Protein 5XEM (pdb70)

CATH classification: 3.40.50.1100 (+1 more: 3.40.50.1100)

Sequence (603 aa):
SLANNSVIDLIGNTPLVVKINNIDTFGNEIYVKLEGSNPGRSTKDRIALKMIEEAEKEGLIDKDTVIIEATSGNTGIGLAMICAVKNYKLKIVMMPDTMSIERIQLMRAYGTEVILTDGSLGMKACLEKLEELKKNEKKYFVPNQFTNVNNPKAHYETTAEEILKDLNNKVDVFICGTGTGGSFSGTAKKLKEKLPNIKTFPVEPASSPLLSKGYIGPHKIQGMGMSIGGIPAVYDGSLADDILVCEDDDAFEMMREELSFKEGILGGISTGATFKAALDYSKENADKGLKIVVLSTDSGEKYLSNLANSVIDLIGNTPLVKINNIDTFGNEIYVKLEGSNPGRSTKKDRIALKMIEEAEKEGLIDKDTVIIEATSGNTGIGLAMICAVKNYKLKIVMPDTMSIERIQQLMRAYGTEVILTDGSLGMKACLEKLEEELKKNEKKYFVPNQFTNVNNPKAHYETTAEEILKDLNNKVDVFICGTGTGGSFSGTAKKLKEEKLPNIKTFPVEPASSPLLSKGYIGPHKIQGMGMSIGGIPAVYDGSLADDILVCEDDDAFEMMRELSFKEGILGGISTGATFKAALDYSKENADKGLKIVVLSTDSGEKYLSN

Solvent-accessible surface area: 22177 Å² total

Secondary structure (DSSP, 8-state):
-EESSGGGGSS---EEE--SS--TTSEEEEEEGGGSTTSBTHHHHHHHHHHHHHHHT---TTPEEEEE-SSHHHHHHHHHHHHHT--EEEEEETTS-THHHHHHHHTT-EEEEE-GGGHHHHHHHHHHHHHHT-SSEE---TTT-THHHHHIIIIIHHHHHHHTTT---EEEEE-SSSHHHHHHHHHHHHH-TT-EEEEEEETTS-HHHHS-------TT-S--SSS--TT--GGG-SS-EEE-HHHHHHHHHHHHHHH---B-HHHHHHHHHHHHHHHHT-SS--EEEEEE-BBSGGGTT-/-BSSGGGGSS---EEE--SS--TTSEEEEEEGGGSTTSBTHHHHHHHHHHHHHHTT---TTPEEEEE-SSHHHHHHHHHHHHHT-EEEEEEETTS-HHHHHHHHHTT-EEEEE-GGGHHHHHHHHHHHHHTT-SSEE---TTT-THHHHHIIIIIHHHHHHHTTT---EEEEE-SSSHHHHHHHHHHHHH-TT-EEEEEEETTS-HHHHS-------TT-S--SSS--TT--GGG-SS-EEE-HHHHHHHHHHHHHHH---B-HHHHHHHHHHHHHHHHTTTS--EEEEEE-BBGGGGS--

InterPro domains:
  IPR001926 Tryptophan synthase beta chain-like, PALP domain [PF00291] (18-304)
  IPR005856 Cysteine synthase [TIGR01136] (18-312)
  IPR005859 Cysteine synthase CysK [TIGR01139] (18-311)
  IPR036052 Tryptophan synthase beta chain-like, PALP domain superfamily [G3DSA:3.40.50.1100] (18-311)
  IPR036052 Tryptophan synthase beta chain-like, PALP domain superfamily [G3DSA:3.40.50.1100] (53-154)
  IPR036052 Tryptophan synthase beta chain-like, PALP domain superfamily [SSF53686] (11-313)
  IPR050214 Cysteine synthase/Cystathionine beta-synthase [PTHR10314] (14-312)

Organism: Fusobacterium nucleatum subsp. nucleatum (strain ATCC 25586 / DSM 15643 / BCRC 10681 / CIP 101130 / JCM 8532 / KCTC 2640 / LMG 13131 / VPI 4355) (NCBI:txid190304)

Radius of gyration: 23.86 Å; Cα contacts (8 Å, |Δi|>4): 1466; chains: 2; bounding box: 63×67×66 Å

Nearest PDB structures (foldseek):
  5xeo-assembly1_B  TM=1.003E+00  e=2.202E-62  Fusobacterium nucleatum subsp. nucleatum ATCC 25586
  5xeo-assembly1_A  TM=9.791E-01  e=4.475E-60  Fusobacterium nucleatum subsp. nucleatum ATCC 25586
  6ahi-assembly1_B  TM=9.499E-01  e=1.843E-32  Helicobacter pylori 26695
  5b1i-assembly4_H  TM=9.500E-01  e=2.972E-31  Lactiplantibacillus plantarum WCFS1
  5b1h-assembly2_B  TM=9.487E-01  e=5.099E-30  Lactiplantibacillus plantarum WCFS1

Structure (mmCIF, N/CA/C/O backbone):
data_5XEM
#
_entry.id   5XEM
#
_cell.length_a   116.749
_cell.length_b   116.749
_cell.length_c   99.343
_cell.angle_alpha   90.00
_cell.angle_beta   90.00
_cell.angle_gamma   90.00
#
_symmetry.space_group_name_H-M   'P 43 21 2'
#
loop_
_entity.id
_entity.type
_entity.pdbx_description
1 polymer 'Cysteine synthase'
2 non-polymer '(2R)-2-azanyl-3-[(2R)-2-azanyl-3-oxidanyl-3-oxidanylidene-propyl]sulfanyl-propanoic acid'
3 non-polymer "PYRIDOXAL-5'-PHOSPHATE"
4 non-polymer 'ACETATE ION'
5 non-polymer 'CALCIUM ION'
6 non-polymer DI(HYDROXYETHYL)ETHER
7 non-polymer 2-(2-METHOXYETHOXY)ETHANOL
8 non-polymer 1-METHOXY-2-[2-(2-METHOXY-ETHOXY]-ETHANE
9 water water
#
loop_
_atom_site.group_PDB
_atom_site.id
_atom_site.type_symbol
_atom_site.label_atom_id
_atom_site.label_alt_id
_atom_site.label_comp_id
_atom_site.label_asym_id
_atom_site.label_entity_id
_atom_site.label_seq_id
_atom_site.pdbx_PDB_ins_code
_atom_site.Cartn_x
_atom_site.Cartn_y
_atom_site.Cartn_z
_atom_site.occupancy
_atom_site.B_iso_or_equiv
_atom_site.auth_seq_id
_atom_site.auth_comp_id
_atom_site.auth_asym_id
_atom_site.auth_atom_id
_atom_site.pdbx_PDB_model_num
ATOM 1 N N . SER A 1 5 ? 26.801 54.673 17.006 1.00 28.41 1 SER A N 1
ATOM 2 C CA . SER A 1 5 ? 27.362 54.963 18.360 1.00 27.63 1 SER A CA 1
ATOM 3 C C . SER A 1 5 ? 28.620 55.861 18.301 1.00 27.72 1 SER A C 1
ATOM 4 O O . SER A 1 5 ? 29.570 55.637 19.069 1.00 25.00 1 SER A O 1
ATOM 7 N N . LEU A 1 6 ? 28.624 56.877 17.414 1.00 25.67 2 LEU A N 1
ATOM 8 C CA . LEU A 1 6 ? 29.672 57.916 17.466 1.00 24.40 2 LEU A CA 1
ATOM 9 C C . LEU A 1 6 ? 29.432 58.829 18.675 1.00 24.13 2 LEU A C 1
ATOM 10 O O . LEU A 1 6 ? 28.325 59.357 18.830 1.00 24.96 2 LEU A O 1
ATOM 15 N N . ALA A 1 7 ? 30.447 59.011 19.526 1.00 20.98 3 ALA A N 1
ATOM 16 C CA . ALA A 1 7 ? 30.321 59.857 20.725 1.00 20.61 3 ALA A CA 1
ATOM 17 C C . ALA A 1 7 ? 31.356 60.974 20.697 1.00 20.14 3 ALA A C 1
ATOM 18 O O . ALA A 1 7 ? 32.510 60.763 20.294 1.00 20.27 3 ALA A O 1
ATOM 20 N N . ASN A 1 8 ? 30.960 62.146 21.183 1.00 19.52 4 ASN A N 1
ATOM 21 C CA A ASN A 1 8 ? 31.903 63.248 21.293 0.50 18.94 4 ASN A CA 1
ATOM 22 C CA B ASN A 1 8 ? 31.859 63.276 21.314 0.50 18.92 4 ASN A CA 1
ATOM 23 C C . ASN A 1 8 ? 32.854 63.067 22.450 1.00 17.90 4 ASN A C 1
ATOM 24 O O . ASN A 1 8 ? 34.023 63.458 22.355 1.00 19.97 4 ASN A O 1
ATOM 33 N N . SER A 1 9 ? 32.366 62.522 23.547 1.00 14.89 5 SER A N 1
ATOM 34 C CA . SER A 1 9 ? 33.247 62.121 24.637 1.00 13.20 5 SER A CA 1
ATOM 35 C C . SER A 1 9 ? 32.599 60.964 25.368 1.00 12.24 5 SER A C 1
ATOM 36 O O . SER A 1 9 ? 31.448 60.584 25.095 1.00 11.86 5 SER A O 1
ATOM 39 N N . VAL A 1 10 ? 33.337 60.410 26.320 1.00 11.72 6 VAL A N 1
ATOM 40 C CA . VAL A 1 10 ? 32.769 59.319 27.135 1.00 11.43 6 VAL A CA 1
ATOM 41 C C . VAL A 1 10 ? 31.502 59.745 27.894 1.00 12.00 6 VAL A C 1
ATOM 42 O O . VAL A 1 10 ? 30.663 58.918 28.250 1.00 11.06 6 VAL A O 1
ATOM 46 N N . ILE A 1 11 ? 31.352 61.042 28.153 1.00 11.96 7 ILE A N 1
ATOM 47 C CA . ILE A 1 11 ? 30.116 61.524 28.783 1.00 13.32 7 ILE A CA 1
ATOM 48 C C . ILE A 1 11 ? 28.886 61.114 28.002 1.00 13.21 7 ILE A C 1
ATOM 49 O O . ILE A 1 11 ? 27.834 60.833 28.582 1.00 12.25 7 ILE A O 1
ATOM 54 N N . ASP A 1 12 ? 29.002 61.054 26.676 1.00 13.93 8 ASP A N 1
ATOM 55 C CA . ASP A 1 12 ? 27.854 60.683 25.859 1.00 16.40 8 ASP A CA 1
ATOM 56 C C . ASP A 1 12 ? 27.473 59.200 25.957 1.00 15.49 8 ASP A C 1
ATOM 57 O O . ASP A 1 12 ? 26.391 58.800 25.524 1.00 16.17 8 ASP A O 1
ATOM 62 N N . LEU A 1 13 ? 28.339 58.372 26.534 1.00 14.72 9 LEU A N 1
ATOM 63 C CA . LEU A 1 13 ? 28.026 56.959 26.725 1.00 13.98 9 LEU A CA 1
ATOM 64 C C . LEU A 1 13 ? 27.244 56.647 28.015 1.00 13.59 9 LEU A C 1
ATOM 65 O O . LEU A 1 13 ? 26.880 55.499 28.255 1.00 13.27 9 LEU A O 1
ATOM 70 N N . ILE A 1 14 ? 27.027 57.656 28.849 1.00 12.58 10 ILE A N 1
ATOM 71 C CA . ILE A 1 14 ? 26.340 57.502 30.127 1.00 12.47 10 ILE A CA 1
ATOM 72 C C . ILE A 1 14 ? 24.860 57.269 29.830 1.00 13.44 10 ILE A C 1
ATOM 73 O O . ILE A 1 14 ? 24.255 57.973 29.007 1.00 14.97 10 ILE A O 1
ATOM 78 N N . GLY A 1 15 ? 24.292 56.278 30.500 1.00 13.14 11 GLY A N 1
ATOM 79 C CA . GLY A 1 15 ? 22.890 55.953 30.382 1.00 13.78 11 GLY A CA 1
ATOM 80 C C . GLY A 1 15 ? 22.578 55.061 29.207 1.00 13.55 11 GLY A C 1
ATOM 81 O O . GLY A 1 15 ? 23.463 54.516 28.563 1.00 14.36 11 GLY A O 1
ATOM 82 N N . ASN A 1 16 ? 21.294 54.889 28.938 1.00 14.25 12 ASN A N 1
ATOM 83 C CA . ASN A 1 16 ? 20.835 53.957 27.920 1.00 14.97 12 ASN A CA 1
ATOM 84 C C . ASN A 1 16 ? 21.448 52.567 28.054 1.00 13.63 12 ASN A C 1
ATOM 85 O O . ASN A 1 16 ? 21.982 51.976 27.113 1.00 12.76 12 ASN A O 1
ATOM 90 N N . THR A 1 17 ? 21.388 52.066 29.268 1.00 13.27 13 THR A N 1
ATOM 91 C CA . THR A 1 17 ? 21.988 50.787 29.604 1.00 12.90 13 THR A CA 1
ATOM 92 C C . THR A 1 17 ? 21.024 49.662 29.269 1.00 13.18 13 THR A C 1
ATOM 93 O O . THR A 1 17 ? 19.818 49.857 29.282 1.00 14.19 13 THR A O 1
ATOM 97 N N . PRO A 1 18 ? 21.552 48.476 29.027 1.00 14.60 14 PRO A N 1
ATOM 98 C CA . PRO A 1 18 ? 20.659 47.379 28.643 1.00 14.82 14 PRO A CA 1
ATOM 99 C C . PRO A 1 18 ? 19.922 46.704 29.795 1.00 15.16 14 PRO A C 1
ATOM 100 O O . PRO A 1 18 ? 20.403 46.703 30.959 1.00 14.77 14 PRO A O 1
ATOM 104 N N . LEU A 1 19 ? 18.761 46.139 29.461 1.00 16.31 15 LEU A N 1
ATOM 105 C CA . LEU A 1 19 ? 17.956 45.303 30.360 1.00 17.10 15 LEU A CA 1
ATOM 106 C C . LEU A 1 19 ? 18.122 43.883 29.832 1.00 16.46 15 LEU A C 1
ATOM 107 O O . LEU A 1 19 ? 17.854 43.628 28.669 1.00 18.30 15 LEU A O 1
ATOM 112 N N . VAL A 1 20 ? 18.555 42.961 30.658 1.00 15.56 16 VAL A N 1
ATOM 113 C CA A VAL A 1 20 ? 18.800 41.590 30.224 0.50 15.57 16 VAL A CA 1
ATOM 114 C CA B VAL A 1 20 ? 18.760 41.600 30.190 0.50 15.53 16 VAL A CA 1
ATOM 115 C C . VAL A 1 20 ? 17.864 40.638 30.947 1.00 15.90 16 VAL A C 1
ATOM 116 O O . VAL A 1 20 ? 17.700 40.735 32.161 1.00 15.27 16 VAL A O 1
ATOM 123 N N . LYS A 1 21 ? 17.277 39.707 30.211 1.00 17.04 17 LYS A N 1
ATOM 124 C CA . LYS A 1 21 ? 16.406 38.702 30.834 1.00 18.63 17 LYS A CA 1
ATOM 125 C C . LYS A 1 21 ? 17.234 37.598 31.449 1.00 17.27 17 LYS A C 1
ATOM 126 O O . LYS A 1 21 ? 18.246 37.207 30.878 1.00 18.29 17 LYS A O 1
ATOM 132 N N . ILE A 1 22 ? 16.788 37.083 32.589 1.00 16.46 18 ILE A N 1
ATOM 133 C CA . ILE A 1 22 ? 17.450 35.983 33.278 1.00 16.87 18 ILE A CA 1
ATOM 134 C C . ILE A 1 22 ? 16.866 34.673 32.739 1.00 18.52 18 ILE A C 1
ATOM 135 O O . ILE A 1 22 ? 15.652 34.465 32.815 1.00 18.99 18 ILE A O 1
ATOM 140 N N . ASN A 1 23 ? 17.724 33.823 32.190 1.00 20.13 19 ASN A N 1
ATOM 141 C CA . ASN A 1 23 ? 17.282 32.635 31.432 1.00 22.52 19 ASN A CA 1
ATOM 142 C C . ASN A 1 23 ? 17.638 31.305 32.041 1.00 23.84 19 ASN A C 1
ATOM 143 O O . ASN A 1 23 ? 16.960 30.323 31.790 1.00 23.38 19 ASN A O 1
ATOM 148 N N . ASN A 1 24 ? 18.730 31.255 32.788 1.00 24.51 20 ASN A N 1
ATOM 149 C CA . ASN A 1 24 ? 19.265 29.993 33.220 1.00 25.22 20 ASN A CA 1
ATOM 150 C C . ASN A 1 24 ? 18.960 29.743 34.679 1.00 26.23 20 ASN A C 1
ATOM 151 O O . ASN A 1 24 ? 18.607 28.618 35.042 1.00 30.27 20 ASN A O 1
ATOM 156 N N . ILE A 1 25 ? 19.000 30.789 35.503 1.00 24.09 21 ILE A N 1
ATOM 157 C CA . ILE A 1 25 ? 18.711 30.670 36.917 1.00 22.99 21 ILE A CA 1
ATOM 158 C C . ILE A 1 25 ? 17.206 30.567 37.115 1.00 24.45 21 ILE A C 1
ATOM 159 O O . ILE A 1 25 ? 16.449 31.308 36.486 1.00 24.53 21 ILE A O 1
ATOM 164 N N . ASP A 1 26 ? 16.761 29.672 37.998 1.00 25.49 22 ASP A N 1
ATOM 165 C CA . ASP A 1 26 ? 15.317 29.517 38.220 1.00 27.26 22 ASP A CA 1
ATOM 166 C C . ASP A 1 26 ? 14.773 30.785 38.838 1.00 24.66 22 ASP A C 1
ATOM 167 O O . ASP A 1 26 ? 15.267 31.217 39.861 1.00 27.71 22 ASP A O 1
ATOM 172 N N . THR A 1 27 ? 13.750 31.374 38.230 1.00 23.97 23 THR A N 1
ATOM 173 C CA . THR A 1 27 ? 13.148 32.624 38.734 1.00 23.43 23 THR A CA 1
ATOM 174 C C . THR A 1 27 ? 11.671 32.440 39.191 1.00 24.96 23 THR A C 1
ATOM 175 O O . THR A 1 27 ? 10.912 33.419 39.372 1.00 23.64 23 THR A O 1
ATOM 179 N N . PHE A 1 28 ? 11.310 31.168 39.401 1.00 26.53 24 PHE A N 1
ATOM 180 C CA . PHE A 1 28 ? 10.065 30.772 40.073 1.00 26.98 24 PHE A CA 1
ATOM 181 C C . PHE A 1 28 ? 8.815 31.272 39.378 1.00 27.00 24 PHE A C 1
ATOM 182 O O . PHE A 1 28 ? 7.887 31.776 40.027 1.00 26.58 24 PHE A O 1
ATOM 190 N N . GLY A 1 29 ? 8.794 31.126 38.057 1.00 25.99 25 GLY A N 1
ATOM 191 C CA . GLY A 1 29 ? 7.632 31.497 37.258 1.00 27.56 25 GLY A CA 1
ATOM 192 C C . GLY A 1 29 ? 7.307 32.983 37.146 1.00 28.36 25 GLY A C 1
ATOM 193 O O . GLY A 1 29 ? 6.197 33.354 36.766 1.00 29.16 25 GLY A O 1
ATOM 194 N N . ASN A 1 30 ? 8.270 33.844 37.470 1.00 25.94 26 ASN A N 1
ATOM 195 C CA . ASN A 1 30 ? 8.176 35.266 37.134 1.00 25.14 26 ASN A CA 1
ATOM 196 C C . ASN A 1 30 ? 9.358 35.626 36.260 1.00 25.07 26 ASN A C 1
ATOM 197 O O . ASN A 1 30 ? 10.341 34.927 36.280 1.00 25.86 26 ASN A O 1
ATOM 202 N N . GLU A 1 31 ? 9.257 36.711 35.501 1.00 25.55 27 GLU A N 1
ATOM 203 C CA . GLU A 1 31 ? 10.366 37.147 34.646 1.00 25.55 27 GLU A CA 1
ATOM 204 C C . GLU A 1 31 ? 11.199 38.204 35.387 1.00 22.56 27 GLU A C 1
ATOM 205 O O . GLU A 1 31 ? 10.658 39.214 35.862 1.00 20.83 27 GLU A O 1
ATOM 211 N N . ILE A 1 32 ? 12.503 37.955 35.509 1.00 20.71 28 ILE A N 1
ATOM 212 C CA . ILE A 1 32 ? 13.414 38.917 36.123 1.00 19.11 28 ILE A CA 1
ATOM 213 C C . ILE A 1 32 ? 14.345 39.482 35.051 1.00 17.76 28 ILE A C 1
ATOM 214 O O . ILE A 1 32 ? 14.968 38.729 34.309 1.00 18.96 28 ILE A O 1
ATOM 219 N N . TYR A 1 33 ? 14.369 40.805 34.966 1.00 16.87 29 TYR A N 1
ATOM 220 C CA . TYR A 1 33 ? 15.240 41.554 34.046 1.00 16.62 29 TYR A CA 1
ATOM 221 C C . TYR A 1 33 ? 16.243 42.333 34.885 1.00 14.72 29 TYR A C 1
ATOM 222 O O . TYR A 1 33 ? 15.853 42.971 35.865 1.00 15.34 29 TYR A O 1
ATOM 231 N N . VAL A 1 34 ? 17.514 42.302 34.503 1.00 12.70 30 VAL A N 1
ATOM 232 C CA . VAL A 1 34 ? 18.543 43.023 35.239 1.00 11.98 30 VAL A CA 1
ATOM 233 C C . VAL A 1 34 ? 18.958 44.215 34.377 1.00 11.92 30 VAL A C 1
ATOM 234 O O . VAL A 1 34 ? 19.283 44.060 33.203 1.00 12.42 30 VAL A O 1
ATOM 238 N N . LYS A 1 35 ? 18.916 45.401 34.964 1.00 11.54 31 LYS A N 1
ATOM 239 C CA . LYS A 1 35 ? 19.351 46.607 34.269 1.00 11.51 31 LYS A CA 1
ATOM 240 C C . LYS A 1 35 ? 20.830 46.793 34.602 1.00 11.09 31 LYS A C 1
ATOM 241 O O . LYS A 1 35 ? 21.188 46.981 35.772 1.00 10.06 31 LYS A O 1
ATOM 247 N N . LEU A 1 36 ? 21.676 46.660 33.589 1.00 10.63 32 LEU A N 1
ATOM 248 C CA . LEU A 1 36 ? 23.131 46.542 33.793 1.00 10.82 32 LEU A CA 1
ATOM 249 C C . LEU A 1 36 ? 23.805 47.901 33.795 1.00 10.03 32 LEU A C 1
ATOM 250 O O . LEU A 1 36 ? 24.270 48.368 32.768 1.00 9.91 32 LEU A O 1
ATOM 255 N N . GLU A 1 37 ? 23.836 48.552 34.960 1.00 10.85 33 GLU A N 1
ATOM 256 C CA . GLU A 1 37 ? 24.447 49.881 35.051 1.00 10.54 33 GLU A CA 1
ATOM 257 C C . GLU A 1 37 ? 25.979 49.808 34.998 1.00 10.77 33 GLU A C 1
ATOM 258 O O . GLU A 1 37 ? 26.659 50.815 34.854 1.00 9.74 33 GLU A O 1
ATOM 264 N N . GLY A 1 38 ? 26.515 48.600 35.083 1.00 10.89 34 GLY A N 1
ATOM 265 C CA . GLY A 1 38 ? 27.912 48.385 34.790 1.00 11.29 34 GLY A CA 1
ATOM 266 C C . GLY A 1 38 ? 28.303 48.668 33.350 1.00 12.00 34 GLY A C 1
ATOM 267 O O . GLY A 1 38 ? 29.473 48.779 33.063 1.00 13.44 34 GLY A O 1
ATOM 268 N N . SER A 1 39 ? 27.326 48.784 32.452 1.00 12.99 35 SER A N 1
ATOM 269 C CA . SER A 1 39 ? 27.582 49.132 31.062 1.00 13.78 35 SER A CA 1
ATOM 270 C C . SER A 1 39 ? 27.946 50.600 30.898 1.00 12.88 35 SER A C 1
ATOM 271 O O . SER A 1 39 ? 28.472 50.978 29.848 1.00 12.81 35 SER A O 1
ATOM 274 N N . ASN A 1 40 ? 27.637 51.435 31.901 1.00 11.69 36 ASN A N 1
ATOM 275 C CA . ASN A 1 40 ? 28.095 52.825 31.896 1.00 11.76 36 ASN A CA 1
ATOM 276 C C . ASN A 1 40 ? 29.628 52.892 31.735 1.00 11.17 36 ASN A C 1
ATOM 277 O O . ASN A 1 40 ? 30.341 51.967 32.149 1.00 9.95 36 ASN A O 1
ATOM 282 N N . PRO A 1 41 ? 30.153 53.988 31.138 1.00 11.42 37 PRO A N 1
ATOM 283 C CA . PRO A 1 41 ? 31.613 54.046 30.873 1.00 11.56 37 PRO A CA 1
ATOM 284 C C . PRO A 1 41 ? 32.479 54.030 32.148 1.00 11.64 37 PRO A C 1
ATOM 285 O O . PRO A 1 41 ? 33.611 53.484 32.148 1.00 11.32 37 PRO A O 1
ATOM 289 N N . GLY A 1 42 ? 31.956 54.595 33.236 1.00 11.21 38 GLY A N 1
ATOM 290 C CA . GLY A 1 42 ? 32.605 54.481 34.542 1.00 12.08 38 GLY A CA 1
ATOM 291 C C . GLY A 1 42 ? 32.249 53.208 35.328 1.00 12.29 38 GLY A C 1
ATOM 292 O O . GLY A 1 42 ? 32.690 53.048 36.469 1.00 13.22 38 GLY A O 1
ATOM 293 N N . ARG A 1 43 ? 31.434 52.334 34.725 1.00 11.63 39 ARG A N 1
ATOM 294 C CA . ARG A 1 43 ? 31.137 50.981 35.226 1.00 12.25 39 ARG A CA 1
ATOM 295 C C . ARG A 1 43 ? 30.157 50.940 36.402 1.00 11.18 39 ARG A C 1
ATOM 296 O O . ARG A 1 43 ? 30.000 49.904 37.021 1.00 10.62 39 ARG A O 1
ATOM 304 N N . SER A 1 44 ? 29.493 52.057 36.669 1.00 10.46 40 SER A N 1
ATOM 305 C CA . SER A 1 44 ? 28.387 52.065 37.636 1.00 10.29 40 SER A CA 1
ATOM 306 C C . SER A 1 44 ? 27.322 53.084 37.276 1.00 10.17 40 SER A C 1
ATOM 307 O O . SER A 1 44 ? 27.549 54.011 36.451 1.00 9.20 40 SER A O 1
ATOM 310 N N . THR A 1 45 ? 26.175 52.935 37.942 1.00 10.02 41 THR A N 1
ATOM 311 C CA . THR A 1 45 ? 25.065 53.849 37.802 1.00 10.22 41 THR A CA 1
ATOM 312 C C . THR A 1 45 ? 25.435 55.258 38.237 1.00 10.16 41 THR A C 1
ATOM 313 O O . THR A 1 45 ? 24.750 56.218 37.849 1.00 10.97 41 THR A O 1
ATOM 317 N N . LYS A 1 46 ? 26.500 55.396 39.020 1.00 10.11 42 LYS A N 1
ATOM 318 C CA . LYS A 1 46 ? 26.876 56.697 39.597 1.00 10.49 42 LYS A CA 1
ATOM 319 C C . LYS A 1 46 ? 27.368 57.677 38.558 1.00 11.09 42 LYS A C 1
ATOM 320 O O . LYS A 1 46 ? 27.278 58.898 38.772 1.00 10.40 42 LYS A O 1
ATOM 326 N N . ASP A 1 47 ? 27.762 57.172 37.379 1.00 11.39 43 ASP A N 1
ATOM 327 C CA . ASP A 1 47 ? 28.050 58.051 36.262 1.00 11.50 43 ASP A CA 1
ATOM 328 C C . ASP A 1 47 ? 26.843 59.007 36.037 1.00 11.35 43 ASP A C 1
ATOM 329 O O . ASP A 1 47 ? 27.024 60.198 35.696 1.00 10.69 43 ASP A O 1
ATOM 334 N N . ARG A 1 48 ? 25.619 58.481 36.157 1.00 11.31 44 ARG A N 1
ATOM 335 C CA . ARG A 1 48 ? 24.409 59.296 35.916 1.00 10.98 44 ARG A CA 1
ATOM 336 C C . ARG A 1 48 ? 24.304 60.470 36.890 1.00 10.73 44 ARG A C 1
ATOM 337 O O . ARG A 1 48 ? 23.981 61.612 36.479 1.00 10.66 44 ARG A O 1
ATOM 345 N N . ILE A 1 49 ? 24.575 60.205 38.168 1.00 9.95 45 ILE A N 1
ATOM 346 C CA . ILE A 1 49 ? 24.480 61.253 39.200 1.00 10.16 45 ILE A CA 1
ATOM 347 C C . ILE A 1 49 ? 25.675 62.188 39.188 1.00 10.56 45 ILE A C 1
ATOM 348 O O . ILE A 1 49 ? 25.518 63.399 39.426 1.00 10.20 45 ILE A O 1
ATOM 353 N N . ALA A 1 50 ? 26.865 61.650 38.898 1.00 10.36 46 ALA A N 1
ATOM 354 C CA . ALA A 1 50 ? 28.043 62.483 38.716 1.00 10.36 46 ALA A CA 1
ATOM 355 C C . ALA A 1 50 ? 27.792 63.524 37.618 1.00 10.69 46 ALA A C 1
ATOM 356 O O . ALA A 1 50 ? 28.075 64.705 37.795 1.00 10.12 46 ALA A O 1
ATOM 358 N N . LEU A 1 51 ? 27.267 63.058 36.489 1.00 11.22 47 LEU A N 1
ATOM 359 C CA . LEU A 1 51 ? 26.991 63.942 35.371 1.00 11.99 47 LEU A CA 1
ATOM 360 C C . LEU A 1 51 ? 25.955 64.985 35.746 1.00 11.51 47 LEU A C 1
ATOM 361 O O . LEU A 1 51 ? 26.167 66.180 35.529 1.00 11.41 47 LEU A O 1
ATOM 366 N N . LYS A 1 52 ? 24.831 64.5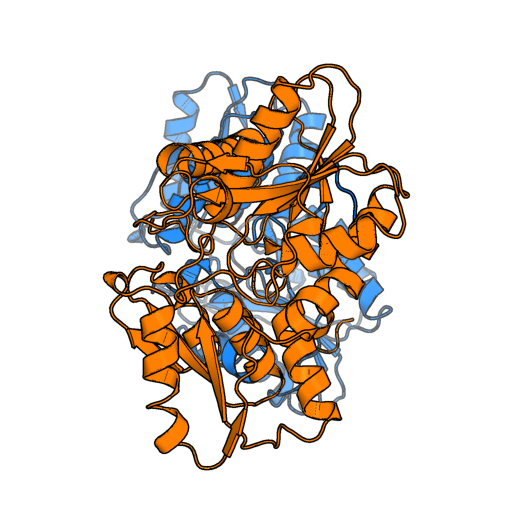53 36.292 1.00 11.76 48 LYS A N 1
ATOM 367 C CA . LYS A 1 52 ? 23.792 65.525 36.579 1.00 12.10 48 LYS A CA 1
ATOM 368 C C . LYS A 1 52 ? 24.186 66.513 37.679 1.00 11.73 48 LYS A C 1
ATOM 369 O O . LYS A 1 52 ? 23.912 67.717 37.550 1.00 11.13 48 LYS A O 1
ATOM 375 N N . MET A 1 53 ? 24.824 66.033 38.751 1.00 10.81 49 MET A N 1
ATOM 376 C CA . MET A 1 53 ? 25.273 66.946 39.809 1.00 10.96 49 MET A CA 1
ATOM 377 C C . MET A 1 53 ? 26.250 67.972 39.264 1.00 12.16 49 MET A C 1
ATOM 378 O O . MET A 1 53 ? 26.156 69.181 39.601 1.00 11.29 49 MET A O 1
ATOM 383 N N . ILE A 1 54 ? 27.169 67.530 38.401 1.00 11.34 50 ILE A N 1
ATOM 384 C CA . ILE A 1 54 ? 28.156 68.464 37.863 1.00 12.61 50 ILE A CA 1
ATOM 385 C C . ILE A 1 54 ? 27.513 69.430 36.877 1.00 12.42 50 ILE A C 1
ATOM 386 O O . ILE A 1 54 ? 27.719 70.642 36.975 1.00 12.11 50 ILE A O 1
ATOM 391 N N . GLU A 1 55 ? 26.732 68.896 35.943 1.00 13.16 51 GLU A N 1
ATOM 392 C CA . GLU A 1 55 ? 26.103 69.737 34.919 1.00 14.77 51 GLU A CA 1
ATOM 393 C C . GLU A 1 55 ? 25.166 70.782 35.532 1.00 14.18 51 GLU A C 1
ATOM 394 O O . GLU A 1 55 ? 25.236 71.959 35.147 1.00 13.37 51 GLU A O 1
ATOM 400 N N . GLU A 1 56 ? 24.360 70.384 36.517 1.00 13.42 52 GLU A N 1
ATOM 401 C CA . GLU A 1 56 ? 23.486 71.364 37.171 1.00 14.45 52 GLU A CA 1
ATOM 402 C C . GLU A 1 56 ? 24.292 72.451 37.909 1.00 13.22 52 GLU A C 1
ATOM 403 O O . GLU A 1 56 ? 23.935 73.630 37.837 1.00 14.24 52 GLU A O 1
ATOM 409 N N . ALA A 1 57 ? 25.378 72.097 38.603 1.00 12.42 53 ALA A N 1
ATOM 410 C CA . ALA A 1 57 ? 26.210 73.074 39.316 1.00 12.11 53 ALA A CA 1
ATOM 411 C C . ALA A 1 57 ? 26.936 73.999 38.328 1.00 12.39 53 ALA A C 1
ATOM 412 O O . ALA A 1 57 ? 27.103 75.204 38.576 1.00 12.60 53 ALA A O 1
ATOM 414 N N . GLU A 1 58 ? 27.324 73.462 37.182 1.00 12.37 54 GLU A N 1
ATOM 415 C CA . GLU A 1 58 ? 27.867 74.307 36.108 1.00 13.70 54 GLU A CA 1
ATOM 416 C C . GLU A 1 58 ? 26.875 75.390 35.712 1.00 14.13 54 GLU A C 1
ATOM 417 O O . GLU A 1 58 ? 27.229 76.591 35.645 1.00 14.24 54 GLU A O 1
ATOM 423 N N . LYS A 1 59 ? 25.645 74.973 35.451 1.00 14.96 55 LYS A N 1
ATOM 424 C CA . LYS A 1 59 ? 24.584 75.895 35.023 1.00 16.75 55 LYS A CA 1
ATOM 425 C C . LYS A 1 59 ? 24.241 76.912 36.100 1.00 17.17 55 LYS A C 1
ATOM 426 O O . LYS A 1 59 ? 23.917 78.079 35.781 1.00 15.78 55 LYS A O 1
ATOM 432 N N . GLU A 1 60 ? 24.363 76.502 37.371 1.00 15.20 56 GLU A N 1
ATOM 433 C CA . GLU A 1 60 ? 24.171 77.408 38.505 1.00 17.15 56 GLU A CA 1
ATOM 434 C C . GLU A 1 60 ? 25.282 78.428 38.680 1.00 16.45 56 GLU A C 1
ATOM 435 O O . GLU A 1 60 ? 25.119 79.403 39.437 1.00 16.92 56 GLU A O 1
ATOM 441 N N . GLY A 1 61 ? 26.431 78.201 38.044 1.00 15.23 57 GLY A N 1
ATOM 442 C CA . GLY A 1 61 ? 27.583 79.043 38.258 1.00 14.77 57 GLY A CA 1
ATOM 443 C C . GLY A 1 61 ? 28.387 78.688 39.486 1.00 15.50 57 GLY A C 1
ATOM 444 O O . GLY A 1 61 ? 29.203 79.476 39.927 1.00 15.94 57 GLY A O 1
ATOM 445 N N . LEU A 1 62 ? 28.203 77.470 39.998 1.00 15.13 58 LEU A N 1
ATOM 446 C CA . LEU A 1 62 ? 28.937 76.972 41.154 1.00 14.92 58 LEU A CA 1
ATOM 447 C C . LEU A 1 62 ? 30.266 76.302 40.831 1.00 15.50 58 LEU A C 1
ATOM 448 O O . LEU A 1 62 ? 31.028 76.003 41.741 1.00 14.86 58 LEU A O 1
ATOM 453 N N . ILE A 1 63 ? 30.548 76.079 39.546 1.00 15.70 59 ILE A N 1
ATOM 454 C CA . ILE A 1 63 ? 31.809 75.491 39.111 1.00 16.19 59 ILE A CA 1
ATOM 455 C C . ILE A 1 63 ? 32.405 76.347 38.004 1.00 17.95 59 ILE A C 1
ATOM 456 O O . ILE A 1 63 ? 31.818 76.466 36.938 1.00 17.40 59 ILE A O 1
ATOM 461 N N . ASP A 1 64 ? 33.538 76.972 38.310 1.00 20.31 60 ASP A N 1
ATOM 462 C CA . ASP A 1 64 ? 34.408 77.676 37.352 1.00 22.64 60 ASP A CA 1
ATOM 463 C C . ASP A 1 64 ? 35.535 76.709 36.998 1.00 22.87 60 ASP A C 1
ATOM 464 O O . ASP A 1 64 ? 35.667 75.639 37.611 1.00 18.27 60 ASP A O 1
ATOM 469 N N . LYS A 1 65 ? 36.391 77.118 36.061 1.00 23.75 61 LYS A N 1
ATOM 470 C CA . LYS A 1 65 ? 37.524 76.310 35.617 1.00 25.09 61 LYS A CA 1
ATOM 471 C C . LYS A 1 65 ? 38.426 75.910 36.768 1.00 22.66 61 LYS A C 1
ATOM 472 O O . LYS A 1 65 ? 38.992 74.813 36.758 1.00 21.00 61 LYS A O 1
ATOM 478 N N . ASP A 1 66 ? 38.573 76.799 37.752 1.00 20.32 62 ASP A N 1
ATOM 479 C CA . ASP A 1 66 ? 39.488 76.575 38.864 1.00 20.16 62 ASP A CA 1
ATOM 480 C C . ASP A 1 66 ? 38.794 76.097 40.161 1.00 17.94 62 ASP A C 1
ATOM 481 O O . ASP A 1 66 ? 39.406 76.087 41.206 1.00 17.51 62 ASP A O 1
ATOM 486 N N . THR A 1 67 ? 37.530 75.693 40.077 1.00 15.84 63 THR A N 1
ATOM 487 C CA . THR A 1 67 ? 36.799 75.175 41.243 1.00 14.57 63 THR A CA 1
ATOM 488 C C . THR A 1 67 ? 37.208 73.725 41.503 1.00 13.61 63 THR A C 1
ATOM 489 O O . THR A 1 67 ? 37.182 72.909 40.575 1.00 14.12 63 THR A O 1
ATOM 493 N N . VAL A 1 68 ? 37.613 73.434 42.738 1.00 12.20 64 VAL A N 1
ATOM 494 C CA . VAL A 1 68 ? 37.959 72.058 43.116 1.00 11.87 64 VAL A CA 1
ATOM 495 C C . VAL A 1 68 ? 36.678 71.312 43.495 1.00 12.08 64 VAL A C 1
ATOM 496 O O . VAL A 1 68 ? 35.907 71.791 44.339 1.00 11.64 64 VAL A O 1
ATOM 500 N N . ILE A 1 69 ? 36.479 70.131 42.914 1.00 11.44 65 ILE A N 1
ATOM 501 C CA . ILE A 1 69 ? 35.335 69.308 43.249 1.00 11.58 65 ILE A CA 1
ATOM 502 C C . ILE A 1 69 ? 35.810 68.394 44.390 1.00 11.33 65 ILE A C 1
ATOM 503 O O . ILE A 1 69 ? 36.890 67.827 44.304 1.00 10.77 65 ILE A O 1
ATOM 508 N N . ILE A 1 70 ? 35.011 68.295 45.443 1.00 11.65 66 ILE A N 1
ATOM 509 C CA . ILE A 1 70 ? 35.353 67.494 46.636 1.00 12.03 66 ILE A CA 1
ATOM 510 C C . ILE A 1 70 ? 34.156 66.625 47.011 1.00 12.18 66 ILE A C 1
ATOM 511 O O . ILE A 1 70 ? 33.045 67.134 47.169 1.00 11.90 66 ILE A O 1
ATOM 516 N N . GLU A 1 71 ? 34.345 65.303 47.130 1.00 11.73 67 GLU A N 1
ATOM 517 C CA . GLU A 1 71 ? 33.239 64.399 47.413 1.00 12.00 67 GLU A CA 1
ATOM 518 C C . GLU A 1 71 ? 33.676 63.255 48.314 1.00 12.43 67 GLU A C 1
ATOM 519 O O . GLU A 1 71 ? 34.800 62.743 48.185 1.00 12.43 67 GLU A O 1
ATOM 525 N N . ALA A 1 72 ? 32.779 62.884 49.227 1.00 12.20 68 ALA A N 1
ATOM 526 C CA . ALA A 1 72 ? 32.890 61.642 50.001 1.00 12.08 68 ALA A CA 1
ATOM 527 C C . ALA A 1 72 ? 32.173 60.493 49.278 1.00 12.44 68 ALA A C 1
ATOM 528 O O . ALA A 1 72 ? 30.989 60.605 48.896 1.00 12.12 68 ALA A O 1
ATOM 530 N N . THR A 1 73 ? 32.869 59.371 49.140 1.00 12.34 69 THR A N 1
ATOM 531 C CA . THR A 1 73 ? 32.320 58.255 48.380 1.00 12.17 69 THR A CA 1
ATOM 532 C C . THR A 1 73 ? 32.851 56.925 48.886 1.00 12.40 69 THR A C 1
ATOM 533 O O . THR A 1 73 ? 33.928 56.870 49.477 1.00 13.13 69 THR A O 1
ATOM 537 N N . SER A 1 74 ? 32.098 55.864 48.650 1.00 13.49 70 SER A N 1
ATOM 538 C CA . SER A 1 74 ? 32.604 54.493 48.871 1.00 13.49 70 SER A CA 1
ATOM 539 C C . SER A 1 74 ? 33.373 53.970 47.669 1.00 14.07 70 SER A C 1
ATOM 540 O O . SER A 1 74 ? 33.984 52.888 47.732 1.00 14.46 70 SER A O 1
ATOM 543 N N . GLY A 1 75 ? 33.308 54.696 46.558 1.00 13.03 71 GLY A N 1
ATOM 544 C CA . GLY A 1 75 ? 34.094 54.383 45.386 1.00 13.01 71 GLY A CA 1
ATOM 545 C C . GLY A 1 75 ? 33.437 54.801 44.082 1.00 12.33 71 GLY A C 1
ATOM 546 O O . GLY A 1 75 ? 34.024 55.554 43.310 1.00 11.98 71 GLY A O 1
ATOM 547 N N . ASN A 1 76 ? 32.240 54.281 43.822 1.00 11.09 72 ASN A N 1
ATOM 548 C CA . ASN A 1 76 ? 31.633 54.455 42.506 1.00 10.77 72 ASN A CA 1
ATOM 549 C C . ASN A 1 76 ? 31.302 55.924 42.180 1.00 10.46 72 ASN A C 1
ATOM 550 O O . ASN A 1 76 ? 31.517 56.370 41.059 1.00 9.94 72 ASN A O 1
ATOM 555 N N . THR A 1 77 ? 30.754 56.667 43.140 1.00 9.94 73 THR A N 1
ATOM 556 C CA . THR A 1 77 ? 30.499 58.098 42.870 1.00 9.93 73 THR A CA 1
ATOM 557 C C . THR A 1 77 ? 31.805 58.842 42.557 1.00 9.78 73 THR A C 1
ATOM 558 O O . THR A 1 77 ? 31.851 59.681 41.651 1.00 10.30 73 THR A O 1
ATOM 562 N N . GLY A 1 78 ? 32.872 58.479 43.266 1.00 9.33 74 GLY A N 1
ATOM 563 C CA . GLY A 1 78 ? 34.196 58.992 42.985 1.00 9.91 74 GLY A CA 1
ATOM 564 C C . GLY A 1 78 ? 34.719 58.656 41.614 1.00 9.96 74 GLY A C 1
ATOM 565 O O . GLY A 1 78 ? 35.252 59.524 40.905 1.00 9.64 74 GLY A O 1
ATOM 566 N N . ILE A 1 79 ? 34.530 57.404 41.199 1.00 9.73 75 ILE A N 1
ATOM 567 C CA . ILE A 1 79 ? 34.943 56.998 39.846 1.00 10.19 75 ILE A CA 1
ATOM 568 C C . ILE A 1 79 ? 34.174 57.749 38.765 1.00 9.90 75 ILE A C 1
ATOM 569 O O . ILE A 1 79 ? 34.761 58.252 37.835 1.00 9.78 75 ILE A O 1
ATOM 574 N N . GLY A 1 80 ? 32.852 57.833 38.890 1.00 9.77 76 GLY A N 1
ATOM 575 C CA . GLY A 1 80 ? 32.049 58.597 37.958 1.00 10.16 76 GLY A CA 1
ATOM 576 C C . GLY A 1 80 ? 32.425 60.078 37.887 1.00 9.73 76 GLY A C 1
ATOM 577 O O . GLY A 1 80 ? 32.542 60.644 36.816 1.00 9.88 76 GLY A O 1
ATOM 578 N N . LEU A 1 81 ? 32.608 60.705 39.032 1.00 9.65 77 LEU A N 1
ATOM 579 C CA . LEU A 1 81 ? 33.124 62.069 39.094 1.00 9.73 77 LEU A CA 1
ATOM 580 C C . LEU A 1 81 ? 34.501 62.193 38.483 1.00 9.75 77 LEU A C 1
ATOM 581 O O . LEU A 1 81 ? 34.756 63.129 37.743 1.00 10.43 77 LEU A O 1
ATOM 586 N N . ALA A 1 82 ? 35.365 61.218 38.733 1.00 9.54 78 ALA A N 1
ATOM 587 C CA . ALA A 1 82 ? 36.740 61.271 38.211 1.00 9.68 78 ALA A CA 1
ATOM 588 C C . ALA A 1 82 ? 36.764 61.260 36.670 1.00 9.92 78 ALA A C 1
ATOM 589 O O . ALA A 1 82 ? 37.464 62.043 36.039 1.00 10.13 78 ALA A O 1
ATOM 591 N N . MET A 1 83 ? 35.944 60.398 36.082 1.00 10.99 79 MET A N 1
ATOM 592 C CA . MET A 1 83 ? 35.886 60.239 34.625 1.00 11.67 79 MET A CA 1
ATOM 593 C C . MET A 1 83 ? 35.358 61.535 34.016 1.00 11.94 79 MET A C 1
ATOM 594 O O . MET A 1 83 ? 35.916 62.066 33.039 1.00 11.48 79 MET A O 1
ATOM 599 N N . ILE A 1 84 ? 34.288 62.075 34.599 1.00 12.02 80 ILE A N 1
ATOM 600 C CA . ILE A 1 84 ? 33.711 63.308 34.076 1.00 12.49 80 ILE A CA 1
ATOM 601 C C . ILE A 1 84 ? 34.659 64.515 34.246 1.00 12.27 80 ILE A C 1
ATOM 602 O O . ILE A 1 84 ? 34.838 65.311 33.315 1.00 11.83 80 ILE A O 1
ATOM 607 N N . CYS A 1 85 ? 35.308 64.598 35.400 1.00 11.88 81 CYS A N 1
ATOM 608 C CA . CYS A 1 85 ? 36.268 65.687 35.666 1.00 11.75 81 CYS A CA 1
ATOM 609 C C . CYS A 1 85 ? 37.504 65.580 34.781 1.00 11.90 81 CYS A C 1
ATOM 610 O O . CYS A 1 85 ? 38.089 66.606 34.397 1.00 11.18 81 CYS A O 1
ATOM 613 N N . ALA A 1 86 ? 37.891 64.346 34.414 1.00 11.19 82 ALA A N 1
ATOM 614 C CA . ALA A 1 86 ? 38.975 64.195 33.470 1.00 11.48 82 ALA A CA 1
ATOM 615 C C . ALA A 1 86 ? 38.628 64.862 32.121 1.00 11.66 82 ALA A C 1
ATOM 616 O O . ALA A 1 86 ? 39.444 65.639 31.609 1.00 11.93 82 ALA A O 1
ATOM 618 N N . VAL A 1 87 ? 37.439 64.573 31.580 1.00 12.36 83 VAL A N 1
ATOM 619 C CA . VAL A 1 87 ? 36.957 65.130 30.297 1.00 12.99 83 VAL A CA 1
ATOM 620 C C . VAL A 1 87 ? 36.854 66.666 30.389 1.00 13.12 83 VAL A C 1
ATOM 621 O O . VAL A 1 87 ? 37.268 67.414 29.479 1.00 12.92 83 VAL A O 1
ATOM 625 N N . LYS A 1 88 ? 36.281 67.131 31.488 1.00 13.11 84 LYS A N 1
ATOM 626 C CA . LYS A 1 88 ? 36.009 68.574 31.698 1.00 13.28 84 LYS A CA 1
ATOM 627 C C . LYS A 1 88 ? 37.183 69.391 32.268 1.00 13.81 84 LYS A C 1
ATOM 628 O O . LYS A 1 88 ? 37.079 70.626 32.423 1.00 14.44 84 LYS A O 1
ATOM 634 N N . ASN A 1 89 ? 38.273 68.725 32.618 1.00 13.76 85 ASN A N 1
ATOM 635 C CA . ASN A 1 89 ? 39.467 69.351 33.207 1.00 15.14 85 ASN A CA 1
ATOM 636 C C . ASN A 1 89 ? 39.229 70.050 34.552 1.00 14.81 85 ASN A C 1
ATOM 637 O O . ASN A 1 89 ? 39.762 71.136 34.789 1.00 13.77 85 ASN A O 1
ATOM 642 N N . TYR A 1 90 ? 38.403 69.463 35.408 1.00 12.64 86 TYR A N 1
ATOM 643 C CA . TYR A 1 90 ? 38.258 69.963 36.768 1.00 12.55 86 TYR A CA 1
ATOM 644 C C . TYR A 1 90 ? 39.138 69.178 37.718 1.00 12.50 86 TYR A C 1
ATOM 645 O O . TYR A 1 90 ? 39.233 67.947 37.608 1.00 12.57 86 TYR A O 1
ATOM 654 N N . LYS A 1 91 ? 39.714 69.865 38.695 1.00 12.33 87 LYS A N 1
ATOM 655 C CA . LYS A 1 91 ? 40.471 69.217 39.772 1.00 12.88 87 LYS A CA 1
ATOM 656 C C . LYS A 1 91 ? 39.498 68.567 40.765 1.00 12.63 87 LYS A C 1
ATOM 657 O O . LYS A 1 91 ? 38.573 69.238 41.236 1.00 12.78 87 LYS A O 1
ATOM 663 N N . LEU A 1 92 ? 39.708 67.278 41.066 1.00 11.34 88 LEU A N 1
ATOM 664 C CA . LEU A 1 92 ? 38.820 66.482 41.919 1.00 11.15 88 LEU A CA 1
ATOM 665 C C . LEU A 1 92 ? 39.640 65.943 43.102 1.00 10.99 88 LEU A C 1
ATOM 666 O O . LEU A 1 92 ? 40.783 65.480 42.908 1.00 10.51 88 LEU A O 1
ATOM 671 N N . LYS A 1 93 ? 39.077 66.048 44.301 1.00 11.09 89 LYS A N 1
ATOM 672 C CA . LYS A 1 93 ? 39.583 65.404 45.506 1.00 12.45 89 LYS A CA 1
ATOM 673 C C . LYS A 1 93 ? 38.468 64.523 46.046 1.00 12.55 89 LYS A C 1
ATOM 674 O O . LYS A 1 93 ? 37.320 64.950 46.121 1.00 12.26 89 LYS A O 1
ATOM 680 N N . ILE A 1 94 ? 38.804 63.276 46.384 1.00 12.60 90 ILE A N 1
ATOM 681 C CA . ILE A 1 94 ? 37.844 62.326 46.874 1.00 13.28 90 ILE A CA 1
ATOM 682 C C . ILE A 1 94 ? 38.287 61.817 48.250 1.00 13.08 90 ILE A C 1
ATOM 683 O O . ILE A 1 94 ? 39.476 61.611 48.489 1.00 12.86 90 ILE A O 1
ATOM 688 N N . VAL A 1 95 ? 37.330 61.667 49.149 1.00 12.99 91 VAL A N 1
ATOM 689 C CA . VAL A 1 95 ? 37.559 61.036 50.460 1.00 14.45 91 VAL A CA 1
ATOM 690 C C . VAL A 1 95 ? 36.800 59.744 50.495 1.00 15.45 91 VAL A C 1
ATOM 691 O O . VAL A 1 95 ? 35.588 59.719 50.214 1.00 14.32 91 VAL A O 1
ATOM 695 N N . MET A 1 96 ? 37.493 58.666 50.866 1.00 17.08 92 MET A N 1
ATOM 696 C CA A MET A 1 96 ? 36.912 57.328 50.860 0.60 18.59 92 MET A CA 1
ATOM 697 C CA B MET A 1 96 ? 36.850 57.364 50.924 0.40 18.55 92 MET A CA 1
ATOM 698 C C . MET A 1 96 ? 37.392 56.521 52.065 1.00 19.70 92 MET A C 1
ATOM 699 O O . MET A 1 96 ? 38.489 56.770 52.556 1.00 19.40 92 MET A O 1
ATOM 708 N N . PRO A 1 97 ? 36.592 55.537 52.507 1.00 21.24 93 PRO A N 1
ATOM 709 C CA . PRO A 1 97 ? 37.101 54.638 53.549 1.00 23.40 93 PRO A CA 1
ATOM 710 C C . PRO A 1 97 ? 38.207 53.720 53.023 1.00 28.01 93 PRO A C 1
ATOM 711 O O . PRO A 1 97 ? 38.101 53.214 51.908 1.00 25.97 93 PRO A O 1
ATOM 715 N N . ASP A 1 98 ? 39.217 53.476 53.857 1.00 30.85 94 ASP A N 1
ATOM 716 C CA . ASP A 1 98 ? 40.293 52.529 53.551 1.00 32.23 94 ASP A CA 1
ATOM 717 C C . ASP A 1 98 ? 39.913 51.032 53.513 1.00 34.06 94 ASP A C 1
ATOM 718 O O . ASP A 1 98 ? 40.774 50.210 53.237 1.00 39.42 94 ASP A O 1
ATOM 723 N N . THR A 1 99 ? 38.649 50.673 53.735 1.00 36.46 95 THR A N 1
ATOM 724 C CA . THR A 1 99 ? 38.245 49.258 53.800 1.00 37.59 95 THR A CA 1
ATOM 725 C C . THR A 1 99 ? 37.580 48.727 52.504 1.00 43.96 95 THR A C 1
ATOM 726 O O . THR A 1 99 ? 37.046 47.615 52.485 1.00 47.35 95 THR A O 1
ATOM 730 N N . MET A 1 100 ? 37.591 49.511 51.427 1.00 45.06 96 MET A N 1
ATOM 731 C CA . MET A 1 100 ? 36.916 49.104 50.189 1.00 47.28 96 MET A CA 1
ATOM 732 C C . MET A 1 100 ? 37.908 48.400 49.251 1.00 46.80 96 MET A C 1
ATOM 733 O O . MET A 1 100 ? 39.126 48.453 49.468 1.00 47.77 96 MET A O 1
ATOM 738 N N . SER A 1 101 ? 37.379 47.724 48.229 1.00 43.73 97 SER A N 1
ATOM 739 C CA . SER A 1 101 ? 38.218 46.999 47.266 1.00 42.24 97 SER A CA 1
ATOM 740 C C . SER A 1 101 ? 39.315 47.942 46.736 1.00 40.65 97 SER A C 1
ATOM 741 O O . SER A 1 101 ? 39.009 49.053 46.300 1.00 39.10 97 SER A O 1
ATOM 744 N N . ILE A 1 102 ? 40.579 47.506 46.761 1.00 39.91 98 ILE A N 1
ATOM 745 C CA . ILE A 1 102 ? 41.699 48.433 46.449 1.00 38.67 98 ILE A CA 1
ATOM 746 C C . ILE A 1 102 ? 41.734 48.827 44.949 1.00 35.38 98 ILE A C 1
ATOM 747 O O . ILE A 1 102 ? 42.458 49.743 44.546 1.00 33.38 98 ILE A O 1
ATOM 752 N N . GLU A 1 103 ? 40.947 48.138 44.121 1.00 34.50 99 GLU A N 1
ATOM 753 C CA . GLU A 1 103 ? 40.776 48.569 42.733 1.00 34.01 99 GLU A CA 1
ATOM 754 C C . GLU A 1 103 ? 40.173 49.986 42.673 1.00 32.44 99 GLU A C 1
ATOM 755 O O . GLU A 1 103 ? 40.472 50.741 41.756 1.00 29.29 99 GLU A O 1
ATOM 761 N N . ARG A 1 104 ? 39.347 50.352 43.659 1.00 31.07 100 ARG A N 1
ATOM 762 C CA . ARG A 1 104 ? 38.696 51.667 43.653 1.00 28.70 100 ARG A CA 1
ATOM 763 C C . ARG A 1 104 ? 39.712 52.825 43.680 1.00 26.95 100 ARG A C 1
ATOM 764 O O . ARG A 1 104 ? 39.560 53.769 42.915 1.00 25.42 100 ARG A O 1
ATOM 772 N N . ILE A 1 105 ? 40.739 52.753 44.536 1.00 25.71 101 ILE A N 1
ATOM 773 C CA . ILE A 1 105 ? 41.742 53.825 44.641 1.00 26.39 101 ILE A CA 1
ATOM 774 C C . ILE A 1 105 ? 42.524 53.932 43.338 1.00 25.10 101 ILE A C 1
ATOM 775 O O . ILE A 1 105 ? 42.806 55.020 42.868 1.00 20.15 101 ILE A O 1
ATOM 780 N N . GLN A 1 106 ? 42.871 52.777 42.776 1.00 24.82 102 GLN A N 1
ATOM 781 C CA . GLN A 1 106 ? 43.586 52.711 41.500 1.00 24.60 102 GLN A CA 1
ATOM 782 C C . GLN A 1 106 ? 42.799 53.279 40.355 1.00 21.89 102 GLN A C 1
ATOM 783 O O . GLN A 1 106 ? 43.366 53.986 39.508 1.00 20.49 102 GLN A O 1
ATOM 789 N N . LEU A 1 107 ? 41.515 52.940 40.296 1.00 20.33 103 LEU A N 1
ATOM 790 C CA . LEU A 1 107 ? 40.662 53.400 39.223 1.00 20.29 103 LEU A CA 1
ATOM 791 C C . LEU A 1 107 ? 40.603 54.897 39.318 1.00 19.45 103 LEU A C 1
ATOM 792 O O . LEU A 1 107 ? 40.809 55.566 38.332 1.00 18.36 103 LEU A O 1
ATOM 797 N N . MET A 1 108 ? 40.342 55.420 40.522 1.00 18.60 104 MET A N 1
ATOM 798 C CA . MET A 1 108 ? 40.206 56.856 40.693 1.00 18.63 104 MET A CA 1
ATOM 799 C C . MET A 1 108 ? 41.475 57.608 40.356 1.00 16.87 104 MET A C 1
ATOM 800 O O . MET A 1 108 ? 41.418 58.612 39.634 1.00 16.25 104 MET A O 1
ATOM 805 N N . ARG A 1 109 ? 42.613 57.138 40.848 1.00 17.01 105 ARG A N 1
ATOM 806 C CA . ARG A 1 109 ? 43.870 57.787 40.497 1.00 16.68 105 ARG A CA 1
ATOM 807 C C . ARG A 1 109 ? 44.195 57.717 38.991 1.00 15.17 105 ARG A C 1
ATOM 808 O O . ARG A 1 109 ? 44.781 58.656 38.474 1.00 14.71 105 ARG A O 1
ATOM 816 N N . ALA A 1 110 ? 43.791 56.654 38.294 1.00 14.79 106 ALA A N 1
ATOM 817 C CA . ALA A 1 110 ? 44.016 56.562 36.815 1.00 14.61 106 ALA A CA 1
ATOM 818 C C . ALA A 1 110 ? 43.394 57.758 36.067 1.00 14.29 106 ALA A C 1
ATOM 819 O O . ALA A 1 110 ? 43.909 58.207 35.038 1.00 13.96 106 ALA A O 1
ATOM 821 N N . TYR A 1 111 ? 42.273 58.270 36.586 1.00 14.45 107 TYR A N 1
ATOM 822 C CA . TYR A 1 111 ? 41.615 59.414 35.996 1.00 14.36 107 TYR A CA 1
ATOM 823 C C . TYR A 1 111 ? 42.169 60.741 36.504 1.00 14.78 107 TYR A C 1
ATOM 824 O O . TYR A 1 111 ? 41.698 61.779 36.094 1.00 14.11 107 TYR A O 1
ATOM 833 N N . GLY A 1 112 ? 43.174 60.715 37.372 1.00 14.97 108 GLY A N 1
ATOM 834 C CA . GLY A 1 112 ? 43.780 61.963 37.882 1.00 14.86 108 GLY A CA 1
ATOM 835 C C . GLY A 1 112 ? 43.330 62.403 39.270 1.00 15.15 108 GLY A C 1
ATOM 836 O O . GLY A 1 112 ? 43.770 63.453 39.749 1.00 14.96 108 GLY A O 1
ATOM 837 N N . THR A 1 113 ? 42.507 61.608 39.939 1.00 15.24 109 THR A N 1
ATOM 838 C CA . THR A 1 113 ? 41.912 62.007 41.207 1.00 16.36 109 THR A CA 1
ATOM 839 C C . THR A 1 113 ? 42.951 62.021 42.312 1.00 17.54 109 THR A C 1
ATOM 840 O O . THR A 1 113 ? 43.844 61.168 42.338 1.00 18.11 109 THR A O 1
ATOM 844 N N . GLU A 1 114 ? 42.848 62.981 43.231 1.00 17.52 110 GLU A N 1
ATOM 845 C CA . GLU A 1 114 ? 43.545 62.861 44.512 1.00 18.60 110 GLU A CA 1
ATOM 846 C C . GLU A 1 114 ? 42.637 62.154 45.517 1.00 18.86 110 GLU A C 1
ATOM 847 O O . GLU A 1 114 ? 41.520 62.607 45.757 1.00 16.54 110 GLU A O 1
ATOM 853 N N . VAL A 1 115 ? 43.119 61.050 46.106 1.00 18.40 111 VAL A N 1
ATOM 854 C CA . VAL A 1 115 ? 42.307 60.177 46.957 1.00 19.09 111 VAL A CA 1
ATOM 855 C C . VAL A 1 115 ? 42.836 60.282 48.389 1.00 20.71 111 VAL A C 1
ATOM 856 O O . VAL A 1 115 ? 44.024 60.102 48.622 1.00 22.34 111 VAL A O 1
ATOM 860 N N . ILE A 1 116 ? 41.956 60.635 49.325 1.00 18.96 112 ILE A N 1
ATOM 861 C CA . ILE A 1 116 ? 42.283 60.790 50.747 1.00 20.81 112 ILE A CA 1
ATOM 862 C C . ILE A 1 116 ? 41.466 59.736 51.493 1.00 20.41 112 ILE A C 1
ATOM 863 O O . ILE A 1 116 ? 40.258 59.579 51.236 1.00 17.86 112 ILE A O 1
ATOM 868 N N . LEU A 1 117 ? 42.116 58.999 52.390 1.00 20.37 113 LEU A N 1
ATOM 869 C CA . LEU A 1 117 ? 41.481 57.863 53.033 1.00 21.66 113 LEU A CA 1
ATOM 870 C C . LEU A 1 117 ? 41.165 58.171 54.481 1.00 21.46 113 LEU A C 1
ATOM 871 O O . LEU A 1 117 ? 41.924 58.866 55.134 1.00 22.46 113 LEU A O 1
ATOM 876 N N . THR A 1 118 ? 40.047 57.643 54.954 1.00 21.63 114 THR A N 1
ATOM 877 C CA . THR A 1 118 ? 39.717 57.683 56.368 1.00 23.24 114 THR A CA 1
ATOM 878 C C . THR A 1 118 ? 39.527 56.264 56.889 1.00 24.22 114 THR A C 1
ATOM 879 O O . THR A 1 118 ? 39.300 55.303 56.125 1.00 24.49 114 THR A O 1
ATOM 883 N N . ASP A 1 119 ? 39.575 56.147 58.211 1.00 26.13 115 ASP A N 1
ATOM 884 C CA . ASP A 1 119 ? 39.412 54.869 58.883 1.00 27.69 115 ASP A CA 1
ATOM 885 C C . ASP A 1 119 ? 38.068 54.237 58.526 1.00 25.23 115 ASP A C 1
ATOM 886 O O . ASP A 1 119 ? 37.011 54.764 58.861 1.00 24.54 115 ASP A O 1
ATOM 891 N N . GLY A 1 120 ? 38.106 53.089 57.863 1.00 25.16 116 GLY A N 1
ATOM 892 C CA . GLY A 1 120 ? 36.892 52.398 57.441 1.00 24.89 116 GLY A CA 1
ATOM 893 C C . GLY A 1 120 ? 35.940 51.960 58.538 1.00 25.74 116 GLY A C 1
ATOM 894 O O . GLY A 1 120 ? 34.717 51.855 58.309 1.00 23.73 116 GLY A O 1
ATOM 895 N N . SER A 1 121 ? 36.482 51.733 59.738 1.00 25.83 117 SER A N 1
ATOM 896 C CA . SER A 1 121 ? 35.672 51.348 60.884 1.00 24.90 117 SER A CA 1
ATOM 897 C C . SER A 1 121 ? 34.636 52.437 61.196 1.00 24.59 117 SER A C 1
ATOM 898 O O . SER A 1 121 ? 33.548 52.132 61.668 1.00 23.62 117 SER A O 1
ATOM 901 N N . LEU A 1 122 ? 34.980 53.688 60.883 1.00 23.01 118 LEU A N 1
ATOM 902 C CA . LEU A 1 122 ? 34.106 54.852 61.104 1.00 23.08 118 LEU A CA 1
ATOM 903 C C . LEU A 1 122 ? 33.048 55.104 60.028 1.00 22.16 118 LEU A C 1
ATOM 904 O O . LEU A 1 122 ? 32.200 55.982 60.207 1.00 24.58 118 LEU A O 1
ATOM 909 N N . GLY A 1 123 ? 33.080 54.360 58.923 1.00 20.61 119 GLY A N 1
ATOM 910 C CA . GLY A 1 123 ? 32.081 54.497 57.862 1.00 20.08 119 GLY A CA 1
ATOM 911 C C . GLY A 1 123 ? 32.152 55.823 57.097 1.00 19.32 119 GLY A C 1
ATOM 912 O O . GLY A 1 123 ? 33.159 56.543 57.178 1.00 17.49 119 GLY A O 1
ATOM 913 N N . MET A 1 124 ? 31.088 56.140 56.362 1.00 18.49 120 MET A N 1
ATOM 914 C CA . MET A 1 124 ? 31.061 57.361 55.526 1.00 19.26 120 MET A CA 1
ATOM 915 C C . MET A 1 124 ? 30.978 58.648 56.343 1.00 18.44 120 MET A C 1
ATOM 916 O O . MET A 1 124 ? 31.313 59.725 55.846 1.00 17.44 120 MET A O 1
ATOM 921 N N . LYS A 1 125 ? 30.516 58.554 57.588 1.00 17.88 121 LYS A N 1
ATOM 922 C CA . LYS A 1 125 ? 30.508 59.717 58.487 1.00 17.78 121 LYS A CA 1
ATOM 923 C C . LYS A 1 125 ? 31.909 60.329 58.583 1.00 16.47 121 LYS A C 1
ATOM 924 O O . LYS A 1 125 ? 32.056 61.555 58.556 1.00 16.26 121 LYS A O 1
ATOM 930 N N . ALA A 1 126 ? 32.926 59.486 58.701 1.00 15.17 122 ALA A N 1
ATOM 931 C CA . ALA A 1 126 ? 34.313 59.928 58.779 1.00 15.16 122 ALA A CA 1
ATOM 932 C C . ALA A 1 126 ? 34.739 60.649 57.501 1.00 14.77 122 ALA A C 1
ATOM 933 O O . ALA A 1 126 ? 35.454 61.649 57.561 1.00 14.62 122 ALA A O 1
ATOM 935 N N . CYS A 1 127 ? 34.304 60.125 56.353 1.00 14.87 123 CYS A N 1
ATOM 936 C CA . CYS A 1 127 ? 34.582 60.763 55.063 1.00 15.56 123 CYS A CA 1
ATOM 937 C C . CYS A 1 127 ? 33.997 62.170 54.985 1.00 16.06 123 CYS A C 1
ATOM 938 O O . CYS A 1 127 ? 34.684 63.115 54.582 1.00 16.97 123 CYS A O 1
ATOM 941 N N . LEU A 1 128 ? 32.715 62.295 55.343 1.00 16.84 124 LEU A N 1
ATOM 942 C CA . LEU A 1 128 ? 32.040 63.593 55.326 1.00 17.76 124 LEU A CA 1
ATOM 943 C C . LEU A 1 128 ? 32.702 64.577 56.302 1.00 19.94 124 LEU A C 1
ATOM 944 O O . LEU A 1 128 ? 32.912 65.760 55.974 1.00 20.38 124 LEU A O 1
ATOM 949 N N . GLU A 1 129 ? 33.074 64.102 57.490 1.00 19.97 125 GLU A N 1
ATOM 950 C CA . GLU A 1 129 ? 33.757 64.959 58.447 1.00 21.15 125 GLU A CA 1
ATOM 951 C C . GLU A 1 129 ? 35.110 65.448 57.898 1.00 20.26 125 GLU A C 1
ATOM 952 O O . GLU A 1 129 ? 35.481 66.611 58.089 1.00 17.79 125 GLU A O 1
ATOM 958 N N . LYS A 1 130 ? 35.827 64.583 57.186 1.00 18.90 126 LYS A N 1
ATOM 959 C CA . LYS A 1 130 ? 37.114 64.971 56.608 1.00 20.32 126 LYS A CA 1
ATOM 960 C C . LYS A 1 130 ? 36.948 66.101 55.561 1.00 19.37 126 LYS A C 1
ATOM 961 O O . LYS A 1 130 ? 37.859 66.938 55.384 1.00 17.62 126 LYS A O 1
ATOM 967 N N . LEU A 1 131 ? 35.804 66.130 54.874 1.00 18.67 127 LEU A N 1
ATOM 968 C CA . LEU A 1 131 ? 35.577 67.182 53.870 1.00 21.05 127 LEU A CA 1
ATOM 969 C C . LEU A 1 131 ? 35.719 68.575 54.474 1.00 21.79 127 LEU A C 1
ATOM 970 O O . LEU A 1 131 ? 36.199 69.499 53.796 1.00 20.95 127 LEU A O 1
ATOM 975 N N . GLU A 1 132 ? 35.360 68.721 55.758 1.00 22.20 128 GLU A N 1
ATOM 976 C CA . GLU A 1 132 ? 35.422 70.020 56.430 1.00 23.44 128 GLU A CA 1
ATOM 977 C C . GLU A 1 132 ? 36.818 70.595 56.411 1.00 24.03 128 GLU A C 1
ATOM 978 O O . GLU A 1 132 ? 37.005 71.787 56.135 1.00 26.55 128 GLU A O 1
ATOM 984 N N . GLU A 1 133 ? 37.793 69.738 56.679 1.00 25.22 129 GLU A N 1
ATOM 985 C CA . GLU A 1 133 ? 39.208 70.060 56.585 1.00 26.62 129 GLU A CA 1
ATOM 986 C C . GLU A 1 133 ? 39.654 70.400 55.148 1.00 26.10 129 GLU A C 1
ATOM 987 O O . GLU A 1 133 ? 40.358 71.373 54.924 1.00 25.42 129 GLU A O 1
ATOM 993 N N . LEU A 1 134 ? 39.231 69.627 54.161 1.00 23.38 130 LEU A N 1
ATOM 994 C CA . LEU A 1 134 ? 39.613 69.934 52.784 1.00 24.08 130 LEU A CA 1
ATOM 995 C C . LEU A 1 134 ? 39.038 71.293 52.325 1.00 24.33 130 LEU A C 1
ATOM 996 O O . LEU A 1 134 ? 39.677 72.017 51.562 1.00 23.24 130 LEU A O 1
ATOM 1001 N N . LYS A 1 135 ? 37.843 71.638 52.798 1.00 23.43 131 LYS A N 1
ATOM 1002 C CA . LYS A 1 135 ? 37.202 72.902 52.387 1.00 24.64 131 LYS A CA 1
ATOM 1003 C C . LYS A 1 135 ? 37.960 74.146 52.855 1.00 25.46 131 LYS A C 1
ATOM 1004 O O . LYS A 1 135 ? 38.011 75.159 52.144 1.00 23.20 131 LYS A O 1
ATOM 1010 N N . LYS A 1 136 ? 38.569 74.068 54.039 1.00 28.84 132 LYS A N 1
ATOM 1011 C CA . LYS A 1 136 ? 39.342 75.192 54.588 1.00 32.63 132 LYS A CA 1
ATOM 1012 C C . LYS A 1 136 ? 40.606 75.517 53.768 1.00 31.81 132 LYS A C 1
ATOM 1013 O O . LYS A 1 136 ? 41.078 76.651 53.773 1.00 33.06 132 LYS A O 1
ATOM 1019 N N . ASN A 1 137 ? 41.131 74.534 53.048 1.00 32.26 133 ASN A N 1
ATOM 1020 C CA . ASN A 1 137 ? 42.359 74.696 52.268 1.00 35.32 133 ASN A CA 1
ATOM 1021 C C . ASN A 1 137 ? 42.129 75.100 50.815 1.00 34.56 133 ASN A C 1
ATOM 1022 O O . ASN A 1 137 ? 43.096 75.157 50.047 1.00 34.25 133 ASN A O 1
ATOM 1027 N N . GLU A 1 138 ? 40.875 75.371 50.433 1.00 30.32 134 GLU A N 1
ATOM 1028 C CA . GLU A 1 138 ? 40.560 75.745 49.058 1.00 28.77 134 GLU A CA 1
ATOM 1029 C C . GLU A 1 138 ? 39.855 77.095 48.933 1.00 26.16 134 GLU A C 1
ATOM 1030 O O . GLU A 1 138 ? 38.906 77.398 49.671 1.00 24.76 134 GLU A O 1
ATOM 1036 N N . LYS A 1 139 ? 40.312 77.872 47.963 1.00 23.60 135 LYS A N 1
ATOM 1037 C CA . LYS A 1 139 ? 39.693 79.139 47.634 1.00 25.00 135 LYS A CA 1
ATOM 1038 C C . LYS A 1 139 ? 38.329 78.969 46.929 1.00 22.11 135 LYS A C 1
ATOM 1039 O O . LYS A 1 139 ? 37.396 79.757 47.162 1.00 21.65 135 LYS A O 1
ATOM 1045 N N . LYS A 1 140 ? 38.215 77.966 46.053 1.00 17.48 136 LYS A N 1
ATOM 1046 C CA . LYS A 1 140 ? 36.981 77.734 45.286 1.00 16.32 136 LYS A CA 1
ATOM 1047 C C . LYS A 1 140 ? 36.710 76.225 45.314 1.00 15.04 136 LYS A C 1
ATOM 1048 O O . LYS A 1 140 ? 37.604 75.445 44.977 1.00 13.32 136 LYS A O 1
ATOM 1054 N N . TYR A 1 141 ? 35.510 75.813 45.719 1.00 13.18 137 TYR A N 1
ATOM 1055 C CA . TYR A 1 141 ? 35.163 74.397 45.711 1.00 12.30 137 TYR A CA 1
ATOM 1056 C C . TYR A 1 141 ? 33.677 74.211 45.523 1.00 12.52 137 TYR A C 1
ATOM 1057 O O . TYR A 1 141 ? 32.890 75.152 45.698 1.00 12.07 137 TYR A O 1
ATOM 1066 N N . PHE A 1 142 ? 33.312 72.986 45.131 1.00 11.11 138 PHE A N 1
ATOM 1067 C CA . PHE A 1 142 ? 31.951 72.566 45.075 1.00 10.89 138 PHE A CA 1
ATOM 1068 C C . PHE A 1 142 ? 31.906 71.143 45.648 1.00 11.01 138 PHE A C 1
ATOM 1069 O O . PHE A 1 142 ? 32.678 70.293 45.210 1.00 11.00 138 PHE A O 1
ATOM 1077 N N . VAL A 1 143 ? 31.004 70.891 46.581 1.00 9.80 139 VAL A N 1
ATOM 1078 C CA . VAL A 1 143 ? 30.781 69.516 47.081 1.00 10.32 139 VAL A CA 1
ATOM 1079 C C . VAL A 1 143 ? 29.495 69.024 46.473 1.00 10.35 139 VAL A C 1
ATOM 1080 O O . VAL A 1 143 ? 28.461 69.568 46.798 1.00 11.12 139 VAL A O 1
ATOM 1084 N N . PRO A 1 144 ? 29.529 67.997 45.591 1.00 10.53 140 PRO A N 1
ATOM 1085 C CA . PRO A 1 144 ? 28.288 67.504 44.988 1.00 10.99 140 PRO A CA 1
ATOM 1086 C C . PRO A 1 144 ? 27.301 67.009 46.049 1.00 11.24 140 PRO A C 1
ATOM 1087 O O . PRO A 1 144 ? 26.088 67.262 45.974 1.00 11.36 140 PRO A O 1
ATOM 1091 N N . ASN A 1 145 ? 27.846 66.346 47.064 1.00 11.93 141 ASN A N 1
ATOM 1092 C CA . ASN A 1 145 ? 27.059 65.698 48.127 1.00 11.83 141 ASN A CA 1
ATOM 1093 C C . ASN A 1 145 ? 25.930 64.799 47.657 1.00 11.30 141 ASN A C 1
ATOM 1094 O O . ASN A 1 145 ? 24.746 65.112 47.771 1.00 11.61 141 ASN A O 1
ATOM 1099 N N . GLN A 1 146 ? 26.295 63.605 47.187 1.00 10.86 142 GLN A N 1
ATOM 1100 C CA . GLN A 1 146 ? 25.301 62.622 46.799 1.00 10.74 142 GLN A CA 1
ATOM 1101 C C . GLN A 1 146 ? 24.254 62.307 47.891 1.00 10.83 142 GLN A C 1
ATOM 1102 O O . GLN A 1 146 ? 23.160 61.843 47.580 1.00 10.37 142 GLN A O 1
ATOM 1108 N N . PHE A 1 147 ? 24.611 62.530 49.158 1.00 11.19 143 PHE A N 1
ATOM 1109 C CA . PHE A 1 147 ? 23.690 62.228 50.257 1.00 12.28 143 PHE A CA 1
ATOM 1110 C C . PHE A 1 147 ? 22.507 63.188 50.371 1.00 12.30 143 PHE A C 1
ATOM 1111 O O . PHE A 1 147 ? 21.451 62.802 50.864 1.00 12.60 143 PHE A O 1
ATOM 1119 N N . THR A 1 148 ? 22.699 64.426 49.910 1.00 12.91 144 THR A N 1
ATOM 1120 C CA . THR A 1 148 ? 21.701 65.494 50.076 1.00 12.96 144 THR A CA 1
ATOM 1121 C C . THR A 1 148 ? 21.246 66.131 48.755 1.00 13.03 144 THR A C 1
ATOM 1122 O O . THR A 1 148 ? 20.219 66.807 48.711 1.00 12.22 144 THR A O 1
ATOM 1126 N N . ASN A 1 149 ? 21.999 65.910 47.677 1.00 12.52 145 ASN A N 1
ATOM 1127 C CA . ASN A 1 149 ? 21.749 66.595 46.407 1.00 12.75 145 ASN A CA 1
ATOM 1128 C C . ASN A 1 149 ? 20.595 65.961 45.671 1.00 12.73 145 ASN A C 1
ATOM 1129 O O . ASN A 1 149 ? 20.672 64.803 45.250 1.00 12.16 145 ASN A O 1
ATOM 1134 N N . VAL A 1 150 ? 19.505 66.711 45.480 1.00 12.84 146 VAL A N 1
ATOM 1135 C CA . VAL A 1 150 ? 18.348 66.129 44.774 1.00 13.38 146 VAL A CA 1
ATOM 1136 C C . VAL A 1 150 ? 18.641 65.716 43.350 1.00 12.20 146 VAL A C 1
ATOM 1137 O O . VAL A 1 150 ? 17.910 64.912 42.791 1.00 11.86 146 VAL A O 1
ATOM 1141 N N . ASN A 1 151 ? 19.716 66.229 42.770 1.00 12.90 147 ASN A N 1
ATOM 1142 C CA . ASN A 1 151 ? 20.115 65.805 41.432 1.00 12.82 147 ASN A CA 1
ATOM 1143 C C . ASN A 1 151 ? 20.581 64.345 41.354 1.00 13.09 147 ASN A C 1
ATOM 1144 O O . ASN A 1 151 ? 20.717 63.796 40.240 1.00 13.12 147 ASN A O 1
ATOM 1149 N N . ASN A 1 152 ? 20.855 63.734 42.508 1.00 11.76 148 ASN A N 1
ATOM 1150 C CA . ASN A 1 152 ? 21.044 62.270 42.577 1.00 11.46 148 ASN A CA 1
ATOM 1151 C C . ASN A 1 152 ? 19.727 61.537 42.203 1.00 11.73 148 ASN A C 1
ATOM 1152 O O . ASN A 1 152 ? 19.610 60.981 41.093 1.00 10.51 148 ASN A O 1
ATOM 1157 N N . PRO A 1 153 ? 18.696 61.590 43.062 1.00 11.93 149 PRO A N 1
ATOM 1158 C CA . PRO A 1 153 ? 17.454 60.914 42.643 1.00 12.63 149 PRO A CA 1
ATOM 1159 C C . PRO A 1 153 ? 16.841 61.462 41.348 1.00 13.24 149 PRO A C 1
ATOM 1160 O O . PRO A 1 153 ? 16.266 60.692 40.559 1.00 12.63 149 PRO A O 1
ATOM 1164 N N . LYS A 1 154 ? 16.964 62.765 41.090 1.00 14.09 150 LYS A N 1
ATOM 1165 C CA . LYS A 1 154 ? 16.392 63.290 39.826 1.00 15.14 150 LYS A CA 1
ATOM 1166 C C . LYS A 1 154 ? 17.037 62.715 38.547 1.00 13.88 150 LYS A C 1
ATOM 1167 O O . LYS A 1 154 ? 16.367 62.578 37.544 1.00 13.13 150 LYS A O 1
ATOM 1173 N N . ALA A 1 155 ? 18.325 62.380 38.585 1.00 12.47 151 ALA A N 1
ATOM 1174 C CA . ALA A 1 155 ? 18.988 61.769 37.439 1.00 11.77 151 ALA A CA 1
ATOM 1175 C C . ALA A 1 155 ? 18.290 60.456 37.068 1.00 11.63 151 ALA A C 1
ATOM 1176 O O . ALA A 1 155 ? 17.987 60.217 35.900 1.00 11.70 151 ALA A O 1
ATOM 1178 N N . HIS A 1 156 ? 17.948 59.668 38.085 1.00 11.83 152 HIS A N 1
ATOM 1179 C CA . HIS A 1 156 ? 17.299 58.356 37.903 1.00 12.49 152 HIS A CA 1
ATOM 1180 C C . HIS A 1 156 ? 15.825 58.511 37.571 1.00 13.82 152 HIS A C 1
ATOM 1181 O O . HIS A 1 156 ? 15.262 57.731 36.805 1.00 14.69 152 HIS A O 1
ATOM 1188 N N . TYR A 1 157 ? 15.201 59.516 38.174 1.00 14.12 153 TYR A N 1
ATOM 1189 C CA . TYR A 1 157 ? 13.805 59.860 37.825 1.00 15.63 153 TYR A CA 1
ATOM 1190 C C . TYR A 1 157 ? 13.684 60.175 36.330 1.00 15.53 153 TYR A C 1
ATOM 1191 O O . TYR A 1 157 ? 12.727 59.730 35.677 1.00 17.11 153 TYR A O 1
ATOM 1200 N N . GLU A 1 158 ? 14.666 60.908 35.807 1.00 16.07 154 GLU A N 1
ATOM 1201 C CA . GLU A 1 158 ? 14.697 61.380 34.410 1.00 16.72 154 GLU A CA 1
ATOM 1202 C C . GLU A 1 158 ? 15.167 60.397 33.367 1.00 16.40 154 GLU A C 1
ATOM 1203 O O . GLU A 1 158 ? 14.725 60.474 32.217 1.00 17.49 154 GLU A O 1
ATOM 1209 N N . THR A 1 159 ? 16.076 59.500 33.725 1.00 15.01 155 THR A N 1
ATOM 1210 C CA . THR A 1 159 ? 16.719 58.664 32.714 1.00 14.87 155 THR A CA 1
ATOM 1211 C C . THR A 1 159 ? 16.505 57.217 33.039 1.00 13.67 155 THR A C 1
ATOM 1212 O O . THR A 1 159 ? 15.783 56.550 32.305 1.00 13.98 155 THR A O 1
ATOM 1216 N N . THR A 1 160 ? 17.025 56.750 34.181 1.00 13.94 156 THR A N 1
ATOM 1217 C CA . THR A 1 160 ? 16.951 55.313 34.542 1.00 13.03 156 THR A CA 1
ATOM 1218 C C . THR A 1 160 ? 15.536 54.738 34.442 1.00 13.47 156 THR A C 1
ATOM 1219 O O . THR A 1 160 ? 15.281 53.693 33.781 1.00 13.25 156 THR A O 1
ATOM 1223 N N . ALA A 1 161 ? 14.606 55.401 35.114 1.00 14.10 157 ALA A N 1
ATOM 1224 C CA . ALA A 1 161 ? 13.191 54.980 35.108 1.00 13.83 157 ALA A CA 1
ATOM 1225 C C . ALA A 1 161 ? 12.552 54.996 33.715 1.00 14.36 157 ALA A C 1
ATOM 1226 O O . ALA A 1 161 ? 11.802 54.073 33.374 1.00 14.42 157 ALA A O 1
ATOM 1228 N N . GLU A 1 162 ? 12.852 56.021 32.938 1.00 15.30 158 GLU A N 1
ATOM 1229 C CA . GLU A 1 162 ? 12.317 56.129 31.576 1.00 16.19 158 GLU A CA 1
ATOM 1230 C C . GLU A 1 162 ? 12.812 55.016 30.678 1.00 16.43 158 GLU A C 1
ATOM 1231 O O . GLU A 1 162 ? 12.057 54.517 29.837 1.00 15.98 158 GLU A O 1
ATOM 1237 N N . GLU A 1 163 ? 14.074 54.614 30.849 1.00 15.41 159 GLU A N 1
ATOM 1238 C CA . GLU A 1 163 ? 14.629 53.542 30.066 1.00 14.98 159 GLU A CA 1
ATOM 1239 C C . GLU A 1 163 ? 13.987 52.220 30.404 1.00 15.44 159 GLU A C 1
ATOM 1240 O O . GLU A 1 163 ? 13.752 51.408 29.517 1.00 16.25 159 GLU A O 1
ATOM 1246 N N . ILE A 1 164 ? 13.692 51.998 31.679 1.00 16.02 160 ILE A N 1
ATOM 1247 C CA . ILE A 1 164 ? 13.002 50.797 32.132 1.00 16.09 160 ILE A CA 1
ATOM 1248 C C . ILE A 1 164 ? 11.587 50.756 31.526 1.00 18.04 160 ILE A C 1
ATOM 1249 O O . ILE A 1 164 ? 11.178 49.730 30.967 1.00 16.55 160 ILE A O 1
ATOM 1254 N N . LEU A 1 165 ? 10.877 51.883 31.604 1.00 18.65 161 LEU A N 1
ATOM 1255 C CA . LEU A 1 165 ? 9.517 51.983 31.048 1.00 20.09 161 LEU A CA 1
ATOM 1256 C C . LEU A 1 165 ? 9.540 51.723 29.546 1.00 20.84 161 LEU A C 1
ATOM 1257 O O . LEU A 1 165 ? 8.717 50.946 29.014 1.00 22.66 161 LEU A O 1
ATOM 1262 N N . LYS A 1 166 ? 10.512 52.317 28.867 1.00 21.16 162 LYS A N 1
ATOM 1263 C CA . LYS A 1 166 ? 10.586 52.221 27.403 1.00 22.30 162 LYS A CA 1
ATOM 1264 C C . LYS A 1 166 ? 10.903 50.808 26.997 1.00 22.36 162 LYS A C 1
ATOM 1265 O O . LYS A 1 166 ? 10.255 50.259 26.098 1.00 21.18 162 LYS A O 1
ATOM 1271 N N . ASP A 1 167 ? 11.893 50.200 27.648 1.00 21.78 163 ASP A N 1
ATOM 1272 C CA . ASP A 1 167 ? 12.394 48.886 27.208 1.00 22.20 163 ASP A CA 1
ATOM 1273 C C . ASP A 1 167 ? 11.396 47.757 27.470 1.00 22.07 163 ASP A C 1
ATOM 1274 O O . ASP A 1 167 ? 11.405 46.737 26.768 1.00 21.48 163 ASP A O 1
ATOM 1279 N N . LEU A 1 168 ? 10.571 47.915 28.495 1.00 21.08 164 LEU A N 1
ATOM 1280 C CA . LEU A 1 168 ? 9.536 46.909 28.810 1.00 21.00 164 LEU A CA 1
ATOM 1281 C C . LEU A 1 168 ? 8.147 47.368 28.372 1.00 22.46 164 LEU A C 1
ATOM 1282 O O . LEU A 1 168 ? 7.152 46.761 28.768 1.00 22.41 164 LEU A O 1
ATOM 1287 N N . ASN A 1 169 ? 8.086 48.433 27.567 1.00 25.53 165 ASN A N 1
ATOM 1288 C CA . ASN A 1 169 ? 6.831 48.951 26.998 1.00 28.18 165 ASN A CA 1
ATOM 1289 C C . ASN A 1 169 ? 5.767 49.143 28.076 1.00 28.75 165 ASN A C 1
ATOM 1290 O O . ASN A 1 169 ? 4.630 48.660 27.972 1.00 27.13 165 ASN A O 1
ATOM 1295 N N . ASN A 1 170 ? 6.167 49.850 29.128 1.00 28.26 166 ASN A N 1
ATOM 1296 C CA . ASN A 1 170 ? 5.318 50.150 30.276 1.00 29.66 166 ASN A CA 1
ATOM 1297 C C . ASN A 1 170 ? 4.725 48.967 31.007 1.00 29.79 166 ASN A C 1
ATOM 1298 O O . ASN A 1 170 ? 3.751 49.135 31.733 1.00 33.87 166 ASN A O 1
ATOM 1303 N N . LYS A 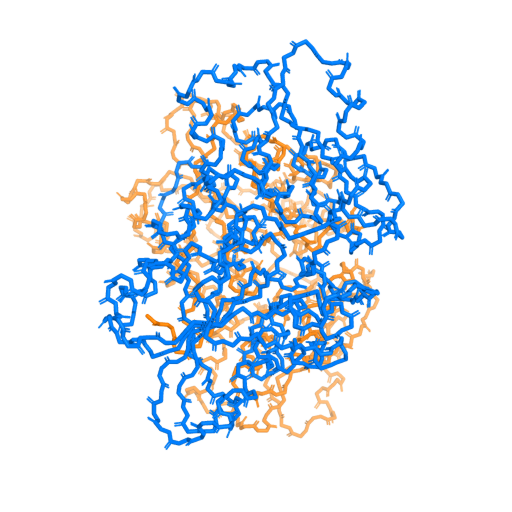1 171 ? 5.328 47.792 30.856 1.00 27.57 167 LYS A N 1
ATOM 1304 C CA . LYS A 1 171 ? 4.884 46.601 31.566 1.00 28.61 167 LYS A CA 1
ATOM 1305 C C . LYS A 1 171 ? 5.907 46.211 32.618 1.00 25.81 167 LYS A C 1
ATOM 1306 O O . LYS A 1 171 ? 6.800 45.390 32.384 1.00 27.60 167 LYS A O 1
ATOM 1312 N N . VAL A 1 172 ? 5.759 46.814 33.789 1.00 23.09 168 VAL A N 1
ATOM 1313 C CA . VAL A 1 172 ? 6.636 46.547 34.916 1.00 21.76 168 VAL A CA 1
ATOM 1314 C C . VAL A 1 172 ? 5.804 46.403 36.172 1.00 20.63 168 VAL A C 1
ATOM 1315 O O . VAL A 1 172 ? 5.044 47.322 36.533 1.00 21.90 168 VAL A O 1
ATOM 1319 N N . ASP A 1 173 ? 5.935 45.254 36.824 1.00 18.67 169 ASP A N 1
ATOM 1320 C CA . ASP A 1 173 ? 5.190 44.934 38.050 1.00 19.16 169 ASP A CA 1
ATOM 1321 C C . ASP A 1 173 ? 5.946 45.198 39.330 1.00 18.21 169 ASP A C 1
ATOM 1322 O O . ASP A 1 173 ? 5.347 45.609 40.327 1.00 17.74 169 ASP A O 1
ATOM 1327 N N . VAL A 1 174 ? 7.263 44.979 39.308 1.00 16.67 170 VAL A N 1
ATOM 1328 C CA . VAL A 1 174 ? 8.067 45.111 40.514 1.00 16.90 170 VAL A CA 1
ATOM 1329 C C . VAL A 1 174 ? 9.463 45.719 40.156 1.00 15.85 170 VAL A C 1
ATOM 1330 O O . VAL A 1 174 ? 10.003 45.425 39.123 1.00 15.88 170 VAL A O 1
ATOM 1334 N N . PHE A 1 175 ? 9.977 46.596 41.006 1.00 16.00 171 PHE A N 1
ATOM 1335 C CA . PHE A 1 175 ? 11.313 47.175 40.846 1.00 15.33 171 PHE A CA 1
ATOM 1336 C C . PHE A 1 175 ? 12.010 46.974 42.179 1.00 15.15 171 PHE A C 1
ATOM 1337 O O . PHE A 1 175 ? 11.439 47.291 43.226 1.00 14.78 171 PHE A O 1
ATOM 1345 N N . ILE A 1 176 ? 13.227 46.416 42.158 1.00 14.38 172 ILE A N 1
ATOM 1346 C CA . ILE A 1 176 ? 13.961 46.112 43.373 1.00 13.58 172 ILE A CA 1
ATOM 1347 C C . ILE A 1 176 ? 15.342 46.713 43.181 1.00 13.97 172 ILE A C 1
ATOM 1348 O O . ILE A 1 176 ? 15.970 46.469 42.146 1.00 13.01 172 ILE A 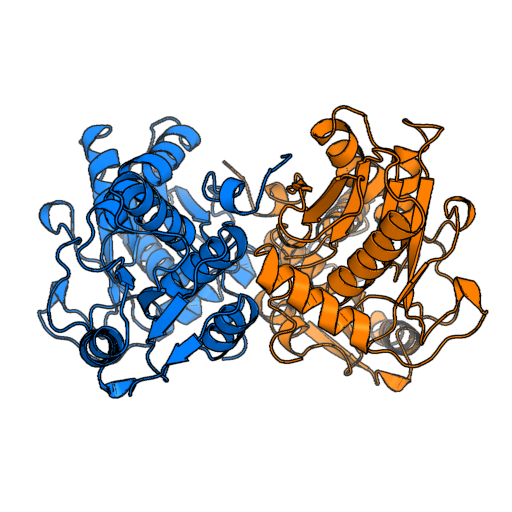O 1
ATOM 1353 N N . CYS A 1 177 ? 15.793 47.500 44.168 1.00 14.06 173 CYS A N 1
ATOM 1354 C CA . CYS A 1 177 ? 17.023 48.273 44.054 1.00 13.43 173 CYS A CA 1
ATOM 1355 C C . CYS A 1 177 ? 17.782 48.333 45.378 1.00 13.28 173 CYS A C 1
ATOM 1356 O O . CYS A 1 177 ? 17.183 48.561 46.443 1.00 13.48 173 CYS A O 1
ATOM 1359 N N . GLY A 1 178 ? 19.095 48.126 45.316 1.00 11.83 174 GLY A N 1
ATOM 1360 C CA . GLY A 1 178 ? 19.927 48.235 46.494 1.00 12.70 174 GLY A CA 1
ATOM 1361 C C . GLY A 1 178 ? 20.049 49.678 46.933 1.00 12.99 174 GLY A C 1
ATOM 1362 O O . GLY A 1 178 ? 19.903 50.576 46.112 1.00 15.07 174 GLY A O 1
ATOM 1363 N N . THR A 1 179 ? 20.321 49.911 48.214 1.00 12.42 175 THR A N 1
ATOM 1364 C CA . THR A 1 179 ? 20.440 51.266 48.749 1.00 11.68 175 THR A CA 1
ATOM 1365 C C . THR A 1 179 ? 21.757 51.536 49.471 1.00 11.99 175 THR A C 1
ATOM 1366 O O . THR A 1 179 ? 22.325 50.663 50.148 1.00 12.44 175 THR A O 1
ATOM 1370 N N . GLY A 1 180 ? 22.215 52.770 49.310 1.00 11.28 176 GLY A N 1
ATOM 1371 C CA . GLY A 1 180 ? 23.316 53.355 50.054 1.00 11.66 176 GLY A CA 1
ATOM 1372 C C . GLY A 1 180 ? 22.927 54.805 50.364 1.00 11.78 176 GLY A C 1
ATOM 1373 O O . GLY A 1 180 ? 22.593 55.137 51.512 1.00 12.24 176 GLY A O 1
ATOM 1374 N N . THR A 1 181 ? 22.958 55.675 49.355 1.00 11.43 177 THR A N 1
ATOM 1375 C CA . THR A 1 181 ? 22.320 56.991 49.501 1.00 11.33 177 THR A CA 1
ATOM 1376 C C . THR A 1 181 ? 20.773 56.866 49.485 1.00 12.00 177 THR A C 1
ATOM 1377 O O . THR A 1 181 ? 20.069 57.624 50.166 1.00 13.09 177 THR A O 1
ATOM 1381 N N . GLY A 1 182 ? 20.284 55.898 48.721 1.00 11.77 178 GLY A N 1
ATOM 1382 C CA . GLY A 1 182 ? 18.877 55.655 48.486 1.00 11.72 178 GLY A CA 1
ATOM 1383 C C . GLY A 1 182 ? 18.376 56.369 47.253 1.00 12.55 178 GLY A C 1
ATOM 1384 O O . GLY A 1 182 ? 17.170 56.340 46.936 1.00 12.36 178 GLY A O 1
ATOM 1385 N N . GLY A 1 183 ? 19.291 57.023 46.555 1.00 12.47 179 GLY A N 1
ATOM 1386 C CA . GLY A 1 183 ? 18.922 57.859 45.419 1.00 13.08 179 GLY A CA 1
ATOM 1387 C C . GLY A 1 183 ? 18.475 57.098 44.216 1.00 12.49 179 GLY A C 1
ATOM 1388 O O . GLY A 1 183 ? 17.489 57.483 43.567 1.00 12.10 179 GLY A O 1
ATOM 1389 N N . SER A 1 184 ? 19.187 56.040 43.851 1.00 13.22 180 SER A N 1
ATOM 1390 C CA . SER A 1 184 ? 18.754 55.258 42.687 1.00 14.30 180 SER A CA 1
ATOM 1391 C C . SER A 1 184 ? 17.393 54.619 42.957 1.00 14.79 180 SER A C 1
ATOM 1392 O O . SER A 1 184 ? 16.508 54.652 42.077 1.00 14.68 180 SER A O 1
ATOM 1395 N N . PHE A 1 185 ? 17.211 54.033 44.146 1.00 13.89 181 PHE A N 1
ATOM 1396 C CA . PHE A 1 185 ? 15.894 53.511 44.494 1.00 14.21 181 PHE A CA 1
ATOM 1397 C C . PHE A 1 185 ? 14.817 54.601 44.405 1.00 14.34 181 PHE A C 1
ATOM 1398 O O . PHE A 1 185 ? 13.741 54.407 43.784 1.00 14.18 181 PHE A O 1
ATOM 1406 N N . SER A 1 186 ? 15.077 55.715 45.084 1.00 13.73 182 SER A N 1
ATOM 1407 C CA . SER A 1 186 ? 14.002 56.687 45.337 1.00 14.55 182 SER A CA 1
ATOM 1408 C C . SER A 1 186 ? 13.641 57.458 44.064 1.00 14.71 182 SER A C 1
ATOM 1409 O O . SER A 1 186 ? 12.482 57.689 43.800 1.00 14.54 182 SER A O 1
ATOM 1412 N N . GLY A 1 187 ? 14.637 57.821 43.253 1.00 14.35 183 GLY A N 1
ATOM 1413 C CA . GLY A 1 187 ? 14.361 58.533 42.027 1.00 14.23 183 GLY A CA 1
ATOM 1414 C C . GLY A 1 187 ? 13.690 57.657 40.984 1.00 15.07 183 GLY A C 1
ATOM 1415 O O . GLY A 1 187 ? 12.736 58.072 40.317 1.00 14.74 183 GLY A O 1
ATOM 1416 N N . THR A 1 188 ? 14.165 56.418 40.841 1.00 14.92 184 THR A N 1
ATOM 1417 C CA . THR A 1 188 ? 13.578 55.523 39.871 1.00 14.83 184 THR A CA 1
ATOM 1418 C C . THR A 1 188 ? 12.155 55.140 40.296 1.00 15.75 184 THR A C 1
ATOM 1419 O O . THR A 1 188 ? 11.243 55.176 39.463 1.00 15.14 184 THR A O 1
ATOM 1423 N N . ALA A 1 189 ? 11.962 54.822 41.585 1.00 15.81 185 ALA A N 1
ATOM 1424 C CA . ALA A 1 189 ? 10.662 54.369 42.087 1.00 17.06 185 ALA A CA 1
ATOM 1425 C C . ALA A 1 189 ? 9.620 55.458 41.982 1.00 18.42 185 ALA A C 1
ATOM 1426 O O . ALA A 1 189 ? 8.455 55.144 41.706 1.00 19.33 185 ALA A O 1
ATOM 1428 N N . LYS A 1 190 ? 10.021 56.719 42.205 1.00 18.25 186 LYS A N 1
ATOM 1429 C CA . LYS A 1 190 ? 9.099 57.858 42.116 1.00 19.28 186 LYS A CA 1
ATOM 1430 C C . LYS A 1 190 ? 8.523 57.973 40.716 1.00 19.49 186 LYS A C 1
ATOM 1431 O O . LYS A 1 190 ? 7.298 58.076 40.539 1.00 17.98 186 LYS A O 1
ATOM 1437 N N . LYS A 1 191 ? 9.390 57.884 39.706 1.00 19.17 187 LYS A N 1
ATOM 1438 C CA . LYS A 1 191 ? 8.928 57.980 38.332 1.00 18.94 187 LYS A CA 1
ATOM 1439 C C . LYS A 1 191 ? 8.047 56.812 37.956 1.00 19.61 187 LYS A C 1
ATOM 1440 O O . LYS A 1 191 ? 6.976 56.994 37.351 1.00 20.35 187 LYS A O 1
ATOM 1446 N N . LEU A 1 192 ? 8.477 55.614 38.311 1.00 18.63 188 LEU A N 1
ATOM 1447 C CA . LEU A 1 192 ? 7.739 54.422 37.954 1.00 17.50 188 LEU A CA 1
ATOM 1448 C C . LEU A 1 192 ? 6.316 54.430 38.561 1.00 20.08 188 LEU A C 1
ATOM 1449 O O . LEU A 1 192 ? 5.354 54.062 37.882 1.00 19.49 188 LEU A O 1
ATOM 1454 N N . LYS A 1 193 ? 6.205 54.851 39.820 1.00 20.49 189 LYS A N 1
ATOM 1455 C CA . LYS A 1 193 ? 4.923 54.900 40.510 1.00 22.13 189 LYS A CA 1
ATOM 1456 C C . LYS A 1 193 ? 4.029 56.028 39.983 1.00 23.58 189 LYS A C 1
ATOM 1457 O O . LYS A 1 193 ? 2.794 55.921 40.053 1.00 25.42 189 LYS A O 1
ATOM 1463 N N . GLU A 1 194 ? 4.624 57.083 39.438 1.00 23.77 190 GLU A N 1
ATOM 1464 C CA . GLU A 1 194 ? 3.827 58.112 38.752 1.00 25.99 190 GLU A CA 1
ATOM 1465 C C . GLU A 1 194 ? 3.170 57.577 37.482 1.00 27.13 190 GLU A C 1
ATOM 1466 O O . GLU A 1 194 ? 2.011 57.889 37.217 1.00 27.81 190 GLU A O 1
ATOM 1472 N N . LYS A 1 195 ? 3.893 56.755 36.721 1.00 25.80 191 LYS A N 1
ATOM 1473 C CA . LYS A 1 195 ? 3.396 56.222 35.447 1.00 27.60 191 LYS A CA 1
ATOM 1474 C C . LYS A 1 195 ? 2.631 54.909 35.601 1.00 27.78 191 LYS A C 1
ATOM 1475 O O . LYS A 1 195 ? 1.764 54.611 34.786 1.00 28.40 191 LYS A O 1
ATOM 1481 N N . LEU A 1 196 ? 2.971 54.120 36.622 1.00 25.36 192 LEU A N 1
ATOM 1482 C CA . LEU A 1 196 ? 2.372 52.825 36.887 1.00 25.34 192 LEU A CA 1
ATOM 1483 C C . LEU A 1 196 ? 1.965 52.763 38.364 1.00 29.54 192 LEU A C 1
ATOM 1484 O O . LEU A 1 196 ? 2.751 52.360 39.220 1.00 28.40 192 LEU A O 1
ATOM 1489 N N . PRO A 1 197 ? 0.716 53.146 38.681 1.00 32.50 193 PRO A N 1
ATOM 1490 C CA . PRO A 1 197 ? 0.326 53.229 40.097 1.00 32.39 193 PRO A CA 1
ATOM 1491 C C . PRO A 1 197 ? 0.211 51.892 40.847 1.00 31.53 193 PRO A C 1
ATOM 1492 O O . PRO A 1 197 ? 0.206 51.901 42.081 1.00 32.25 193 PRO A O 1
ATOM 1496 N N . ASN A 1 198 ? 0.135 50.767 40.130 1.00 29.67 194 ASN A N 1
ATOM 1497 C CA . ASN A 1 198 ? 0.110 49.441 40.767 1.00 28.62 194 ASN A CA 1
ATOM 1498 C C . ASN A 1 198 ? 1.502 48.780 40.935 1.00 25.93 194 ASN A C 1
ATOM 1499 O O . ASN A 1 198 ? 1.603 47.675 41.480 1.00 26.32 194 ASN A O 1
ATOM 1504 N N . ILE A 1 199 ? 2.560 49.445 40.471 1.00 23.72 195 ILE A N 1
ATOM 1505 C CA . ILE A 1 199 ? 3.914 48.873 40.570 1.00 21.95 195 ILE A CA 1
ATOM 1506 C C . ILE A 1 199 ? 4.313 48.844 42.044 1.00 21.74 195 ILE A C 1
ATOM 1507 O O . ILE A 1 199 ? 4.007 49.794 42.789 1.00 21.11 195 ILE A O 1
ATOM 1512 N N . LYS A 1 200 ? 4.952 47.748 42.451 1.00 21.15 196 LYS A N 1
ATOM 1513 C CA . LYS A 1 200 ? 5.579 47.620 43.766 1.00 21.75 196 LYS A CA 1
ATOM 1514 C C . LYS A 1 200 ? 7.084 47.963 43.638 1.00 20.72 196 LYS A C 1
ATOM 1515 O O . LYS A 1 200 ? 7.747 47.495 42.706 1.00 20.65 196 LYS A O 1
ATOM 1521 N N . THR A 1 201 ? 7.597 48.775 44.563 1.00 19.21 197 THR A N 1
ATOM 1522 C CA . THR A 1 201 ? 9.000 49.210 44.549 1.00 17.95 197 THR A CA 1
ATOM 1523 C C . THR A 1 201 ? 9.654 48.938 45.908 1.00 18.08 197 THR A C 1
ATOM 1524 O O . THR A 1 201 ? 9.099 49.352 46.957 1.00 17.06 197 THR A O 1
ATOM 1528 N N . PHE A 1 202 ? 10.795 48.227 45.893 1.00 15.80 198 PHE A N 1
ATOM 1529 C CA . PHE A 1 202 ? 11.441 47.787 47.121 1.00 16.69 198 PHE A CA 1
ATOM 1530 C C . PHE A 1 202 ? 12.935 48.135 47.152 1.00 15.34 198 PHE A C 1
ATOM 1531 O O . PHE A 1 202 ? 13.653 47.738 46.230 1.00 14.85 198 PHE A O 1
ATOM 1539 N N . PRO A 1 203 ? 13.385 48.822 48.225 1.00 14.89 199 PRO A N 1
ATOM 1540 C CA . PRO A 1 203 ? 14.793 48.976 48.514 1.00 14.50 199 PRO A CA 1
ATOM 1541 C C . PRO A 1 203 ? 15.345 47.727 49.192 1.00 13.97 199 PRO A C 1
ATOM 1542 O O . PRO A 1 203 ? 14.581 46.990 49.865 1.00 15.24 199 PRO A O 1
ATOM 1546 N N . VAL A 1 204 ? 16.655 47.483 49.025 1.00 12.96 200 VAL A N 1
ATOM 1547 C CA . VAL A 1 204 ? 17.341 46.413 49.706 1.00 12.77 200 VAL A CA 1
ATOM 1548 C C . VAL A 1 204 ? 18.442 47.042 50.555 1.00 12.57 200 VAL A C 1
ATOM 1549 O O . VAL A 1 204 ? 19.099 47.994 50.127 1.00 12.15 200 VAL A O 1
ATOM 1553 N N . GLU A 1 205 ? 18.614 46.535 51.765 1.00 11.75 201 GLU A N 1
ATOM 1554 C CA . GLU A 1 205 ? 19.723 46.951 52.629 1.00 12.24 201 GLU A CA 1
ATOM 1555 C C . GLU A 1 205 ? 20.471 45.723 53.129 1.00 11.62 201 GLU A C 1
ATOM 1556 O O . GLU A 1 205 ? 19.981 44.592 53.004 1.00 11.62 201 GLU A O 1
ATOM 1562 N N . PRO A 1 206 ? 21.691 45.908 53.653 1.00 11.44 202 PRO A N 1
ATOM 1563 C CA . PRO A 1 206 ? 22.409 44.745 54.160 1.00 11.42 202 PRO A CA 1
ATOM 1564 C C . PRO A 1 206 ? 21.716 44.175 55.399 1.00 11.49 202 PRO A C 1
ATOM 1565 O O . PRO A 1 206 ? 21.376 44.937 56.323 1.00 11.38 202 PRO A O 1
ATOM 1569 N N . ALA A 1 207 ? 21.555 42.866 55.440 1.00 11.70 203 ALA A N 1
ATOM 1570 C CA . ALA A 1 207 ? 20.969 42.229 56.630 1.00 12.33 203 ALA A CA 1
ATOM 1571 C C . ALA A 1 207 ? 21.769 42.522 57.885 1.00 12.91 203 ALA A C 1
ATOM 1572 O O . ALA A 1 207 ? 21.161 42.628 58.946 1.00 13.06 203 ALA A O 1
ATOM 1574 N N . SER A 1 208 ? 23.103 42.649 57.801 1.00 12.93 204 SER A N 1
ATOM 1575 C CA . SER A 1 208 ? 23.907 42.958 58.996 1.00 13.71 204 SER A CA 1
ATOM 1576 C C . SER A 1 208 ? 24.101 44.472 59.243 1.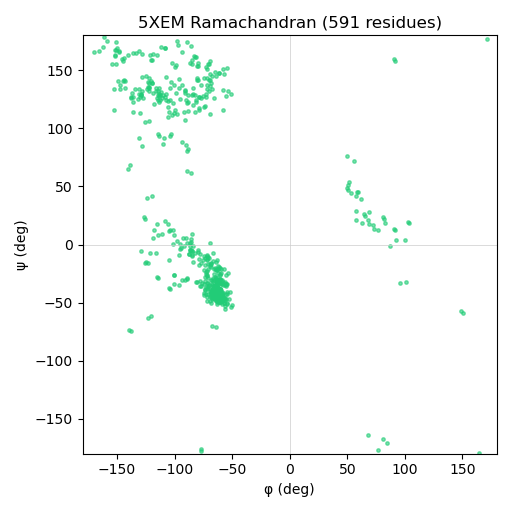00 12.68 204 SER A C 1
ATOM 1577 O O . SER A 1 208 ? 24.838 44.881 60.145 1.00 12.11 204 SER A O 1
ATOM 1580 N N . SER A 1 209 ? 23.447 45.296 58.444 1.00 11.82 205 SER A N 1
ATOM 1581 C CA . SER A 1 209 ? 23.322 46.707 58.765 1.00 11.61 205 SER A CA 1
ATOM 1582 C C . SER A 1 209 ? 21.924 47.207 58.453 1.00 12.03 205 SER A C 1
ATOM 1583 O O . SER A 1 209 ? 21.728 48.077 57.592 1.00 12.64 205 SER A O 1
ATOM 1586 N N . PRO A 1 210 ? 20.947 46.726 59.229 1.00 12.48 206 PRO A N 1
ATOM 1587 C CA . PRO A 1 210 ? 19.548 46.873 58.924 1.00 12.03 206 PRO A CA 1
ATOM 1588 C C . PRO A 1 210 ? 18.956 48.155 59.495 1.00 12.58 206 PRO A C 1
ATOM 1589 O O . PRO A 1 210 ? 18.006 48.108 60.314 1.00 12.92 206 PRO A O 1
ATOM 1593 N N . LEU A 1 211 ? 19.457 49.290 59.013 1.00 12.35 207 LEU A N 1
ATOM 1594 C CA . LEU A 1 211 ? 19.047 50.578 59.549 1.00 13.12 207 LEU A CA 1
ATOM 1595 C C . LEU A 1 211 ? 17.557 50.840 59.344 1.00 13.69 207 LEU A C 1
ATOM 1596 O O . LEU A 1 211 ? 16.869 51.273 60.291 1.00 13.39 207 LEU A O 1
ATOM 1601 N N . LEU A 1 212 ? 17.084 50.627 58.127 1.00 13.58 208 LEU A N 1
ATOM 1602 C CA . LEU A 1 212 ? 15.697 50.933 57.766 1.00 14.89 208 LEU A CA 1
ATOM 1603 C C . LEU A 1 212 ? 14.731 49.961 58.416 1.00 15.83 208 LEU A C 1
ATOM 1604 O O . LEU A 1 212 ? 13.601 50.353 58.801 1.00 18.43 208 LEU A O 1
ATOM 1609 N N . SER A 1 213 ? 15.134 48.700 58.532 1.00 15.75 209 SER A N 1
ATOM 1610 C CA . SER A 1 213 ? 14.207 47.647 58.940 1.00 16.98 209 SER A CA 1
ATOM 1611 C C . SER A 1 213 ? 14.250 47.418 60.443 1.00 18.34 209 SER A C 1
ATOM 1612 O O . SER A 1 213 ? 13.241 47.053 61.017 1.00 18.56 209 SER A O 1
ATOM 1615 N N . LYS A 1 214 ? 15.401 47.644 61.074 1.00 18.08 210 LYS A N 1
ATOM 1616 C CA . LYS A 1 214 ? 15.540 47.430 62.528 1.00 18.92 210 LYS A CA 1
ATOM 1617 C C . LYS A 1 214 ? 16.119 48.561 63.332 1.00 18.43 210 LYS A C 1
ATOM 1618 O O . LYS A 1 214 ? 16.183 48.451 64.552 1.00 20.00 210 LYS A O 1
ATOM 1624 N N . GLY A 1 215 ? 16.578 49.632 62.686 1.00 17.11 211 GLY A N 1
ATOM 1625 C CA . GLY A 1 215 ? 16.958 50.851 63.378 1.00 16.32 211 GLY A CA 1
ATOM 1626 C C . GLY A 1 215 ? 18.359 50.809 63.974 1.00 16.96 211 GLY A C 1
ATOM 1627 O O . GLY A 1 215 ? 18.655 51.575 64.897 1.00 16.99 211 GLY A O 1
ATOM 1628 N N . TYR A 1 216 ? 19.233 49.932 63.463 1.00 15.61 212 TYR A N 1
ATOM 1629 C CA . TYR A 1 216 ? 20.634 49.928 63.902 1.00 15.72 212 TYR A CA 1
ATOM 1630 C C . TYR A 1 216 ? 21.526 49.591 62.752 1.00 15.16 212 TYR A C 1
ATOM 1631 O O . TYR A 1 216 ? 21.070 49.033 61.752 1.00 13.64 212 TYR A O 1
ATOM 1640 N N . ILE A 1 217 ? 22.794 49.940 62.902 1.00 14.64 213 ILE A N 1
ATOM 1641 C CA . ILE A 1 217 ? 23.797 49.630 61.900 1.00 15.79 213 ILE A CA 1
ATOM 1642 C C . ILE A 1 217 ? 24.855 48.648 62.431 1.00 15.16 213 ILE A C 1
ATOM 1643 O O . ILE A 1 217 ? 25.023 48.433 63.639 1.00 14.89 213 ILE A O 1
ATOM 1648 N N . GLY A 1 218 ? 25.575 48.051 61.500 1.00 14.55 214 GLY A N 1
ATOM 1649 C CA . GLY A 1 218 ? 26.568 47.066 61.831 1.00 14.64 214 GLY A CA 1
ATOM 1650 C C . GLY A 1 218 ? 27.511 46.904 60.652 1.00 14.94 214 GLY A C 1
ATOM 1651 O O . GLY A 1 218 ? 27.313 47.516 59.613 1.00 14.84 214 GLY A O 1
ATOM 1652 N N . PRO A 1 219 ? 28.522 46.044 60.800 1.00 16.07 215 PRO A N 1
ATOM 1653 C CA . PRO A 1 219 ? 29.454 45.793 59.713 1.00 15.19 215 PRO A CA 1
ATOM 1654 C C . PRO A 1 219 ? 28.820 44.931 58.630 1.00 15.36 215 PRO A C 1
ATOM 1655 O O . PRO A 1 219 ? 28.012 44.036 58.918 1.00 16.56 215 PRO A O 1
ATOM 1659 N N . HIS A 1 220 ? 29.151 45.208 57.368 1.00 13.84 216 HIS A N 1
ATOM 1660 C CA . HIS A 1 220 ? 28.690 44.359 56.268 1.00 13.57 216 HIS A CA 1
ATOM 1661 C C . HIS A 1 220 ? 29.698 44.442 55.150 1.00 14.17 216 HIS A C 1
ATOM 1662 O O . HIS A 1 220 ? 30.560 45.330 55.137 1.00 13.52 216 HIS A O 1
ATOM 1669 N N . LYS A 1 221 ? 29.610 43.485 54.235 1.00 14.07 217 LYS A N 1
ATOM 1670 C CA . LYS A 1 221 ? 30.575 43.346 53.126 1.00 14.98 217 LYS A CA 1
ATOM 1671 C C . LYS A 1 221 ? 29.947 43.685 51.767 1.00 13.88 217 LYS A C 1
ATOM 1672 O O . LYS A 1 221 ? 30.574 43.441 50.713 1.00 13.07 217 LYS A O 1
ATOM 1678 N N . ILE A 1 222 ? 28.731 44.219 51.762 1.00 12.45 218 ILE A N 1
ATOM 1679 C CA . ILE A 1 222 ? 28.035 44.492 50.488 1.00 12.46 218 ILE A CA 1
ATOM 1680 C C . ILE A 1 222 ? 28.438 45.904 50.070 1.00 13.22 218 ILE A C 1
ATOM 1681 O O . ILE A 1 222 ? 27.707 46.887 50.281 1.00 12.88 218 ILE A O 1
ATOM 1686 N N . GLN A 1 223 ? 29.627 45.991 49.480 1.00 13.55 219 GLN A N 1
ATOM 1687 C CA . GLN A 1 223 ? 30.241 47.286 49.172 1.00 14.32 219 GLN A CA 1
ATOM 1688 C C . GLN A 1 223 ? 29.340 48.205 48.370 1.00 13.77 219 GLN A C 1
ATOM 1689 O O . GLN A 1 223 ? 28.766 47.787 47.360 1.00 13.57 219 GLN A O 1
ATOM 1695 N N . GLY A 1 224 ? 29.227 49.470 48.804 1.00 13.07 220 GLY A N 1
ATOM 1696 C CA . GLY A 1 224 ? 28.354 50.437 48.135 1.00 13.49 220 GLY A CA 1
ATOM 1697 C C . GLY A 1 224 ? 26.989 50.540 48.810 1.00 13.95 220 GLY A C 1
ATOM 1698 O O . GLY A 1 224 ? 26.365 51.627 48.867 1.00 14.70 220 GLY A O 1
ATOM 1699 N N . MET A 1 225 ? 26.507 49.431 49.350 1.00 12.69 221 MET A N 1
ATOM 1700 C CA . MET A 1 225 ? 25.208 49.487 50.048 1.00 12.34 221 MET A CA 1
ATOM 1701 C C . MET A 1 225 ? 25.439 49.827 51.534 1.00 11.61 221 MET A C 1
ATOM 1702 O O . MET A 1 225 ? 26.579 49.922 51.997 1.00 11.77 221 MET A O 1
ATOM 1707 N N . GLY A 1 226 ? 24.354 50.024 52.264 1.00 12.10 222 GLY A N 1
ATOM 1708 C CA . GLY A 1 226 ? 24.404 50.353 53.669 1.00 12.09 222 GLY A CA 1
ATOM 1709 C C . GLY A 1 226 ? 24.436 51.855 53.867 1.00 12.55 222 GLY A C 1
ATOM 1710 O O . GLY A 1 226 ? 24.814 52.602 52.973 1.00 12.50 222 GLY A O 1
ATOM 1711 N N . MET A 1 227 ? 24.066 52.278 55.063 1.00 12.70 223 MET A N 1
ATOM 1712 C CA . MET A 1 227 ? 23.931 53.697 55.411 1.00 13.35 223 MET A CA 1
ATOM 1713 C C . MET A 1 227 ? 24.773 53.977 56.632 1.00 14.50 223 MET A C 1
ATOM 1714 O O . MET A 1 227 ? 24.401 53.575 57.728 1.00 14.92 223 MET A O 1
ATOM 1719 N N . SER A 1 228 ? 25.914 54.637 56.441 1.00 14.79 224 SER A N 1
ATOM 1720 C CA . SER A 1 228 ? 26.872 54.855 57.535 1.00 14.56 22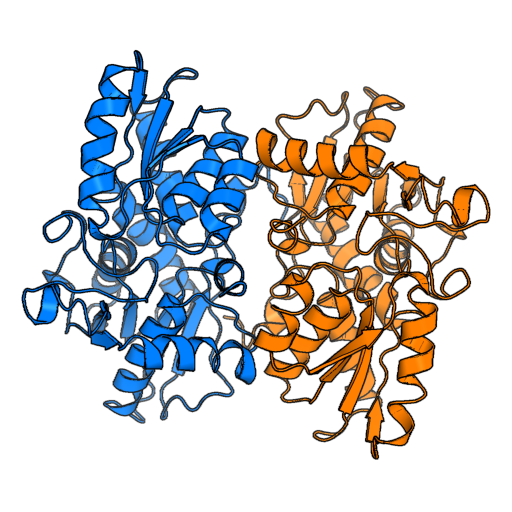4 SER A CA 1
ATOM 1721 C C . SER A 1 228 ? 27.274 56.309 57.771 1.00 14.58 224 SER A C 1
ATOM 1722 O O . SER A 1 228 ? 28.346 56.585 58.367 1.00 14.97 224 SER A O 1
ATOM 1725 N N . ILE A 1 229 ? 26.451 57.241 57.322 1.00 15.81 225 ILE A N 1
ATOM 1726 C CA . ILE A 1 229 ? 26.737 58.676 57.570 1.00 17.54 225 ILE A CA 1
ATOM 1727 C C . ILE A 1 229 ? 26.190 59.170 58.915 1.00 19.54 225 ILE A C 1
ATOM 1728 O O . ILE A 1 229 ? 26.371 60.340 59.243 1.00 20.18 225 ILE A O 1
ATOM 1733 N N . GLY A 1 230 ? 25.515 58.308 59.673 1.00 20.23 226 GLY A N 1
ATOM 1734 C CA . GLY A 1 230 ? 24.972 58.689 60.992 1.00 21.18 226 GLY A CA 1
ATOM 1735 C C . GLY A 1 230 ? 23.482 58.950 60.984 1.00 22.91 226 GLY A C 1
ATOM 1736 O O . GLY A 1 230 ? 22.946 59.599 61.894 1.00 25.29 226 GLY A O 1
ATOM 1737 N N . GLY A 1 231 ? 22.798 58.438 59.972 1.00 20.18 227 GLY A N 1
ATOM 1738 C CA . GLY A 1 231 ? 21.351 58.595 59.867 1.00 19.72 227 GLY A CA 1
ATOM 1739 C C . GLY A 1 231 ? 20.933 58.246 58.456 1.00 18.79 227 GLY A C 1
ATOM 1740 O O . GLY A 1 231 ? 21.785 57.880 57.623 1.00 18.92 227 GLY A O 1
ATOM 1741 N N . ILE A 1 232 ? 19.639 58.352 58.184 1.00 17.10 228 ILE A N 1
ATOM 1742 C CA . ILE A 1 232 ? 19.112 58.085 56.851 1.00 17.38 228 ILE A CA 1
ATOM 1743 C C . ILE A 1 232 ? 19.354 59.285 55.925 1.00 17.15 228 ILE A C 1
ATOM 1744 O O . ILE A 1 232 ? 19.020 60.404 56.268 1.00 17.36 228 ILE A O 1
ATOM 1749 N N . PRO A 1 233 ? 19.967 59.066 54.747 1.00 15.61 229 PRO A N 1
ATOM 1750 C CA . PRO A 1 233 ? 20.247 60.216 53.865 1.00 14.90 229 PRO A CA 1
ATOM 1751 C C . PRO A 1 233 ? 18.995 60.955 53.404 1.00 14.44 229 PRO A C 1
ATOM 1752 O O . PRO A 1 233 ? 17.965 60.347 53.247 1.00 14.11 229 PRO A O 1
ATOM 1756 N N . ALA A 1 234 ? 19.104 62.272 53.204 1.00 14.39 230 ALA A N 1
ATOM 1757 C CA . ALA A 1 234 ? 17.985 63.108 52.788 1.00 14.42 230 ALA A CA 1
ATOM 1758 C C . ALA A 1 234 ? 17.381 62.668 51.464 1.00 14.75 230 ALA A C 1
ATOM 1759 O O . ALA A 1 234 ? 16.182 62.842 51.230 1.00 15.16 230 ALA A O 1
ATOM 1761 N N . VAL A 1 235 ? 18.193 62.093 50.579 1.00 13.95 231 VAL A N 1
ATOM 1762 C CA . VAL A 1 235 ? 17.695 61.670 49.269 1.00 13.08 231 VAL A CA 1
ATOM 1763 C C . VAL A 1 235 ? 16.940 60.341 49.240 1.00 13.62 231 VAL A C 1
ATOM 1764 O O . VAL A 1 235 ? 16.387 59.993 48.214 1.00 13.31 231 VAL A O 1
ATOM 1768 N N . TYR A 1 236 ? 16.909 59.609 50.356 1.00 14.55 232 TYR A N 1
ATOM 1769 C CA . TYR A 1 236 ? 16.096 58.418 50.462 1.00 14.49 232 TYR A CA 1
ATOM 1770 C C . TYR A 1 236 ? 14.668 58.816 50.794 1.00 16.02 232 TYR A C 1
ATOM 1771 O O . TYR A 1 236 ? 14.437 59.554 51.770 1.00 15.41 232 TYR A O 1
ATOM 1780 N N . ASP A 1 237 ? 13.725 58.307 50.014 1.00 16.50 2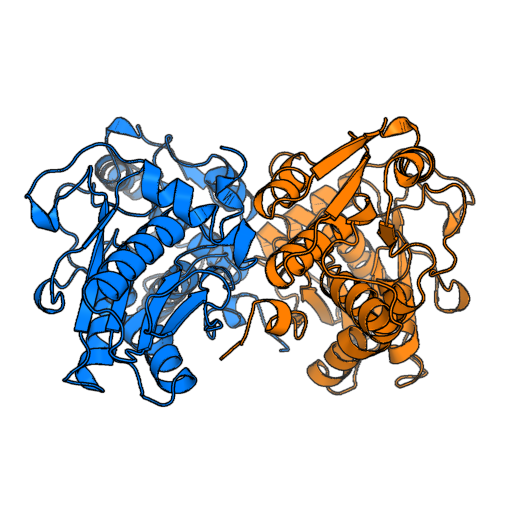33 ASP A N 1
ATOM 1781 C CA . ASP A 1 237 ? 12.302 58.538 50.254 1.00 17.96 233 ASP A CA 1
ATOM 1782 C C . ASP A 1 237 ? 11.577 57.243 50.622 1.00 17.63 233 ASP A C 1
ATOM 1783 O O . ASP A 1 237 ? 11.136 56.475 49.765 1.00 18.53 233 ASP A O 1
ATOM 1788 N N . GLY A 1 238 ? 11.437 57.018 51.929 1.00 17.24 234 GLY A N 1
ATOM 1789 C CA . GLY A 1 238 ? 10.893 55.760 52.433 1.00 18.97 234 GLY A CA 1
ATOM 1790 C C . GLY A 1 238 ? 9.400 55.596 52.199 1.00 19.11 234 GLY A C 1
ATOM 1791 O O . GLY A 1 238 ? 8.873 54.501 52.327 1.00 20.27 234 GLY A O 1
ATOM 1792 N N . SER A 1 239 ? 8.719 56.674 51.828 1.00 21.38 235 SER A N 1
ATOM 1793 C CA . SER A 1 239 ? 7.288 56.589 51.514 1.00 22.86 235 SER A CA 1
ATOM 1794 C C . SER A 1 239 ? 7.040 55.785 50.239 1.00 22.51 235 SER A C 1
ATOM 1795 O O . SER A 1 239 ? 5.921 55.320 49.996 1.00 21.82 235 SER A O 1
ATOM 1798 N N . LEU A 1 240 ? 8.097 55.600 49.444 1.00 21.74 236 LEU A N 1
ATOM 1799 C CA . LEU A 1 240 ? 8.049 54.810 48.214 1.00 21.12 236 LEU A CA 1
ATOM 1800 C C . LEU A 1 240 ? 8.235 53.310 48.449 1.00 20.62 236 LEU A C 1
ATOM 1801 O O . LEU A 1 240 ? 7.931 52.512 47.570 1.00 20.51 236 LEU A O 1
ATOM 1806 N N . ALA A 1 241 ? 8.714 52.916 49.631 1.00 19.30 237 ALA A N 1
ATOM 1807 C CA . ALA A 1 241 ? 9.075 51.515 49.899 1.00 19.06 237 ALA A CA 1
ATOM 1808 C C . ALA A 1 241 ? 7.870 50.673 50.276 1.00 20.36 237 ALA A C 1
ATOM 1809 O O . ALA A 1 241 ? 7.305 50.871 51.337 1.00 18.95 237 ALA A O 1
ATOM 1811 N N . ASP A 1 242 ? 7.514 49.711 49.442 1.00 21.23 238 ASP A N 1
ATOM 1812 C CA . ASP A 1 242 ? 6.412 48.812 49.762 1.00 22.59 238 ASP A CA 1
ATOM 1813 C C . ASP A 1 242 ? 6.746 47.806 50.855 1.00 23.43 238 ASP A C 1
ATOM 1814 O O . ASP A 1 242 ? 5.844 47.296 51.517 1.00 23.07 238 ASP A O 1
ATOM 1819 N N . ASP A 1 243 ? 8.040 47.529 51.032 1.00 20.77 239 ASP A N 1
ATOM 1820 C CA . ASP A 1 243 ? 8.591 46.766 52.148 1.00 21.25 239 ASP A CA 1
ATOM 1821 C C . ASP A 1 243 ? 10.103 47.039 52.079 1.00 19.92 239 ASP A C 1
ATOM 1822 O O . ASP A 1 243 ? 10.560 47.599 51.091 1.00 20.69 239 ASP A O 1
ATOM 1827 N N . ILE A 1 244 ? 10.846 46.699 53.117 1.00 19.41 240 ILE A N 1
ATOM 1828 C CA . ILE A 1 244 ? 12.320 46.770 53.103 1.00 17.51 240 ILE A CA 1
ATOM 1829 C C . ILE A 1 244 ? 12.821 45.338 52.959 1.00 17.01 240 ILE A C 1
ATOM 1830 O O . ILE A 1 244 ? 12.481 44.472 53.760 1.00 15.61 240 ILE A O 1
ATOM 1835 N N . LEU A 1 245 ? 13.631 45.077 51.939 1.00 14.55 241 LEU A N 1
ATOM 1836 C CA . LEU A 1 245 ? 14.215 43.763 51.738 1.00 14.55 241 LEU A CA 1
ATOM 1837 C C . LEU A 1 245 ? 15.661 43.817 52.215 1.00 14.83 241 LEU A C 1
ATOM 1838 O O . LEU A 1 245 ? 16.262 44.896 52.280 1.00 13.56 241 LEU A O 1
ATOM 1843 N N . VAL A 1 246 ? 16.179 42.653 52.572 1.00 14.22 242 VAL A N 1
ATOM 1844 C CA . VAL A 1 246 ? 17.535 42.529 53.036 1.00 15.38 242 VAL A CA 1
ATOM 1845 C C . VAL A 1 246 ? 18.275 41.379 52.378 1.00 15.34 242 VAL A C 1
ATOM 1846 O O . VAL A 1 246 ? 17.665 40.478 51.798 1.00 16.68 242 VAL A O 1
ATOM 1850 N N . CYS A 1 247 ? 19.602 41.402 52.517 1.00 14.92 243 CYS A N 1
ATOM 1851 C CA . CYS A 1 247 ? 20.446 40.300 52.091 1.00 14.27 243 CYS A CA 1
ATOM 1852 C C . CYS A 1 247 ? 21.659 40.170 53.003 1.00 13.97 243 CYS A C 1
ATOM 1853 O O . CYS A 1 247 ? 22.305 41.153 53.340 1.00 14.20 243 CYS A O 1
ATOM 1856 N N . GLU A 1 248 ? 21.944 38.944 53.417 1.00 14.18 244 GLU A N 1
ATOM 1857 C CA . GLU A 1 248 ? 23.162 38.623 54.164 1.00 14.40 244 GLU A CA 1
ATOM 1858 C C . GLU A 1 248 ? 24.403 38.672 53.260 1.00 14.05 244 GLU A C 1
ATOM 1859 O O . GLU A 1 248 ? 24.324 38.458 52.061 1.00 13.63 244 GLU A O 1
ATOM 1865 N N . ASP A 1 249 ? 25.541 38.953 53.861 1.00 14.64 245 ASP A N 1
ATOM 1866 C CA . ASP A 1 249 ? 26.803 39.041 53.122 1.00 15.46 245 ASP A CA 1
ATOM 1867 C C . ASP A 1 249 ? 27.071 37.774 52.308 1.00 16.02 245 ASP A C 1
ATOM 1868 O O . ASP A 1 249 ? 27.372 37.860 51.129 1.00 15.19 245 ASP A O 1
ATOM 1873 N N . ASP A 1 250 ? 26.974 36.596 52.941 1.00 16.76 246 ASP A N 1
ATOM 1874 C CA . ASP A 1 250 ? 27.325 35.349 52.256 1.00 17.59 246 ASP A CA 1
ATOM 1875 C C . ASP A 1 250 ? 26.430 35.091 51.056 1.00 16.34 246 ASP A C 1
ATOM 1876 O O . ASP A 1 250 ? 26.910 34.702 49.991 1.00 15.69 246 ASP A O 1
ATOM 1881 N N . ASP A 1 251 ? 25.137 35.333 51.202 1.00 15.42 247 ASP A N 1
ATOM 1882 C CA . ASP A 1 251 ? 24.181 35.139 50.113 1.00 15.43 247 ASP A CA 1
ATOM 1883 C C . ASP A 1 251 ? 24.441 36.100 48.936 1.00 14.83 247 ASP A C 1
ATOM 1884 O O . ASP A 1 251 ? 24.291 35.708 47.767 1.00 14.13 247 ASP A O 1
ATOM 1889 N N . ALA A 1 252 ? 24.859 37.330 49.245 1.00 14.07 248 ALA A N 1
ATOM 1890 C CA . ALA A 1 252 ? 25.195 38.307 48.200 1.00 14.11 248 ALA A CA 1
ATOM 1891 C C . ALA A 1 252 ? 26.380 37.815 47.346 1.00 14.30 248 ALA A C 1
ATOM 1892 O O . ALA A 1 252 ? 26.325 37.885 46.129 1.00 13.17 248 ALA A O 1
ATOM 1894 N N . PHE A 1 253 ? 27.437 37.334 47.995 1.00 14.86 249 PHE A N 1
ATOM 1895 C CA . PHE A 1 253 ? 28.589 36.791 47.297 1.00 16.00 249 PHE A CA 1
ATOM 1896 C C . PHE A 1 253 ? 28.190 35.549 46.496 1.00 16.34 249 PHE A C 1
ATOM 1897 O O . PHE A 1 253 ? 28.586 35.390 45.333 1.00 14.72 249 PHE A O 1
ATOM 1905 N N . GLU A 1 254 ? 27.392 34.681 47.108 1.00 17.36 250 GLU A N 1
ATOM 1906 C CA . GLU A 1 254 ? 26.958 33.464 46.426 1.00 19.33 250 GLU A CA 1
ATOM 1907 C C . GLU A 1 254 ? 26.193 33.791 45.130 1.00 18.46 250 GLU A C 1
ATOM 1908 O O . GLU A 1 254 ? 26.421 33.176 44.074 1.00 16.47 250 GLU A O 1
ATOM 1914 N N . MET A 1 255 ? 25.293 34.764 45.201 1.00 17.06 251 MET A N 1
ATOM 1915 C CA . MET A 1 255 ? 24.468 35.127 44.070 1.00 18.32 251 MET A CA 1
ATOM 1916 C C . MET A 1 255 ? 25.270 35.917 43.021 1.00 16.25 251 MET A C 1
ATOM 1917 O O . MET A 1 255 ? 25.007 35.775 41.838 1.00 14.71 251 MET A O 1
ATOM 1922 N N . MET A 1 256 ? 26.232 36.726 43.451 1.00 15.30 252 MET A N 1
ATOM 1923 C CA . MET A 1 256 ? 27.161 37.361 42.495 1.00 16.05 252 MET A CA 1
ATOM 1924 C C . MET A 1 256 ? 27.828 36.260 41.651 1.00 15.70 252 MET A C 1
ATOM 1925 O O . MET A 1 256 ? 27.906 36.343 40.434 1.00 15.41 252 MET A O 1
ATOM 1930 N N . ARG A 1 257 ? 28.296 35.222 42.319 1.00 16.86 253 ARG A N 1
ATOM 1931 C CA . ARG A 1 257 ? 28.954 34.109 41.625 1.00 18.33 253 ARG A CA 1
ATOM 1932 C C . ARG A 1 257 ? 27.994 33.341 40.715 1.00 17.27 253 ARG A C 1
ATOM 1933 O O . ARG A 1 257 ? 28.376 32.962 39.612 1.00 17.13 253 ARG A O 1
ATOM 1941 N N . GLU A 1 258 ? 26.760 33.114 41.156 1.00 17.31 254 GLU A N 1
ATOM 1942 C CA A GLU A 1 258 ? 25.799 32.372 40.370 0.50 17.51 254 GLU A CA 1
ATOM 1943 C CA B GLU A 1 258 ? 25.809 32.363 40.355 0.50 17.68 254 GLU A CA 1
ATOM 1944 C C . GLU A 1 258 ? 25.458 33.140 39.091 1.00 17.06 254 GLU A C 1
ATOM 1945 O O . GLU A 1 258 ? 25.313 32.544 38.008 1.00 16.36 254 GLU A O 1
ATOM 1956 N N . LEU A 1 259 ? 25.347 34.471 39.200 1.00 14.76 255 LEU A N 1
ATOM 1957 C CA . LEU A 1 259 ? 25.064 35.296 38.016 1.00 14.09 255 LEU A CA 1
ATOM 1958 C C . LEU A 1 259 ? 26.160 35.164 36.959 1.00 12.81 255 LEU A C 1
ATOM 1959 O O . LEU A 1 259 ? 25.876 35.074 35.766 1.00 11.74 255 LEU A O 1
ATOM 1964 N N . SER A 1 260 ? 27.414 35.174 37.383 1.00 13.86 256 SER A N 1
ATOM 1965 C CA . SER A 1 260 ? 28.486 35.130 36.417 1.00 14.91 256 SER A CA 1
ATOM 1966 C C . SER A 1 260 ? 28.586 33.708 35.868 1.00 15.84 256 SER A C 1
ATOM 1967 O O . SER A 1 260 ? 28.770 33.542 34.666 1.00 14.89 256 SER A O 1
ATOM 1970 N N . PHE A 1 261 ? 28.466 32.704 36.737 1.00 15.59 257 PHE A N 1
ATOM 1971 C CA . PHE A 1 261 ? 28.514 31.286 36.298 1.00 17.01 257 PHE A CA 1
ATOM 1972 C C . PHE A 1 261 ? 27.412 30.891 35.349 1.00 16.97 257 PHE A C 1
ATOM 1973 O O . PHE A 1 261 ? 27.656 30.155 34.396 1.00 16.27 257 PHE A O 1
ATOM 1981 N N . LYS A 1 262 ? 26.185 31.301 35.643 1.00 17.34 258 LYS A N 1
ATOM 1982 C CA . LYS A 1 262 ? 24.985 30.809 34.939 1.00 18.18 258 LYS A CA 1
ATOM 1983 C C . LYS A 1 262 ? 24.448 31.756 33.888 1.00 16.99 258 LYS A C 1
ATOM 1984 O O . LYS A 1 262 ? 23.823 31.311 32.928 1.00 16.68 258 LYS A O 1
ATOM 1990 N N . GLU A 1 263 ? 24.694 33.057 34.035 1.00 14.70 259 GLU A N 1
ATOM 1991 C CA . GLU A 1 263 ? 24.201 34.028 33.069 1.00 15.31 259 GLU A CA 1
ATOM 1992 C C . GLU A 1 263 ? 25.276 34.796 32.295 1.00 14.26 259 GLU A C 1
ATOM 1993 O O . GLU A 1 263 ? 24.936 35.575 31.377 1.00 14.58 259 GLU A O 1
ATOM 1999 N N . GLY A 1 264 ? 26.546 34.642 32.660 1.00 13.49 260 GLY A N 1
ATOM 2000 C CA . GLY A 1 264 ? 27.606 35.476 32.078 1.00 13.35 260 GLY A CA 1
ATOM 2001 C C . GLY A 1 264 ? 27.445 36.960 32.430 1.00 13.59 260 GLY A C 1
ATOM 2002 O O . GLY A 1 264 ? 27.950 37.830 31.726 1.00 12.71 260 GLY A O 1
ATOM 2003 N N . ILE A 1 265 ? 26.800 37.254 33.565 1.00 13.81 261 ILE A N 1
ATOM 2004 C CA . ILE A 1 265 ? 26.633 38.624 34.032 1.00 13.73 261 ILE A CA 1
ATOM 2005 C C . ILE A 1 265 ? 27.603 38.805 35.196 1.00 14.48 261 ILE A C 1
ATOM 2006 O O . ILE A 1 265 ? 27.480 38.124 36.226 1.00 15.15 261 ILE A O 1
ATOM 2011 N N . LEU A 1 266 ? 28.544 39.727 35.036 1.00 14.07 262 LEU A N 1
ATOM 2012 C CA . LEU A 1 266 ? 29.532 40.011 36.053 1.00 14.68 262 LEU A CA 1
ATOM 2013 C C . LEU A 1 266 ? 29.130 41.320 36.717 1.00 13.57 262 LEU A C 1
ATOM 2014 O O . LEU A 1 266 ? 29.438 42.410 36.242 1.00 13.23 262 LEU A O 1
ATOM 2019 N N . GLY A 1 267 ? 28.380 41.218 37.805 1.00 12.82 263 GLY A N 1
ATOM 2020 C CA . GLY A 1 267 ? 27.938 42.371 38.552 1.00 11.49 263 GLY A CA 1
ATOM 2021 C C . GLY A 1 267 ? 28.679 42.450 39.859 1.00 10.73 263 GLY A C 1
ATOM 2022 O O . GLY A 1 267 ? 29.350 41.496 40.283 1.00 11.45 263 GLY A O 1
ATOM 2023 N N . GLY A 1 268 ? 28.547 43.574 40.542 1.00 10.26 264 GLY A N 1
ATOM 2024 C CA . GLY A 1 268 ? 29.202 43.723 41.826 1.00 10.28 264 GLY A CA 1
ATOM 2025 C C . GLY A 1 268 ? 28.482 42.987 42.953 1.00 10.18 264 GLY A C 1
ATOM 2026 O O . GLY A 1 268 ? 27.470 42.321 42.743 1.00 10.19 264 GLY A O 1
ATOM 2027 N N . ILE A 1 269 ? 28.993 43.170 44.164 1.00 10.08 265 ILE A N 1
ATOM 2028 C CA . ILE A 1 269 ? 28.463 42.488 45.338 1.00 10.18 265 ILE A CA 1
ATOM 2029 C C . ILE A 1 269 ? 27.044 42.929 45.586 1.00 10.00 265 ILE A C 1
ATOM 2030 O O . ILE A 1 269 ? 26.171 42.117 45.912 1.00 9.79 265 ILE A O 1
ATOM 2035 N N . SER A 1 270 ? 26.789 44.228 45.445 1.00 9.61 266 SER A N 1
ATOM 2036 C CA . SER A 1 270 ? 25.428 44.740 45.624 1.00 10.19 266 SER A CA 1
ATOM 2037 C C . SER A 1 270 ? 24.447 44.200 44.597 1.00 9.57 266 SER A C 1
ATOM 2038 O O . SER A 1 270 ? 23.242 44.122 44.880 1.00 9.56 266 SER A O 1
ATOM 2041 N N . THR A 1 271 ? 24.919 43.856 43.396 1.00 9.27 267 THR A N 1
ATOM 2042 C CA . THR A 1 271 ? 24.058 43.226 42.407 1.00 9.23 267 THR A CA 1
ATOM 2043 C C . THR A 1 271 ? 23.665 41.820 42.887 1.00 9.32 267 THR A C 1
ATOM 2044 O O . THR A 1 271 ? 22.508 41.432 42.728 1.00 9.76 267 THR A O 1
ATOM 2048 N N . GLY A 1 272 ? 24.617 41.091 43.461 1.00 9.81 268 GLY A N 1
ATOM 2049 C CA . GLY A 1 272 ? 24.306 39.798 44.076 1.00 10.37 268 GLY A CA 1
ATOM 2050 C C . GLY A 1 272 ? 23.276 39.939 45.186 1.00 11.03 268 GLY A C 1
ATOM 2051 O O . GLY A 1 272 ? 22.331 39.160 45.261 1.00 11.72 268 GLY A O 1
ATOM 2052 N N . ALA A 1 273 ? 23.447 40.949 46.016 1.00 11.07 269 ALA A N 1
ATOM 2053 C CA . ALA A 1 273 ? 22.514 41.216 47.133 1.00 11.71 269 ALA A CA 1
ATOM 2054 C C . ALA A 1 273 ? 21.109 41.536 46.652 1.00 12.72 269 ALA A C 1
ATOM 2055 O O . ALA A 1 273 ? 20.118 40.945 47.139 1.00 12.69 269 ALA A O 1
ATOM 2057 N N . THR A 1 274 ? 21.014 42.459 45.685 1.00 12.98 270 THR A N 1
ATOM 2058 C CA . THR A 1 274 ? 19.741 42.923 45.148 1.00 13.32 270 THR A CA 1
ATOM 2059 C C . THR A 1 274 ? 19.025 41.824 44.368 1.00 13.84 270 THR A C 1
ATOM 2060 O O . THR A 1 274 ? 17.801 41.618 44.515 1.00 13.24 270 THR A O 1
ATOM 2064 N N . PHE A 1 275 ? 19.806 41.069 43.602 1.00 14.31 271 PHE A N 1
ATOM 2065 C CA . PHE A 1 275 ? 19.275 39.972 42.839 1.00 14.93 271 PHE A CA 1
ATOM 2066 C C . PHE A 1 275 ? 18.795 38.861 43.776 1.00 14.23 271 PHE A C 1
ATOM 2067 O O . PHE A 1 275 ? 17.757 38.275 43.550 1.00 14.51 271 PHE A O 1
ATOM 2075 N N . LYS A 1 276 ? 19.530 38.594 44.839 1.00 14.96 272 LYS A N 1
ATOM 2076 C CA . LYS A 1 276 ? 19.121 37.560 45.797 1.00 15.62 272 LYS A CA 1
ATOM 2077 C C . LYS A 1 276 ? 17.804 37.959 46.473 1.00 15.71 272 LYS A C 1
ATOM 2078 O O . LYS A 1 276 ? 16.888 37.139 46.616 1.00 15.25 272 LYS A O 1
ATOM 2084 N N . ALA A 1 277 ? 17.698 39.225 46.853 1.00 16.08 273 ALA A N 1
ATOM 2085 C CA . ALA A 1 277 ? 16.473 39.747 47.453 1.00 15.95 273 ALA A CA 1
ATOM 2086 C C . ALA A 1 277 ? 15.323 39.635 46.457 1.00 16.48 273 ALA A C 1
ATOM 2087 O O . ALA A 1 277 ? 14.173 39.338 46.840 1.00 16.13 273 ALA A O 1
ATOM 2089 N N . ALA A 1 278 ? 15.610 39.866 45.177 1.00 16.40 274 ALA A N 1
ATOM 2090 C CA . ALA A 1 278 ? 14.590 39.743 44.132 1.00 15.97 274 ALA A CA 1
ATOM 2091 C C . ALA A 1 278 ? 14.141 38.320 43.934 1.00 18.11 274 ALA A C 1
ATOM 2092 O O . ALA A 1 278 ? 12.955 38.082 43.664 1.00 18.74 274 ALA A O 1
ATOM 2094 N N . LEU A 1 279 ? 15.084 37.390 44.011 1.00 17.72 275 LEU A N 1
ATOM 2095 C CA . LEU A 1 279 ? 14.761 35.969 43.881 1.00 20.55 275 LEU A CA 1
ATOM 2096 C C . LEU A 1 279 ? 13.916 35.515 45.050 1.00 21.01 275 LEU A C 1
ATOM 2097 O O . LEU A 1 279 ? 13.000 34.747 44.856 1.00 22.14 275 LEU A O 1
ATOM 2102 N N . ASP A 1 280 ? 14.237 35.975 46.261 1.00 21.27 276 ASP A N 1
ATOM 2103 C CA . ASP A 1 280 ? 13.434 35.651 47.440 1.00 21.88 276 ASP A CA 1
ATOM 2104 C C . ASP A 1 280 ? 12.026 36.193 47.290 1.00 24.02 276 ASP A C 1
ATOM 2105 O O . ASP A 1 280 ? 11.056 35.495 47.599 1.00 24.32 276 ASP A O 1
ATOM 2110 N N . TYR A 1 281 ? 11.911 37.428 46.813 1.00 24.40 277 TYR A N 1
ATOM 2111 C CA . TYR A 1 281 ? 10.618 38.038 46.545 1.00 26.52 277 TYR A CA 1
ATOM 2112 C C . TYR A 1 281 ? 9.850 37.243 45.499 1.00 27.50 277 TYR A C 1
ATOM 2113 O O . TYR A 1 281 ? 8.666 36.932 45.696 1.00 29.04 277 TYR A O 1
ATOM 2122 N N . SER A 1 282 ? 10.519 36.885 44.407 1.00 27.04 278 SER A N 1
ATOM 2123 C CA . SER A 1 282 ? 9.871 36.164 43.322 1.00 27.48 278 SER A CA 1
ATOM 2124 C C . SER A 1 282 ? 9.411 34.760 43.761 1.00 29.55 278 SER A C 1
ATOM 2125 O O . SER A 1 282 ? 8.313 34.333 43.408 1.00 30.19 278 SER A O 1
ATOM 2128 N N . LYS A 1 283 ? 10.223 34.069 44.548 1.00 30.23 279 LYS A N 1
ATOM 2129 C CA . LYS A 1 283 ? 9.789 32.811 45.174 1.00 35.06 279 LYS A CA 1
ATOM 2130 C C . LYS A 1 283 ? 8.578 32.993 46.124 1.00 36.29 279 LYS A C 1
ATOM 2131 O O . LYS A 1 283 ? 7.655 32.176 46.099 1.00 35.36 279 LYS A O 1
ATOM 2137 N N . GLU A 1 284 ? 8.570 34.052 46.941 1.00 37.67 280 GLU A N 1
ATOM 2138 C CA . GLU A 1 284 ? 7.394 34.354 47.785 1.00 39.53 280 GLU A CA 1
ATOM 2139 C C . GLU A 1 284 ? 6.152 34.688 46.958 1.00 40.15 280 GLU A C 1
ATOM 2140 O O . GLU A 1 284 ? 5.035 34.599 47.459 1.00 37.47 280 GLU A O 1
ATOM 2146 N N . ASN A 1 285 ? 6.348 35.088 45.703 1.00 38.72 281 ASN A N 1
ATOM 2147 C CA . ASN A 1 285 ? 5.252 35.422 44.804 1.00 36.02 281 ASN A CA 1
ATOM 2148 C C . ASN A 1 285 ? 5.322 34.596 43.537 1.00 33.33 281 ASN A C 1
ATOM 2149 O O . ASN A 1 285 ? 5.050 35.092 42.434 1.00 34.66 281 ASN A O 1
ATOM 2154 N N . ALA A 1 286 ? 5.669 33.326 43.706 1.00 32.26 282 ALA A N 1
ATOM 2155 C CA . ALA A 1 286 ? 5.944 32.421 42.598 1.00 34.08 282 ALA A CA 1
ATOM 2156 C C . ALA A 1 286 ? 4.790 32.304 41.631 1.00 36.87 282 ALA A C 1
ATOM 2157 O O . ALA A 1 286 ? 3.617 32.392 42.027 1.00 38.00 282 ALA A O 1
ATOM 2159 N N . ASP A 1 287 ? 5.139 32.124 40.360 1.00 36.58 283 ASP A N 1
ATOM 2160 C CA . ASP A 1 287 ? 4.186 31.827 39.307 1.00 37.61 283 ASP A CA 1
ATOM 2161 C C . ASP A 1 287 ? 2.998 32.780 39.246 1.00 40.33 283 ASP A C 1
ATOM 2162 O O . ASP A 1 287 ? 1.846 32.349 39.280 1.00 40.97 283 ASP A O 1
ATOM 2167 N N . LYS A 1 288 ? 3.289 34.074 39.163 1.00 38.61 284 LYS A N 1
ATOM 2168 C CA . LYS A 1 288 ? 2.280 35.092 38.907 1.00 37.58 284 LYS A CA 1
ATOM 2169 C C . LYS A 1 288 ? 2.580 35.838 37.617 1.00 35.52 284 LYS A C 1
ATOM 2170 O O . LYS A 1 288 ? 1.896 36.812 37.305 1.00 38.10 284 LYS A O 1
ATOM 2176 N N . GLY A 1 289 ? 3.601 35.392 36.876 1.00 32.56 285 GLY A N 1
ATOM 2177 C CA . GLY A 1 289 ? 4.065 36.069 35.657 1.00 30.08 285 GLY A CA 1
ATOM 2178 C C . GLY A 1 289 ? 4.486 37.532 35.823 1.00 27.01 285 GLY A C 1
ATOM 2179 O O . GLY A 1 289 ? 4.395 38.315 34.880 1.00 26.61 285 GLY A O 1
ATOM 2180 N N . LEU A 1 290 ? 4.959 37.901 37.010 1.00 25.26 286 LEU A N 1
ATOM 2181 C CA . LEU A 1 290 ? 5.350 39.283 37.294 1.00 23.95 286 LEU A CA 1
ATOM 2182 C C . LEU A 1 290 ? 6.584 39.667 36.477 1.00 23.20 286 LEU A C 1
ATOM 2183 O O . LEU A 1 290 ? 7.442 38.832 36.201 1.00 24.34 286 LEU A O 1
ATOM 2188 N N . LYS A 1 291 ? 6.645 40.917 36.053 1.00 22.64 287 LYS A N 1
ATOM 2189 C CA . LYS A 1 291 ? 7.837 41.433 35.379 1.00 23.55 287 LYS A CA 1
ATOM 2190 C C . LYS A 1 291 ? 8.581 42.214 36.444 1.00 21.17 287 LYS A C 1
ATOM 2191 O O . LYS A 1 291 ? 8.081 43.236 36.965 1.00 20.03 287 LYS A O 1
ATOM 2197 N N . ILE A 1 292 ? 9.747 41.691 36.809 1.00 20.11 288 ILE A N 1
ATOM 2198 C CA . ILE A 1 292 ? 10.503 42.198 37.955 1.00 18.26 288 ILE A CA 1
ATOM 2199 C C . ILE A 1 292 ? 11.793 42.786 37.407 1.00 18.04 288 ILE A C 1
ATOM 2200 O O . ILE A 1 292 ? 12.514 42.097 36.686 1.00 18.72 288 ILE A O 1
ATOM 2205 N N . VAL A 1 293 ? 12.056 44.050 37.717 1.00 17.03 289 VAL A N 1
ATOM 2206 C CA . VAL A 1 293 ? 13.319 44.696 37.292 1.00 15.91 289 VAL A CA 1
ATOM 2207 C C . VAL A 1 293 ? 14.220 44.869 38.491 1.00 15.37 289 VAL A C 1
ATOM 2208 O O . VAL A 1 293 ? 13.777 45.361 39.552 1.00 14.71 289 VAL A O 1
ATOM 2212 N N . VAL A 1 294 ? 15.474 44.422 38.338 1.00 13.68 290 VAL A N 1
ATOM 2213 C CA . VAL A 1 294 ? 16.503 44.549 39.349 1.00 14.30 290 VAL A CA 1
ATOM 2214 C C . VAL A 1 294 ? 17.563 45.501 38.779 1.00 13.73 290 VAL A C 1
ATOM 2215 O O . VAL A 1 294 ? 18.042 45.298 37.665 1.00 13.15 290 VAL A O 1
ATOM 2219 N N . LEU A 1 295 ? 17.906 46.537 39.530 1.00 13.35 291 LEU A N 1
ATOM 2220 C CA . LEU A 1 295 ? 18.974 47.413 39.127 1.00 13.51 291 LEU A CA 1
ATOM 2221 C C . LEU A 1 295 ? 20.282 46.785 39.580 1.00 12.63 291 LEU A C 1
ATOM 2222 O O . LEU A 1 295 ? 20.456 46.550 40.753 1.00 12.60 291 LEU A O 1
ATOM 2227 N N . SER A 1 296 ? 21.169 46.498 38.629 1.00 11.81 292 SER A N 1
ATOM 2228 C CA . SER A 1 296 ? 22.559 46.109 38.901 1.00 11.02 292 SER A CA 1
ATOM 2229 C C . SER A 1 296 ? 23.399 47.376 38.912 1.00 10.79 292 SER A C 1
ATOM 2230 O O . SER A 1 296 ? 23.664 47.959 37.841 1.00 10.10 292 SER A O 1
ATOM 2233 N N . THR A 1 297 ? 23.832 47.788 40.098 1.00 10.73 293 THR A N 1
ATOM 2234 C CA . THR A 1 297 ? 24.454 49.106 40.268 1.00 10.71 293 THR A CA 1
ATOM 2235 C C . THR A 1 297 ? 25.823 49.219 39.598 1.00 10.87 293 THR A C 1
ATOM 2236 O O . THR A 1 297 ? 26.141 50.258 39.010 1.00 9.86 293 THR A O 1
ATOM 2240 N N . ASP A 1 298 ? 26.615 48.150 39.655 1.00 10.53 294 ASP A N 1
ATOM 2241 C CA . ASP A 1 298 ? 27.943 48.181 39.040 1.00 10.91 294 ASP A CA 1
ATOM 2242 C C . ASP A 1 298 ? 28.383 46.838 38.523 1.00 11.99 294 ASP A C 1
ATOM 2243 O O . ASP A 1 298 ? 27.797 45.812 38.859 1.00 10.18 294 ASP A O 1
ATOM 2248 N N . SER A 1 299 ? 29.435 46.859 37.691 1.00 13.52 295 SER A N 1
ATOM 2249 C CA . SER A 1 299 ? 29.979 45.605 37.190 1.00 14.24 295 SER A CA 1
ATOM 2250 C C . SER A 1 299 ? 30.939 45.042 38.239 1.00 15.22 295 SER A C 1
ATOM 2251 O O . SER A 1 299 ? 31.365 45.755 39.165 1.00 15.34 295 SER A O 1
ATOM 2254 N N . GLY A 1 300 ? 31.235 43.748 38.122 1.00 14.67 296 GLY A N 1
ATOM 2255 C CA . GLY A 1 300 ? 31.977 43.030 39.152 1.00 15.05 296 GLY A CA 1
ATOM 2256 C C . GLY A 1 300 ? 33.491 43.039 39.117 1.00 15.15 296 GLY A C 1
ATOM 2257 O O . GLY A 1 300 ? 34.131 42.535 40.048 1.00 14.47 296 GLY A O 1
ATOM 2258 N N . GLU A 1 301 ? 34.085 43.629 38.080 1.00 16.59 297 GLU A N 1
ATOM 2259 C CA . GLU A 1 301 ? 35.534 43.515 37.883 1.00 19.24 297 GLU A CA 1
ATOM 2260 C C . GLU A 1 301 ? 36.309 44.055 39.078 1.00 18.87 297 GLU A C 1
ATOM 2261 O O . GLU A 1 301 ? 37.295 43.476 39.495 1.00 18.19 297 GLU A O 1
ATOM 2267 N N . LYS A 1 302 ? 35.871 45.192 39.620 1.00 18.22 298 LYS A N 1
ATOM 2268 C CA . LYS A 1 302 ? 36.613 45.849 40.691 1.00 17.97 298 LYS A CA 1
ATOM 2269 C C . LYS A 1 302 ? 36.631 45.039 42.014 1.00 19.30 298 LYS A C 1
ATOM 2270 O O . LYS A 1 302 ? 37.303 45.452 42.941 1.00 21.97 298 LYS A O 1
ATOM 2276 N N . TYR A 1 303 ? 35.885 43.939 42.116 1.00 16.29 299 TYR A N 1
ATOM 2277 C CA . TYR A 1 303 ? 35.814 43.155 43.364 1.00 16.39 299 TYR A CA 1
ATOM 2278 C C . TYR A 1 303 ? 36.615 41.868 43.238 1.00 18.50 299 TYR A C 1
ATOM 2279 O O . TYR A 1 303 ? 36.879 41.206 44.221 1.00 19.89 299 TYR A O 1
ATOM 2288 N N . LEU A 1 304 ? 37.001 41.507 42.029 1.00 20.24 300 LEU A N 1
ATOM 2289 C CA . LEU A 1 304 ? 37.576 40.172 41.799 1.00 22.74 300 LEU A CA 1
ATOM 2290 C C . LEU A 1 304 ? 38.973 39.958 42.382 1.00 25.18 300 LEU A C 1
ATOM 2291 O O . LEU A 1 304 ? 39.436 38.839 42.411 1.00 26.28 300 LEU A O 1
ATOM 2296 N N . SER A 1 305 ? 39.655 40.989 42.838 1.00 28.95 301 SER A N 1
ATOM 2297 C CA . SER A 1 305 ? 40.932 40.743 43.542 1.00 33.59 301 SER A CA 1
ATOM 2298 C C . SER A 1 305 ? 40.700 40.153 44.948 1.00 36.31 301 SER A C 1
ATOM 2299 O O . SER A 1 305 ? 41.583 39.473 45.476 1.00 35.41 301 SER A O 1
ATOM 2302 N N . ASN A 1 306 ? 39.526 40.409 45.544 1.00 39.62 302 ASN A N 1
ATOM 2303 C CA . ASN A 1 306 ? 39.106 39.730 46.796 1.00 44.33 302 ASN A CA 1
ATOM 2304 C C . ASN A 1 306 ? 37.601 39.831 47.107 1.00 46.30 302 ASN A C 1
ATOM 2305 O O . ASN A 1 306 ? 37.078 39.127 47.998 1.00 43.37 302 ASN A O 1
ATOM 2310 N N . LEU B 1 6 ? 15.138 45.198 25.088 1.00 36.00 2 LEU B N 1
ATOM 2311 C CA . LEU B 1 6 ? 15.550 43.983 25.846 1.00 35.59 2 LEU B CA 1
ATOM 2312 C C . LEU B 1 6 ? 16.617 43.149 25.158 1.00 34.16 2 LEU B C 1
ATOM 2313 O O . LEU B 1 6 ? 16.542 42.901 23.958 1.00 38.68 2 LEU B O 1
ATOM 2318 N N . ALA B 1 7 ? 17.562 42.660 25.955 1.00 28.14 3 ALA B N 1
ATOM 2319 C CA . ALA B 1 7 ? 18.472 41.615 25.540 1.00 24.34 3 ALA B CA 1
ATOM 2320 C C . ALA B 1 7 ? 18.009 40.286 26.101 1.00 23.07 3 ALA B C 1
ATOM 2321 O O . ALA B 1 7 ? 17.612 40.184 27.265 1.00 21.04 3 ALA B O 1
ATOM 2323 N N . ASN B 1 8 ? 18.057 39.257 25.277 1.00 22.85 4 ASN B N 1
ATOM 2324 C CA . ASN B 1 8 ? 17.746 37.927 25.732 1.00 24.19 4 ASN B CA 1
ATOM 2325 C C . ASN B 1 8 ? 18.857 37.350 26.600 1.00 22.22 4 ASN B C 1
ATOM 2326 O O . ASN B 1 8 ? 18.583 36.530 27.457 1.00 23.50 4 ASN B O 1
ATOM 2331 N N . SER B 1 9 ? 20.123 37.726 26.347 1.00 18.17 5 SER B N 1
ATOM 2332 C CA . SER B 1 9 ? 21.270 37.339 27.195 1.00 15.49 5 SER B CA 1
ATOM 2333 C C . SER B 1 9 ? 22.393 38.345 26.934 1.00 13.76 5 SER B C 1
ATOM 2334 O O . SER B 1 9 ? 22.262 39.170 26.051 1.00 12.63 5 SER B O 1
ATOM 2337 N N . VAL B 1 10 ? 23.493 38.250 27.657 1.00 12.98 6 VAL B N 1
ATOM 2338 C CA . VAL B 1 10 ? 24.637 39.130 27.400 1.00 13.37 6 VAL B CA 1
ATOM 2339 C C . VAL B 1 10 ? 25.236 38.948 26.015 1.00 13.58 6 VAL B C 1
ATOM 2340 O O . VAL B 1 10 ? 25.909 39.842 25.534 1.00 13.04 6 VAL B O 1
ATOM 2344 N N . ILE B 1 11 ? 24.998 37.798 25.365 1.00 13.94 7 ILE B N 1
ATOM 2345 C CA . ILE B 1 11 ? 25.413 37.622 23.973 1.00 14.25 7 ILE B CA 1
ATOM 2346 C C . ILE B 1 11 ? 24.854 38.717 23.069 1.00 14.62 7 ILE B C 1
ATOM 2347 O O . ILE B 1 11 ? 25.540 39.169 22.148 1.00 14.12 7 ILE B O 1
ATOM 2352 N N . ASP B 1 12 ? 23.633 39.177 23.347 1.00 15.29 8 ASP B N 1
ATOM 2353 C CA . ASP B 1 12 ? 23.017 40.236 22.544 1.00 16.77 8 ASP B CA 1
ATOM 2354 C C . ASP B 1 12 ? 23.659 41.598 22.767 1.00 16.21 8 ASP B C 1
ATOM 2355 O O . ASP B 1 12 ? 23.382 42.538 22.034 1.00 17.20 8 ASP B O 1
ATOM 2360 N N . LEU B 1 13 ? 24.539 41.711 23.749 1.00 14.45 9 LEU B N 1
ATOM 2361 C CA . LEU B 1 13 ? 25.229 42.987 24.010 1.00 15.12 9 LEU B CA 1
ATOM 2362 C C . LEU B 1 13 ? 26.595 43.078 23.342 1.00 13.90 9 LEU B C 1
ATOM 2363 O O . LEU B 1 13 ? 27.279 44.105 23.459 1.00 14.85 9 LEU B O 1
ATOM 2368 N N . ILE B 1 14 ? 27.025 42.005 22.686 1.00 12.57 10 ILE B N 1
ATOM 2369 C CA . ILE B 1 14 ? 28.350 41.978 22.040 1.00 12.31 10 ILE B CA 1
ATOM 2370 C C . ILE B 1 14 ? 28.301 42.890 20.807 1.00 12.85 10 ILE B C 1
ATOM 2371 O O . ILE B 1 14 ? 27.334 42.886 20.057 1.00 12.67 10 ILE B O 1
ATOM 2376 N N . GLY B 1 15 ? 29.349 43.675 20.608 1.00 12.12 11 GLY B N 1
ATOM 2377 C CA . GLY B 1 15 ? 29.414 44.558 19.476 1.00 12.70 11 GLY B CA 1
ATOM 2378 C C . GLY B 1 15 ? 28.664 45.859 19.644 1.00 12.36 11 GLY B C 1
ATOM 2379 O O . GLY B 1 15 ? 28.233 46.229 20.757 1.00 12.20 11 GLY B O 1
ATOM 2380 N N . ASN B 1 16 ? 28.493 46.547 18.521 1.00 12.88 12 ASN B N 1
ATOM 2381 C CA . ASN B 1 16 ? 27.855 47.866 18.483 1.00 13.27 12 ASN B CA 1
ATOM 2382 C C . ASN B 1 16 ? 28.486 48.799 19.504 1.00 12.91 12 ASN B C 1
ATOM 2383 O O . ASN B 1 16 ? 27.802 49.506 20.279 1.00 11.81 12 ASN B O 1
ATOM 2388 N N . THR B 1 17 ? 29.813 48.798 19.509 1.00 11.67 13 THR B N 1
ATOM 2389 C CA . THR B 1 17 ? 30.556 49.517 20.534 1.00 11.64 13 THR B CA 1
ATOM 2390 C C . THR B 1 17 ? 30.730 50.969 20.142 1.00 12.06 13 THR B C 1
ATOM 2391 O O . THR B 1 17 ? 30.650 51.319 18.951 1.00 10.79 13 THR B O 1
ATOM 2395 N N . PRO B 1 18 ? 30.978 51.823 21.134 1.00 13.15 14 PRO B N 1
ATOM 2396 C CA . PRO B 1 18 ? 31.030 53.226 20.774 1.00 13.55 14 PRO B CA 1
ATOM 2397 C C . PRO B 1 18 ? 32.341 53.654 20.141 1.00 13.23 14 PRO B C 1
ATOM 2398 O O . PRO B 1 18 ? 33.389 53.025 20.323 1.00 12.44 14 PRO B O 1
ATOM 2402 N N . LEU B 1 19 ? 32.245 54.729 19.372 1.00 12.75 15 LEU B N 1
ATOM 2403 C CA . LEU B 1 19 ? 33.390 55.309 18.743 1.00 13.56 15 LEU B CA 1
ATOM 2404 C C . LEU B 1 19 ? 33.454 56.728 19.358 1.00 13.38 15 LEU B C 1
ATOM 2405 O O . LEU B 1 19 ? 32.479 57.445 19.346 1.00 17.29 15 LEU B O 1
ATOM 2410 N N . VAL B 1 20 ? 34.545 57.072 20.022 1.00 12.52 16 VAL B N 1
ATOM 2411 C CA . VAL B 1 20 ? 34.634 58.301 20.796 1.00 12.62 16 VAL B CA 1
ATOM 2412 C C . VAL B 1 20 ? 35.712 59.228 20.198 1.00 11.99 16 VAL B C 1
ATOM 2413 O O . VAL B 1 20 ? 36.833 58.770 19.903 1.00 11.70 16 VAL B O 1
ATOM 2417 N N . LYS B 1 21 ? 35.397 60.513 20.054 1.00 11.35 17 LYS B N 1
ATOM 2418 C CA . LYS B 1 21 ? 36.350 61.501 19.541 1.00 12.67 17 LYS B CA 1
ATOM 2419 C C . LYS B 1 21 ? 37.323 61.947 20.626 1.00 12.32 17 LYS B C 1
ATOM 2420 O O . LYS B 1 21 ? 36.926 62.127 21.784 1.00 13.07 17 LYS B O 1
ATOM 2426 N N . ILE B 1 22 ? 38.580 62.142 20.252 1.00 11.65 18 ILE B N 1
ATOM 2427 C CA . ILE B 1 22 ? 39.590 62.696 21.143 1.00 11.57 18 ILE B CA 1
ATOM 2428 C C . ILE B 1 22 ? 39.489 64.243 21.186 1.00 13.04 18 ILE B C 1
ATOM 2429 O O . ILE B 1 22 ? 39.563 64.901 20.154 1.00 12.87 18 ILE B O 1
ATOM 2434 N N . ASN B 1 23 ? 39.307 64.800 22.384 1.00 14.17 19 ASN B N 1
ATOM 2435 C CA . ASN B 1 23 ? 38.987 66.241 22.537 1.00 16.21 19 ASN B CA 1
ATOM 2436 C C . ASN B 1 23 ? 40.000 67.109 23.247 1.00 17.40 19 ASN B C 1
ATOM 2437 O O . ASN B 1 23 ? 40.009 68.331 23.049 1.00 17.18 19 ASN B O 1
ATOM 2442 N N . ASN B 1 24 ? 40.770 66.526 24.150 1.00 16.08 20 ASN B N 1
ATOM 2443 C CA . ASN B 1 24 ? 41.709 67.292 24.951 1.00 16.32 20 ASN B CA 1
ATOM 2444 C C . ASN B 1 24 ? 43.160 67.127 24.472 1.00 16.80 20 ASN B C 1
ATOM 2445 O O . ASN B 1 24 ? 43.901 68.109 24.382 1.00 18.00 20 ASN B O 1
ATOM 2450 N N . ILE B 1 25 ? 43.527 65.917 24.055 1.00 15.21 21 ILE B N 1
ATOM 2451 C CA . ILE B 1 25 ? 44.842 65.652 23.513 1.00 15.06 21 ILE B CA 1
ATOM 2452 C C . ILE B 1 25 ? 44.946 66.336 22.159 1.00 14.81 21 ILE B C 1
ATOM 2453 O O . ILE B 1 25 ? 43.984 66.315 21.382 1.00 14.68 21 ILE B O 1
ATOM 2458 N N . ASP B 1 26 ? 46.081 66.985 21.891 1.00 14.41 22 ASP B N 1
ATOM 2459 C CA . ASP B 1 26 ? 46.287 67.656 20.613 1.00 14.52 22 ASP B CA 1
ATOM 2460 C C . ASP B 1 26 ? 46.525 66.584 19.549 1.00 13.67 22 ASP B C 1
ATOM 2461 O O . ASP B 1 26 ? 47.511 65.863 19.615 1.00 13.72 22 ASP B O 1
ATOM 2466 N N . THR B 1 27 ? 45.657 66.526 18.547 1.00 12.88 23 THR B N 1
ATOM 2467 C CA . THR B 1 27 ? 45.769 65.499 17.513 1.00 12.74 23 THR B CA 1
ATOM 2468 C C . THR B 1 27 ? 46.239 66.096 16.173 1.00 14.05 23 THR B C 1
ATOM 2469 O O . THR B 1 27 ? 46.072 65.490 15.119 1.00 13.65 23 THR B O 1
ATOM 2473 N N . PHE B 1 28 ? 46.853 67.283 16.231 1.00 13.74 24 PHE B N 1
ATOM 2474 C CA . PHE B 1 28 ? 47.576 67.846 15.085 1.00 14.56 24 PHE B CA 1
ATOM 2475 C C . PHE B 1 28 ? 46.771 68.048 13.819 1.00 13.98 24 PHE B C 1
ATOM 2476 O O . PHE B 1 28 ? 47.230 67.725 12.715 1.00 14.85 24 PHE B O 1
ATOM 2484 N N . GLY B 1 29 ? 45.569 68.595 13.961 1.00 13.23 25 GLY B N 1
ATOM 2485 C CA . GLY B 1 29 ? 44.780 68.970 12.803 1.00 13.55 25 GLY B CA 1
ATOM 2486 C C . GLY B 1 29 ? 44.167 67.824 12.034 1.00 14.21 25 GLY B C 1
ATOM 2487 O O . GLY B 1 29 ? 43.668 68.018 10.918 1.00 14.29 25 GLY B O 1
ATOM 2488 N N . ASN B 1 30 ? 44.189 66.640 12.645 1.00 13.09 26 ASN B N 1
ATOM 2489 C CA . ASN B 1 30 ? 43.393 65.501 12.218 1.00 13.20 26 ASN B CA 1
ATOM 2490 C C . ASN B 1 30 ? 42.452 65.080 13.355 1.00 13.41 26 ASN B C 1
ATOM 2491 O O . ASN B 1 30 ? 42.680 65.449 14.513 1.00 13.97 26 ASN B O 1
ATOM 2496 N N . GLU B 1 31 ? 41.375 64.378 13.028 1.00 14.02 27 GLU B N 1
ATOM 2497 C CA . GLU B 1 31 ? 40.435 63.921 14.056 1.00 14.93 27 GLU B CA 1
ATOM 2498 C C . GLU B 1 31 ? 40.761 62.481 14.371 1.00 13.28 27 GLU B C 1
ATOM 2499 O O . GLU B 1 31 ? 40.927 61.686 13.442 1.00 12.84 27 GLU B O 1
ATOM 2505 N N . ILE B 1 32 ? 40.893 62.147 15.655 1.00 11.15 28 ILE B N 1
ATOM 2506 C CA . ILE B 1 32 ? 41.167 60.754 16.053 1.00 10.78 28 ILE B CA 1
ATOM 2507 C C . ILE B 1 32 ? 39.947 60.280 16.828 1.00 10.75 28 ILE B C 1
ATOM 2508 O O . ILE B 1 32 ? 39.457 60.997 17.711 1.00 9.25 28 ILE B O 1
ATOM 2513 N N . TYR B 1 33 ? 39.463 59.088 16.469 1.00 11.27 29 TYR B N 1
ATOM 2514 C CA . TYR B 1 33 ? 38.319 58.448 17.119 1.00 11.75 29 TYR B CA 1
ATOM 2515 C C . TYR B 1 33 ? 38.787 57.104 17.644 1.00 11.36 29 TYR B C 1
ATOM 2516 O O . TYR B 1 33 ? 39.534 56.401 16.961 1.00 11.03 29 TYR B O 1
ATOM 2525 N N . VAL B 1 34 ? 38.343 56.748 18.842 1.00 10.26 30 VAL B N 1
ATOM 2526 C CA . VAL B 1 34 ? 38.787 55.513 19.464 1.00 10.12 30 VAL B CA 1
ATOM 2527 C C . VAL B 1 34 ? 37.574 54.600 19.550 1.00 9.83 30 VAL B C 1
ATOM 2528 O O . VAL B 1 34 ? 36.580 54.982 20.088 1.00 9.37 30 VAL B O 1
ATOM 2532 N N . LYS B 1 35 ? 37.674 53.415 18.961 1.00 10.51 31 LYS B N 1
ATOM 2533 C CA . LYS B 1 35 ? 36.563 52.463 19.023 1.00 10.83 31 LYS B CA 1
ATOM 2534 C C . LYS B 1 35 ? 36.723 51.619 20.288 1.00 10.64 31 LYS B C 1
ATOM 2535 O O . LYS B 1 35 ? 37.705 50.929 20.413 1.00 10.07 31 LYS B O 1
ATOM 2541 N N . LEU B 1 36 ? 35.795 51.738 21.238 1.00 11.04 32 LEU B N 1
ATOM 2542 C CA . LEU B 1 36 ? 36.018 51.240 22.600 1.00 10.66 32 LEU B CA 1
ATOM 2543 C C . LEU B 1 36 ? 35.480 49.823 22.729 1.00 10.82 32 LEU B C 1
ATOM 2544 O O . LEU B 1 36 ? 34.350 49.620 23.141 1.00 10.44 32 LEU B O 1
ATOM 2549 N N . GLU B 1 37 ? 36.337 48.859 22.402 1.00 10.36 33 GLU B N 1
ATOM 2550 C CA . GLU B 1 37 ? 35.958 47.433 22.488 1.00 10.51 33 GLU B CA 1
ATOM 2551 C C . GLU B 1 37 ? 35.919 46.923 23.910 1.00 10.87 33 GLU B C 1
ATOM 2552 O O . GLU B 1 37 ? 35.374 45.850 24.161 1.00 11.02 33 GLU B O 1
ATOM 2558 N N . GLY B 1 38 ? 36.479 47.694 24.844 1.00 10.73 34 GLY B N 1
ATOM 2559 C CA . GLY B 1 38 ? 36.286 47.445 26.255 1.00 11.26 34 GLY B CA 1
ATOM 2560 C C . GLY B 1 38 ? 34.849 47.576 26.695 1.00 11.91 34 GLY B C 1
ATOM 2561 O O . GLY B 1 38 ? 34.516 47.150 27.789 1.00 13.24 34 GLY B O 1
ATOM 2562 N N . SER B 1 39 ? 33.994 48.151 25.850 1.00 11.72 35 SER B N 1
ATOM 2563 C CA . SER B 1 39 ? 32.580 48.281 26.137 1.00 13.32 35 SER B CA 1
ATOM 2564 C C . SER B 1 39 ? 31.802 47.008 25.939 1.00 12.31 35 SER B C 1
ATOM 2565 O O . SER B 1 39 ? 30.648 46.905 26.392 1.00 12.34 35 SER B O 1
ATOM 2568 N N . ASN B 1 40 ? 32.400 46.045 25.240 1.00 11.50 36 ASN B N 1
ATOM 2569 C CA . ASN B 1 40 ? 31.801 44.711 25.116 1.00 11.66 36 ASN B CA 1
ATOM 2570 C C . ASN B 1 40 ? 31.596 44.104 26.515 1.00 11.52 36 ASN B C 1
ATOM 2571 O O . ASN B 1 40 ? 32.346 44.398 27.432 1.00 10.56 36 ASN B O 1
ATOM 2576 N N . PRO B 1 41 ? 30.581 43.233 26.670 1.00 12.23 37 PRO B N 1
ATOM 2577 C CA . PRO B 1 41 ? 30.315 42.662 28.005 1.00 12.61 37 PRO B CA 1
ATOM 2578 C C . PRO B 1 41 ? 31.488 41.915 28.624 1.00 13.02 37 PRO B C 1
ATOM 2579 O O . PRO B 1 41 ? 31.677 41.964 29.849 1.00 13.32 37 PRO B O 1
ATOM 2583 N N . GLY B 1 42 ? 32.289 41.239 27.809 1.00 12.61 38 GLY B N 1
ATOM 2584 C CA . GLY B 1 42 ? 33.514 40.604 28.276 1.00 12.15 38 GLY B CA 1
ATOM 2585 C C . GLY B 1 42 ? 34.729 41.500 28.316 1.00 12.14 38 GLY B C 1
ATOM 2586 O O . GLY B 1 42 ? 35.838 41.038 28.611 1.00 12.61 38 GLY B O 1
ATOM 2587 N N . ARG B 1 43 ? 34.510 42.775 28.013 1.00 11.94 39 ARG B N 1
ATOM 2588 C CA . ARG B 1 43 ? 35.482 43.833 28.200 1.00 12.94 39 ARG B CA 1
ATOM 2589 C C . ARG B 1 43 ? 36.628 43.800 27.218 1.00 11.30 39 ARG B C 1
ATOM 2590 O O . ARG B 1 43 ? 37.618 44.505 27.419 1.00 11.37 39 ARG B O 1
ATOM 2598 N N . SER B 1 44 ? 36.468 43.070 26.110 1.00 10.06 40 SER B N 1
ATOM 2599 C CA . SER B 1 44 ? 37.432 43.178 24.989 1.00 9.18 40 SER B CA 1
ATOM 2600 C C . SER B 1 44 ? 36.768 42.858 23.679 1.00 8.80 40 SER B C 1
ATOM 2601 O O . SER B 1 44 ? 35.643 42.310 23.648 1.00 8.69 40 SER B O 1
ATOM 2604 N N . THR B 1 45 ? 37.476 43.178 22.596 1.00 8.86 41 THR B N 1
ATOM 2605 C CA . THR B 1 45 ? 37.032 42.878 21.253 1.00 8.84 41 THR B CA 1
ATOM 2606 C C . THR B 1 45 ? 36.860 41.355 21.031 1.00 8.82 41 THR B C 1
ATOM 2607 O O . THR B 1 45 ? 36.138 40.946 20.123 1.00 8.02 41 THR B O 1
ATOM 2611 N N . LYS B 1 46 ? 37.505 40.560 21.865 1.00 8.80 42 LYS B N 1
ATOM 2612 C CA A LYS B 1 46 ? 37.541 39.104 21.660 0.40 8.98 42 LYS B CA 1
ATOM 2613 C CA B LYS B 1 46 ? 37.523 39.104 21.654 0.60 9.09 42 LYS B CA 1
ATOM 2614 C C . LYS B 1 46 ? 36.178 38.438 21.898 1.00 9.24 42 LYS B C 1
ATOM 2615 O O . LYS B 1 46 ? 35.981 37.271 21.512 1.00 9.35 42 LYS B O 1
ATOM 2626 N N . ASP B 1 47 ? 35.229 39.169 22.511 1.00 9.86 43 ASP B N 1
ATOM 2627 C CA . ASP B 1 47 ? 33.826 38.719 22.584 1.00 10.04 43 ASP B CA 1
ATOM 2628 C C . ASP B 1 47 ? 33.335 38.430 21.172 1.00 9.79 43 ASP B C 1
ATOM 2629 O O . ASP B 1 47 ? 32.573 37.485 20.961 1.00 9.43 43 ASP B O 1
ATOM 2634 N N . ARG B 1 48 ? 33.700 39.288 20.203 1.00 9.28 44 ARG B N 1
ATOM 2635 C CA . ARG B 1 48 ? 33.258 39.088 18.824 1.00 9.29 44 ARG B CA 1
ATOM 2636 C C . ARG B 1 48 ? 33.731 37.763 18.216 1.00 9.27 44 ARG B C 1
ATOM 2637 O O . ARG B 1 48 ? 32.970 37.055 17.547 1.00 9.57 44 ARG B O 1
ATOM 2645 N N . ILE B 1 49 ? 35.007 37.443 18.393 1.00 9.09 45 ILE B N 1
ATOM 2646 C CA . ILE B 1 49 ? 35.535 36.240 17.805 1.00 8.75 45 ILE B CA 1
ATOM 2647 C C . ILE B 1 49 ? 35.148 34.996 18.593 1.00 9.24 45 ILE B C 1
ATOM 2648 O O . ILE B 1 49 ? 35.018 33.927 18.018 1.00 8.98 45 ILE B O 1
ATOM 2653 N N . ALA B 1 50 ? 35.003 35.136 19.900 1.00 9.59 46 ALA B N 1
ATOM 2654 C CA . ALA B 1 50 ? 34.540 34.039 20.739 1.00 9.81 46 ALA B CA 1
ATOM 2655 C C . ALA B 1 50 ? 33.175 33.601 20.261 1.00 10.02 46 ALA B C 1
ATOM 2656 O O . ALA B 1 50 ? 32.901 32.410 20.105 1.00 10.07 46 ALA B O 1
ATOM 2658 N N . LEU B 1 51 ? 32.295 34.571 20.072 1.00 10.82 47 LEU B N 1
ATOM 2659 C CA . LEU B 1 51 ? 30.952 34.297 19.624 1.00 11.70 47 LEU B CA 1
ATOM 2660 C C . LEU B 1 51 ? 30.926 33.661 18.225 1.00 11.61 47 LEU B C 1
ATOM 2661 O O . LEU B 1 51 ? 30.267 32.630 18.012 1.00 12.16 47 LEU B O 1
ATOM 2666 N N . LYS B 1 52 ? 31.637 34.249 17.266 1.00 12.22 48 LYS B N 1
ATOM 2667 C CA . LYS B 1 52 ? 31.589 33.695 15.907 1.00 11.91 48 LYS B CA 1
ATOM 2668 C C . LYS B 1 52 ? 32.257 32.331 15.799 1.00 11.94 48 LYS B C 1
ATOM 2669 O O . LYS B 1 52 ? 31.712 31.446 15.134 1.00 12.16 48 LYS B O 1
ATOM 2675 N N . MET B 1 53 ? 33.420 32.130 16.430 1.00 11.24 49 MET B N 1
ATOM 2676 C CA . MET B 1 53 ? 34.058 30.829 16.403 1.00 11.12 49 MET B CA 1
ATOM 2677 C C . MET B 1 53 ? 33.130 29.793 17.000 1.00 11.35 49 MET B C 1
ATOM 2678 O O . MET B 1 53 ? 32.993 28.695 16.420 1.00 11.30 49 MET B O 1
ATOM 2683 N N . ILE B 1 54 ? 32.516 30.098 18.139 1.00 11.23 50 ILE B N 1
ATOM 2684 C CA . ILE B 1 54 ? 31.609 29.084 18.769 1.00 11.79 50 ILE B CA 1
ATOM 2685 C C . ILE B 1 54 ? 30.346 28.833 17.946 1.00 12.30 50 ILE B C 1
ATOM 2686 O O . ILE B 1 54 ? 29.968 27.657 17.744 1.00 12.74 50 ILE B O 1
ATOM 2691 N N . GLU B 1 55 ? 29.703 29.898 17.468 1.00 13.06 51 GLU B N 1
ATOM 2692 C CA . GLU B 1 55 ? 28.416 29.798 16.752 1.00 14.63 51 GLU B CA 1
ATOM 2693 C C . GLU B 1 55 ? 28.588 29.079 15.406 1.00 14.46 51 GLU B C 1
ATOM 2694 O O . GLU B 1 55 ? 27.725 28.266 15.031 1.00 12.97 51 GLU B O 1
ATOM 2700 N N . GLU B 1 56 ? 29.718 29.296 14.723 1.00 13.50 52 GLU B N 1
ATOM 2701 C CA . GLU B 1 56 ? 29.942 28.594 13.458 1.00 15.44 52 GLU B CA 1
ATOM 2702 C C . GLU B 1 56 ? 30.269 27.111 13.700 1.00 15.32 52 GLU B C 1
ATOM 2703 O O . GLU B 1 56 ? 29.784 26.220 12.976 1.00 15.36 52 GLU B O 1
ATOM 2709 N N . ALA B 1 57 ? 31.039 26.844 14.755 1.00 14.51 53 ALA B N 1
ATOM 2710 C CA . ALA B 1 57 ? 31.315 25.473 15.164 1.00 15.05 53 ALA B CA 1
ATOM 2711 C C . ALA B 1 57 ? 30.026 24.722 15.516 1.00 15.54 53 ALA B C 1
ATOM 2712 O O . ALA B 1 57 ? 29.883 23.558 15.115 1.00 17.06 53 ALA B O 1
ATOM 2714 N N . GLU B 1 58 ? 29.122 25.361 16.264 1.00 16.07 54 GLU B N 1
ATOM 2715 C CA . GLU B 1 58 ? 27.788 24.800 16.584 1.00 17.24 54 GLU B CA 1
ATOM 2716 C C . GLU B 1 58 ? 27.033 24.403 15.295 1.00 18.69 54 GLU B C 1
ATOM 2717 O O . GLU B 1 58 ? 26.526 23.290 15.195 1.00 18.53 54 GLU B O 1
ATOM 2723 N N . LYS B 1 59 ? 26.951 25.325 14.345 1.00 19.63 55 LYS B N 1
ATOM 2724 C CA . LYS B 1 59 ? 26.301 25.056 13.050 1.00 22.01 55 LYS B CA 1
ATOM 2725 C C . LYS B 1 59 ? 26.955 23.924 12.250 1.00 22.60 55 LYS B C 1
ATOM 2726 O O . LYS B 1 59 ? 26.265 23.193 11.527 1.00 23.66 55 LYS B O 1
ATOM 2732 N N . GLU B 1 60 ? 28.266 23.770 12.368 1.00 20.66 56 GLU B N 1
ATOM 2733 C CA . GLU B 1 60 ? 28.980 22.740 11.629 1.00 21.17 56 GLU B CA 1
ATOM 2734 C C . GLU B 1 60 ? 28.932 21.378 12.345 1.00 21.01 56 GLU B C 1
ATOM 2735 O O . GLU B 1 60 ? 29.480 20.419 11.849 1.00 21.35 56 GLU B O 1
ATOM 2741 N N . GLY B 1 61 ? 28.291 21.321 13.511 1.00 21.41 57 GLY B N 1
ATOM 2742 C CA . GLY B 1 61 ? 28.127 20.082 14.283 1.00 20.12 57 GLY B CA 1
ATOM 2743 C C . GLY B 1 61 ? 29.336 19.711 15.094 1.00 19.75 57 GLY B C 1
ATOM 2744 O O . GLY B 1 61 ? 29.527 18.537 15.403 1.00 17.82 57 GLY B O 1
ATOM 2745 N N . LEU B 1 62 ? 30.183 20.682 15.432 1.00 17.15 58 LEU B N 1
ATOM 2746 C CA . LEU B 1 62 ? 31.406 20.383 16.136 1.00 16.30 58 LEU B CA 1
ATOM 2747 C C . LEU B 1 62 ? 31.323 20.501 17.655 1.00 16.26 58 LEU B C 1
ATOM 2748 O O . LEU B 1 62 ? 32.312 20.220 18.341 1.00 15.37 58 LEU B O 1
ATOM 2753 N N . ILE B 1 63 ? 30.176 20.920 18.172 1.00 14.91 59 ILE B N 1
ATOM 2754 C CA . ILE B 1 63 ? 30.031 21.190 19.618 1.00 14.20 59 ILE B CA 1
ATOM 2755 C C . ILE B 1 63 ? 28.734 20.623 20.150 1.00 14.28 59 ILE B C 1
ATOM 2756 O O . ILE B 1 63 ? 27.653 21.058 19.763 1.00 14.79 59 ILE B O 1
ATOM 2761 N N . ASP B 1 64 ? 28.868 19.624 21.027 1.00 14.34 60 ASP B N 1
ATOM 2762 C CA . ASP B 1 64 ? 27.763 19.019 21.755 1.00 14.23 60 ASP B CA 1
ATOM 2763 C C . ASP B 1 64 ? 27.757 19.707 23.112 1.00 14.19 60 ASP B C 1
ATOM 2764 O O . ASP B 1 64 ? 28.700 20.400 23.476 1.00 12.00 60 ASP B O 1
ATOM 2769 N N . LYS B 1 65 ? 26.730 19.433 23.890 1.00 14.24 61 LYS B N 1
ATOM 2770 C CA . LYS B 1 65 ? 26.578 20.075 25.190 1.00 15.76 61 LYS B CA 1
ATOM 2771 C C . LYS B 1 65 ? 27.661 19.724 26.172 1.00 14.16 61 LYS B C 1
ATOM 2772 O O . LYS B 1 65 ? 28.015 20.558 27.003 1.00 14.83 61 LYS B O 1
ATOM 2778 N N . ASP B 1 66 ? 28.251 18.532 26.029 1.00 13.58 62 ASP B N 1
ATOM 2779 C CA . ASP B 1 66 ? 29.358 18.090 26.858 1.00 13.26 62 ASP B CA 1
ATOM 2780 C C . ASP B 1 66 ? 30.708 18.126 26.121 1.00 12.62 62 ASP B C 1
ATOM 2781 O O . ASP B 1 66 ? 31.675 17.515 26.558 1.00 12.26 62 ASP B O 1
ATOM 2786 N N . THR B 1 67 ? 30.790 18.861 25.010 1.00 12.13 63 THR B N 1
ATOM 2787 C CA . THR B 1 67 ? 32.089 19.082 24.378 1.00 11.51 63 THR B CA 1
ATOM 2788 C C . THR B 1 67 ? 32.897 20.070 25.236 1.00 12.09 63 THR B C 1
ATOM 2789 O O . THR B 1 67 ? 32.375 21.128 25.595 1.00 13.51 63 THR B O 1
ATOM 2793 N N . VAL B 1 68 ? 34.150 19.733 25.564 1.00 11.06 64 VAL B N 1
ATOM 2794 C CA . VAL B 1 68 ? 34.975 20.658 26.334 1.00 10.78 64 VAL B CA 1
ATOM 2795 C C . VAL B 1 68 ? 35.661 21.559 25.327 1.00 11.17 64 VAL B C 1
ATOM 2796 O O . VAL B 1 68 ? 36.295 21.074 24.398 1.00 10.47 64 VAL B O 1
ATOM 2800 N N . ILE B 1 69 ? 35.452 22.878 25.476 1.00 10.77 65 ILE B N 1
ATOM 2801 C CA . ILE B 1 69 ? 36.151 23.853 24.634 1.00 11.11 65 ILE B CA 1
ATOM 2802 C C . ILE B 1 69 ? 37.524 24.120 25.271 1.00 10.74 65 ILE B C 1
ATOM 2803 O O . ILE B 1 69 ? 37.633 24.255 26.505 1.00 10.08 65 ILE B O 1
ATOM 2808 N N . ILE B 1 70 ? 38.576 24.128 24.456 1.00 10.79 66 ILE B N 1
ATOM 2809 C CA . ILE B 1 70 ? 39.935 24.344 24.940 1.00 11.54 66 ILE B CA 1
ATOM 2810 C C . ILE B 1 70 ? 40.631 25.343 24.019 1.00 11.41 66 ILE B C 1
ATOM 2811 O O . ILE B 1 70 ? 40.583 25.188 22.810 1.00 11.26 66 ILE B O 1
ATOM 2816 N N . GLU B 1 71 ? 41.306 26.324 24.596 1.00 11.53 67 GLU B N 1
ATOM 2817 C CA . GLU B 1 71 ? 41.928 27.398 23.801 1.00 11.68 67 GLU B CA 1
ATOM 2818 C C . GLU B 1 71 ? 43.190 27.926 24.478 1.00 11.36 67 GLU B C 1
ATOM 2819 O O . GLU B 1 71 ? 43.254 28.033 25.731 1.00 10.73 67 GLU B O 1
ATOM 2825 N N . ALA B 1 72 ? 44.204 28.212 23.659 1.00 10.57 68 ALA B N 1
ATOM 2826 C CA . ALA B 1 72 ? 45.396 28.895 24.112 1.00 10.33 68 ALA B CA 1
ATOM 2827 C C . ALA B 1 72 ? 45.182 30.422 23.912 1.00 10.89 68 ALA B C 1
ATOM 2828 O O . ALA B 1 72 ? 44.779 30.864 22.839 1.00 11.27 68 ALA B O 1
ATOM 2830 N N . THR B 1 73 ? 45.488 31.198 24.938 1.00 11.07 69 THR B N 1
ATOM 2831 C CA . THR B 1 73 ? 45.200 32.615 24.952 1.00 11.09 69 THR B CA 1
ATOM 2832 C C . THR B 1 73 ? 46.148 33.392 25.874 1.00 11.91 69 THR B C 1
ATOM 2833 O O . THR B 1 73 ? 46.670 32.858 26.856 1.00 11.92 69 THR B O 1
ATOM 2837 N N . SER B 1 74 ? 46.320 34.691 25.584 1.00 11.98 70 SER B N 1
ATOM 2838 C CA . SER B 1 74 ? 47.058 35.546 26.473 1.00 12.76 70 SER B CA 1
ATOM 2839 C C . SER B 1 74 ? 46.088 36.112 27.512 1.00 13.32 70 SER B C 1
ATOM 2840 O O . SER B 1 74 ? 46.507 36.801 28.444 1.00 14.42 70 SER B O 1
ATOM 2843 N N . GLY B 1 75 ? 44.787 35.878 27.330 1.00 12.22 71 GLY B N 1
ATOM 2844 C CA . GLY B 1 75 ? 43.782 36.303 28.328 1.00 12.33 71 GLY B CA 1
ATOM 2845 C C . GLY B 1 75 ? 42.421 36.674 27.784 1.00 10.89 71 GLY B C 1
ATOM 2846 O O . GLY B 1 75 ? 41.432 36.088 28.185 1.00 10.91 71 GLY B O 1
ATOM 2847 N N . ASN B 1 76 ? 42.358 37.646 26.863 1.00 10.46 72 ASN B N 1
ATOM 2848 C CA . ASN B 1 76 ? 41.072 38.187 26.430 1.00 9.66 72 ASN B CA 1
ATOM 2849 C C . ASN B 1 76 ? 40.227 37.204 25.637 1.00 9.06 72 ASN B C 1
ATOM 2850 O O . ASN B 1 76 ? 39.023 37.110 25.846 1.00 8.51 72 ASN B O 1
ATOM 2855 N N . THR B 1 77 ? 40.844 36.447 24.752 1.00 9.07 73 THR B N 1
ATOM 2856 C CA . THR B 1 77 ? 40.065 35.426 24.025 1.00 9.13 73 THR B CA 1
ATOM 2857 C C . THR B 1 77 ? 39.516 34.399 25.026 1.00 8.80 73 THR B C 1
ATOM 2858 O O . THR B 1 77 ? 38.395 33.975 24.892 1.00 9.02 73 THR B O 1
ATOM 2862 N N . GLY B 1 78 ? 40.297 34.058 26.038 1.00 8.81 74 GLY B N 1
ATOM 2863 C CA . GLY B 1 78 ? 39.815 33.204 27.148 1.00 8.82 74 GLY B CA 1
ATOM 2864 C C . GLY B 1 78 ? 38.634 33.812 27.888 1.00 8.76 74 GLY B C 1
ATOM 2865 O O . GLY B 1 78 ? 37.651 33.142 28.200 1.00 9.36 74 GLY B O 1
ATOM 2866 N N . ILE B 1 79 ? 38.687 35.106 28.150 1.00 8.68 75 ILE B N 1
ATOM 2867 C CA . ILE B 1 79 ? 37.588 35.765 28.856 1.00 8.18 75 ILE B CA 1
ATOM 2868 C C . ILE B 1 79 ? 36.312 35.796 28.013 1.00 8.23 75 ILE B C 1
ATOM 2869 O O . ILE B 1 79 ? 35.228 35.510 28.511 1.00 8.10 75 ILE B O 1
ATOM 2874 N N . GLY B 1 80 ? 36.439 36.172 26.742 1.00 8.53 76 GLY B N 1
ATOM 2875 C CA . GLY B 1 80 ? 35.309 36.205 25.825 1.00 8.49 76 GLY B CA 1
ATOM 2876 C C . GLY B 1 80 ? 34.672 34.825 25.711 1.00 8.34 76 GLY B C 1
ATOM 2877 O O . GLY B 1 80 ? 33.456 34.674 25.840 1.00 8.06 76 GLY B O 1
ATOM 2878 N N . LEU B 1 81 ? 35.497 33.819 25.516 1.00 8.60 77 LEU B N 1
ATOM 2879 C CA . LEU B 1 81 ? 35.001 32.430 25.487 1.00 8.99 77 LEU B CA 1
ATOM 2880 C C . LEU B 1 81 ? 34.336 32.035 26.796 1.00 8.97 77 LEU B C 1
ATOM 2881 O O . LEU B 1 81 ? 33.305 31.367 26.790 1.00 9.60 77 LEU B O 1
ATOM 2886 N N . ALA B 1 82 ? 34.899 32.494 27.914 1.00 9.93 78 ALA B N 1
ATOM 2887 C CA . ALA B 1 82 ? 34.389 32.131 29.248 1.00 9.94 78 ALA B CA 1
ATOM 2888 C C . ALA B 1 82 ? 32.981 32.655 29.460 1.00 10.13 78 ALA B C 1
ATOM 2889 O O . ALA B 1 82 ? 32.083 31.925 29.913 1.00 9.70 78 ALA B O 1
ATOM 2891 N N . MET B 1 83 ? 32.754 33.913 29.078 1.00 11.24 79 MET B N 1
ATOM 2892 C CA . MET B 1 83 ? 31.450 34.535 29.206 1.00 11.96 79 MET B CA 1
ATOM 2893 C C . MET B 1 83 ? 30.426 33.853 28.307 1.00 11.87 79 MET B C 1
ATOM 2894 O O . MET B 1 83 ? 29.302 33.555 28.724 1.00 12.13 79 MET B O 1
ATOM 2899 N N . ILE B 1 84 ? 30.809 33.592 27.064 1.00 11.66 80 ILE B N 1
ATOM 2900 C CA . ILE B 1 84 ? 29.929 32.917 26.135 1.00 11.90 80 ILE B CA 1
ATOM 2901 C C . ILE B 1 84 ? 29.609 31.479 26.575 1.00 11.11 80 ILE B C 1
ATOM 2902 O O . ILE B 1 84 ? 28.456 31.039 26.495 1.00 10.82 80 ILE B O 1
ATOM 2907 N N . CYS B 1 85 ? 30.617 30.777 27.050 1.00 11.17 81 CYS B N 1
ATOM 2908 C CA . CYS B 1 85 ? 30.415 29.424 27.582 1.00 11.48 81 CYS B CA 1
ATOM 2909 C C . CYS B 1 85 ? 29.558 29.382 28.859 1.00 11.81 81 CYS B C 1
ATOM 2910 O O . CYS B 1 85 ? 28.808 28.415 29.076 1.00 11.05 81 CYS B O 1
ATOM 2913 N N . ALA B 1 86 ? 29.615 30.441 29.681 1.00 12.06 82 ALA B N 1
ATOM 2914 C CA . ALA B 1 86 ? 28.727 30.558 30.830 1.00 12.74 82 ALA B CA 1
ATOM 2915 C C . ALA B 1 86 ? 27.270 30.660 30.352 1.00 13.10 82 ALA B C 1
ATOM 2916 O O . ALA B 1 86 ? 26.408 29.939 30.834 1.00 15.17 82 ALA B O 1
ATOM 2918 N N . VAL B 1 87 ? 27.008 31.498 29.368 1.00 13.53 83 VAL B N 1
ATOM 2919 C CA . VAL B 1 87 ? 25.665 31.684 28.852 1.00 14.45 83 VAL B CA 1
ATOM 2920 C C . VAL B 1 87 ? 25.159 30.409 28.187 1.00 14.63 83 VAL B C 1
ATOM 2921 O O . VAL B 1 87 ? 23.973 30.032 28.363 1.00 14.59 83 VAL B O 1
ATOM 2925 N N . LYS B 1 88 ? 26.044 29.758 27.445 1.00 14.92 84 LYS B N 1
ATOM 2926 C CA . LYS B 1 88 ? 25.683 28.533 26.695 1.00 16.08 84 LYS B CA 1
ATOM 2927 C C . LYS B 1 88 ? 25.756 27.229 27.507 1.00 16.26 84 LYS B C 1
ATOM 2928 O O . LYS B 1 88 ? 25.408 26.152 26.989 1.00 14.83 84 LYS B O 1
ATOM 2934 N N . ASN B 1 89 ? 26.230 27.310 28.746 1.00 15.66 85 ASN B N 1
ATOM 2935 C CA . ASN B 1 89 ? 26.500 26.151 29.586 1.00 16.84 85 ASN B CA 1
ATOM 2936 C C . ASN B 1 89 ? 27.494 25.137 28.978 1.00 15.62 85 ASN B C 1
ATOM 2937 O O . ASN B 1 89 ? 27.327 23.919 29.134 1.00 15.64 85 ASN B O 1
ATOM 2942 N N . TYR B 1 90 ? 28.565 25.633 28.353 1.00 13.00 86 TYR B N 1
ATOM 2943 C CA . TYR B 1 90 ? 29.659 24.790 27.930 1.00 12.51 86 TYR B CA 1
ATOM 2944 C C . TYR B 1 90 ? 30.813 24.860 28.914 1.00 12.27 86 TYR B C 1
ATOM 2945 O O . TYR B 1 90 ? 31.023 25.872 29.566 1.00 12.61 86 TYR B O 1
ATOM 2954 N N . LYS B 1 91 ? 31.580 23.790 28.975 1.00 12.16 87 LYS B N 1
ATOM 2955 C CA . LYS B 1 91 ? 32.761 23.720 29.799 1.00 12.69 87 LYS B CA 1
ATOM 2956 C C . LYS B 1 91 ? 33.956 24.233 28.999 1.00 11.83 87 LYS B C 1
ATOM 2957 O O . LYS B 1 91 ? 34.191 23.777 27.886 1.00 11.62 87 LYS B O 1
ATOM 2963 N N . LEU B 1 92 ? 34.711 25.168 29.581 1.00 11.15 88 LEU B N 1
ATOM 2964 C CA . LEU B 1 92 ? 35.905 25.752 28.933 1.00 10.78 88 LEU B CA 1
ATOM 2965 C C . LEU B 1 92 ? 37.124 25.546 29.797 1.00 10.56 88 LEU B C 1
ATOM 2966 O O . LEU B 1 92 ? 37.098 25.776 31.012 1.00 10.32 88 LEU B O 1
ATOM 2971 N N . LYS B 1 93 ? 38.205 25.146 29.149 1.00 10.23 89 LYS B N 1
ATOM 2972 C CA . LYS B 1 93 ? 39.531 25.105 29.741 1.00 10.66 89 LYS B CA 1
ATOM 2973 C C . LYS B 1 93 ? 40.476 25.951 28.875 1.00 11.09 89 LYS B C 1
ATOM 2974 O O . LYS B 1 93 ? 40.430 25.871 27.644 1.00 10.31 89 LYS B O 1
ATOM 2980 N N . ILE B 1 94 ? 41.268 26.794 29.533 1.00 11.31 90 ILE B N 1
ATOM 2981 C CA . ILE B 1 94 ? 42.132 27.743 28.874 1.00 12.67 90 ILE B CA 1
ATOM 2982 C C . ILE B 1 94 ? 43.548 27.458 29.285 1.00 12.19 90 ILE B C 1
ATOM 2983 O O . ILE B 1 94 ? 43.791 27.170 30.454 1.00 12.09 90 ILE B O 1
ATOM 2988 N N . VAL B 1 95 ? 44.473 27.570 28.339 1.00 10.85 91 VAL B N 1
ATOM 2989 C CA . VAL B 1 95 ? 45.912 27.526 28.624 1.00 11.24 91 VAL B CA 1
ATOM 2990 C C . VAL B 1 95 ? 46.464 28.940 28.380 1.00 12.10 91 VAL B C 1
ATOM 2991 O O . VAL B 1 95 ? 46.236 29.522 27.319 1.00 12.39 91 VAL B O 1
ATOM 2995 N N . MET B 1 96 ? 47.191 29.483 29.347 1.00 12.97 92 MET B N 1
ATOM 2996 C CA . MET B 1 96 ? 47.741 30.828 29.198 1.00 14.08 92 MET B CA 1
ATOM 2997 C C . MET B 1 96 ? 49.118 30.938 29.871 1.00 14.35 92 MET B C 1
ATOM 2998 O O . MET B 1 96 ? 49.411 30.171 30.776 1.00 14.53 92 MET B O 1
ATOM 3003 N N . PRO B 1 97 ? 49.930 31.912 29.453 1.00 15.51 93 PRO B N 1
ATOM 3004 C CA . PRO B 1 97 ? 51.224 32.121 30.108 1.00 15.80 93 PRO B CA 1
ATOM 3005 C C . PRO B 1 97 ? 51.073 32.720 31.485 1.00 16.61 93 PRO B C 1
ATOM 3006 O O . PRO B 1 97 ? 50.139 33.486 31.728 1.00 17.40 93 PRO B O 1
ATOM 3010 N N . ASP B 1 98 ? 52.027 32.422 32.363 1.00 16.94 94 ASP B N 1
ATOM 3011 C CA . ASP B 1 98 ? 51.996 32.952 33.710 1.00 18.53 94 ASP B CA 1
ATOM 3012 C C . ASP B 1 98 ? 52.360 34.448 33.791 1.00 19.53 94 ASP B C 1
ATOM 3013 O O . ASP B 1 98 ? 52.145 35.068 34.802 1.00 22.29 94 ASP B O 1
ATOM 3018 N N . THR B 1 99 ? 52.871 35.019 32.716 1.00 20.03 95 THR B N 1
ATOM 3019 C CA . THR B 1 99 ? 53.336 36.406 32.715 1.00 21.63 95 THR B CA 1
ATOM 3020 C C . THR B 1 99 ? 52.204 37.432 32.608 1.00 22.90 95 THR B C 1
ATOM 3021 O O . THR B 1 99 ? 52.412 38.615 32.831 1.00 26.04 95 THR B O 1
ATOM 3025 N N . MET B 1 100 ? 51.006 36.990 32.273 1.00 22.39 96 MET B N 1
ATOM 3026 C CA . MET B 1 100 ? 49.891 37.903 32.011 1.00 24.60 96 MET B CA 1
ATOM 3027 C C . MET B 1 100 ? 49.225 38.337 33.334 1.00 25.20 96 MET B C 1
ATOM 3028 O O . MET B 1 100 ? 49.350 37.665 34.360 1.00 23.75 96 MET B O 1
ATOM 3033 N N . SER B 1 101 ? 48.478 39.431 33.282 1.00 26.17 97 SER B N 1
ATOM 3034 C CA . SER B 1 101 ? 47.850 40.011 34.482 1.00 29.25 97 SER B CA 1
ATOM 3035 C C . SER B 1 101 ? 46.922 39.033 35.219 1.00 29.49 97 SER B C 1
ATOM 3036 O O . SER B 1 101 ? 46.085 38.367 34.603 1.00 30.82 97 SER B O 1
ATOM 3039 N N . ILE B 1 102 ? 47.085 38.966 36.543 1.00 29.07 98 ILE B N 1
ATOM 3040 C CA . ILE B 1 102 ? 46.337 38.034 37.401 1.00 26.81 98 ILE B CA 1
ATOM 3041 C C . ILE B 1 102 ? 44.847 38.342 37.275 1.00 22.53 98 ILE B C 1
ATOM 3042 O O . ILE B 1 102 ? 44.011 37.4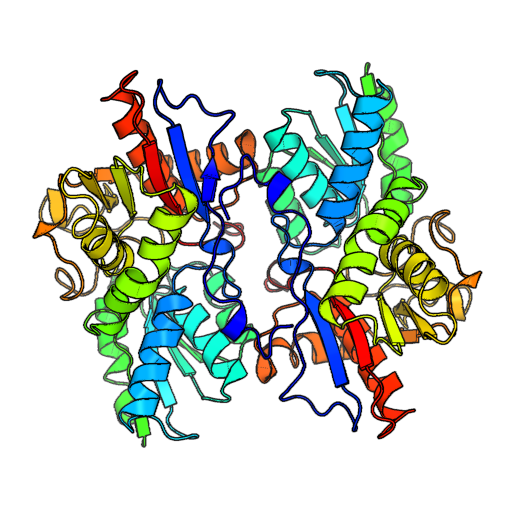56 37.468 1.00 20.88 98 ILE B O 1
ATOM 3047 N N . GLU B 1 103 ? 44.500 39.585 36.924 1.00 21.99 99 GLU B N 1
ATOM 3048 C CA . GLU B 1 103 ? 43.098 39.935 36.747 1.00 21.83 99 GLU B CA 1
ATOM 3049 C C . GLU B 1 103 ? 42.455 39.159 35.607 1.00 19.06 99 GLU B C 1
ATOM 3050 O O . GLU B 1 103 ? 41.250 38.949 35.628 1.00 17.97 99 GLU B O 1
ATOM 3056 N N . ARG B 1 104 ? 43.235 38.754 34.614 1.00 17.78 100 ARG B N 1
ATOM 3057 C CA . ARG B 1 104 ? 42.673 37.969 33.500 1.00 17.29 100 ARG B CA 1
ATOM 3058 C C . ARG B 1 104 ? 42.191 36.644 34.048 1.00 16.01 100 ARG B C 1
ATOM 3059 O O . ARG B 1 104 ? 41.118 36.168 33.688 1.00 15.19 100 ARG B O 1
ATOM 3067 N N . ILE B 1 105 ? 43.029 36.044 34.894 1.00 15.63 101 ILE B N 1
ATOM 3068 C CA . ILE B 1 105 ? 42.661 34.821 35.561 1.00 16.28 101 ILE B CA 1
ATOM 3069 C C . ILE B 1 105 ? 41.435 35.021 36.436 1.00 15.89 101 ILE B C 1
ATOM 3070 O O . ILE B 1 105 ? 40.566 34.178 36.416 1.00 16.89 101 ILE B O 1
ATOM 3075 N N . GLN B 1 106 ? 41.355 36.116 37.194 1.00 16.22 102 GLN B N 1
ATOM 3076 C CA A GLN B 1 106 ? 40.215 36.434 38.071 0.50 16.64 102 GLN B CA 1
ATOM 3077 C CA B GLN B 1 106 ? 40.199 36.237 38.086 0.50 16.88 102 GLN B CA 1
ATOM 3078 C C . GLN B 1 106 ? 38.898 36.407 37.281 1.00 16.13 102 GLN B C 1
ATOM 3079 O O . GLN B 1 106 ? 37.850 35.911 37.715 1.00 17.59 102 GLN B O 1
ATOM 3090 N N . LEU B 1 107 ? 38.956 37.022 36.122 1.00 16.13 103 LEU B N 1
ATOM 3091 C CA . LEU B 1 107 ? 37.780 37.177 35.258 1.00 16.71 103 LEU B CA 1
ATOM 3092 C C . LEU B 1 107 ? 37.334 35.840 34.680 1.00 15.86 103 LEU B C 1
ATOM 3093 O O . LEU B 1 107 ? 36.158 35.487 34.755 1.00 14.75 103 LEU B O 1
ATOM 3098 N N . MET B 1 108 ? 38.274 35.076 34.135 1.00 14.55 104 MET B N 1
ATOM 3099 C CA . MET B 1 108 ? 37.927 33.751 33.591 1.00 14.62 104 MET B CA 1
ATOM 3100 C C . MET B 1 108 ? 37.297 32.847 34.638 1.00 14.33 104 MET B C 1
ATOM 3101 O O . MET B 1 108 ? 36.272 32.212 34.377 1.00 14.46 104 MET B O 1
ATOM 3106 N N . ARG B 1 109 ? 37.893 32.807 35.829 1.00 14.39 105 ARG B N 1
ATOM 3107 C CA . ARG B 1 109 ? 37.361 31.959 36.907 1.00 15.74 105 ARG B CA 1
ATOM 3108 C C . ARG B 1 109 ? 35.987 32.403 37.429 1.00 14.58 105 ARG B C 1
ATOM 3109 O O . ARG B 1 109 ? 35.170 31.569 37.817 1.00 15.70 105 ARG B O 1
ATOM 3117 N N . ALA B 1 110 ? 35.733 33.699 37.381 1.00 15.08 106 ALA B N 1
ATOM 3118 C CA . ALA B 1 110 ? 34.408 34.266 37.734 1.00 15.06 106 ALA B CA 1
ATOM 3119 C C . ALA B 1 110 ? 33.327 33.697 36.839 1.00 14.39 106 ALA B C 1
ATOM 3120 O O . ALA B 1 110 ? 32.209 33.478 37.280 1.00 15.42 106 ALA B O 1
ATOM 3122 N N . TYR B 1 111 ? 33.664 33.404 35.586 1.00 13.21 107 TYR B N 1
ATOM 3123 C CA . TYR B 1 111 ? 32.708 32.784 34.675 1.00 13.64 107 TYR B CA 1
ATOM 3124 C C . TYR B 1 111 ? 32.735 31.246 34.714 1.00 13.64 107 TYR B C 1
ATOM 3125 O O . TYR B 1 111 ? 31.988 30.613 33.988 1.00 14.13 107 TYR B O 1
ATOM 3134 N N . GLY B 1 112 ? 33.586 30.673 35.561 1.00 13.41 108 GLY B N 1
ATOM 3135 C CA . GLY B 1 112 ? 33.663 29.212 35.745 1.00 13.50 108 GLY B CA 1
ATOM 3136 C C . GLY B 1 112 ? 34.647 28.471 34.868 1.00 13.72 108 GLY B C 1
ATOM 3137 O O . GLY B 1 112 ? 34.641 27.228 34.804 1.00 13.32 108 GLY B O 1
ATOM 3138 N N . THR B 1 113 ? 35.516 29.214 34.216 1.00 13.91 109 THR B N 1
ATOM 3139 C CA . THR B 1 113 ? 36.529 28.625 33.357 1.00 14.07 109 THR B CA 1
ATOM 3140 C C . THR B 1 113 ? 37.727 28.114 34.153 1.00 14.73 109 THR B C 1
ATOM 3141 O O . THR B 1 113 ? 38.123 28.715 35.158 1.00 15.07 109 THR B O 1
ATOM 3145 N N . GLU B 1 114 ? 38.260 26.968 33.737 1.00 14.85 110 GLU B N 1
ATOM 3146 C CA . GLU B 1 114 ? 39.471 26.404 34.339 1.00 16.40 110 GLU B CA 1
ATOM 3147 C C . GLU B 1 114 ? 40.677 26.859 33.549 1.00 15.97 110 GLU B C 1
ATOM 3148 O O . GLU B 1 114 ? 40.663 26.869 32.296 1.00 14.88 110 GLU B O 1
ATOM 3154 N N . VAL B 1 115 ? 41.728 27.237 34.278 1.00 14.54 111 VAL B N 1
ATOM 3155 C CA . VAL B 1 115 ? 42.914 27.817 33.687 1.00 13.88 111 VAL B CA 1
ATOM 3156 C C . VAL B 1 115 ? 44.123 26.936 33.968 1.00 13.59 111 VAL B C 1
ATOM 3157 O O . VAL B 1 115 ? 44.362 26.539 35.114 1.00 11.61 111 VAL B O 1
ATOM 3161 N N . ILE B 1 116 ? 44.875 26.639 32.905 1.00 12.71 112 ILE B N 1
ATOM 3162 C CA . ILE B 1 116 ? 46.157 25.931 32.987 1.00 13.84 112 ILE B CA 1
ATOM 3163 C C . ILE B 1 116 ? 47.273 26.915 32.611 1.00 13.80 112 ILE B C 1
ATOM 3164 O O . ILE B 1 116 ? 47.162 27.652 31.606 1.00 13.86 112 ILE B O 1
ATOM 3169 N N . LEU B 1 117 ? 48.326 26.968 33.434 1.00 14.19 113 LEU B N 1
ATOM 3170 C CA . LEU B 1 117 ? 49.421 27.920 33.232 1.00 14.54 113 LEU B CA 1
ATOM 3171 C C . LEU B 1 117 ? 50.683 27.311 32.625 1.00 15.23 113 LEU B C 1
ATOM 3172 O O . LEU B 1 117 ? 51.092 26.212 32.995 1.00 14.65 113 LEU B O 1
ATOM 3177 N N . THR B 1 118 ? 51.301 28.061 31.717 1.00 14.59 114 THR B N 1
ATOM 3178 C CA . THR B 1 118 ? 52.613 27.752 31.160 1.00 15.08 114 THR B CA 1
ATOM 3179 C C . THR B 1 118 ? 53.627 28.869 31.475 1.00 16.31 114 THR B C 1
ATOM 3180 O O . THR B 1 118 ? 53.273 29.994 31.798 1.00 16.06 114 THR B O 1
ATOM 3184 N N . ASP B 1 119 ? 54.896 28.543 31.307 1.00 17.38 115 ASP B N 1
ATOM 3185 C CA . ASP B 1 119 ? 55.987 29.491 31.507 1.00 18.37 115 ASP B CA 1
ATOM 3186 C C . ASP B 1 119 ? 55.970 30.560 30.427 1.00 17.46 115 ASP B C 1
ATOM 3187 O O . ASP B 1 119 ? 56.234 30.269 29.281 1.00 17.80 115 ASP B O 1
ATOM 3192 N N . GLY B 1 120 ? 55.678 31.799 30.809 1.00 18.62 116 GLY B N 1
ATOM 3193 C CA . GLY B 1 120 ? 55.541 32.918 29.877 1.00 18.17 116 GLY B CA 1
ATOM 3194 C C . GLY B 1 120 ? 56.809 33.282 29.105 1.00 19.20 116 GLY B C 1
ATOM 3195 O O . GLY B 1 120 ? 56.734 33.879 28.041 1.00 20.11 116 GLY B O 1
ATOM 3196 N N . SER B 1 121 ? 57.973 32.909 29.615 1.00 19.46 117 SER B N 1
ATOM 3197 C CA . SER B 1 121 ? 59.222 33.128 28.872 1.00 21.11 117 SER B CA 1
ATOM 3198 C C . SER B 1 121 ? 59.337 32.246 27.605 1.00 20.08 117 SER B C 1
ATOM 3199 O O . SER B 1 121 ? 60.137 32.542 26.728 1.00 19.42 117 SER B O 1
ATOM 3202 N N . LEU B 1 122 ? 58.516 31.194 27.499 1.00 18.76 118 LEU B N 1
ATOM 3203 C CA . LEU B 1 122 ? 58.421 30.354 26.302 1.00 19.00 118 LEU B CA 1
ATOM 3204 C C . LEU B 1 122 ? 57.289 30.750 25.331 1.00 18.16 118 LEU B C 1
ATOM 3205 O O . LEU B 1 122 ? 57.110 30.120 24.280 1.00 16.95 118 LEU B O 1
ATOM 3210 N N . GLY B 1 123 ? 56.537 31.789 25.674 1.00 17.13 119 GLY B N 1
ATOM 3211 C CA . GLY B 1 123 ? 55.625 32.399 24.724 1.00 16.25 119 GLY B CA 1
ATOM 3212 C C . GLY B 1 123 ? 54.369 31.578 24.540 1.00 15.63 119 GLY B C 1
ATOM 3213 O O . GLY B 1 123 ? 54.184 30.505 25.158 1.00 14.46 119 GLY B O 1
ATOM 3214 N N . MET B 1 124 ? 53.532 32.053 23.627 1.00 15.14 120 MET B N 1
ATOM 3215 C CA . MET B 1 124 ? 52.305 31.374 23.289 1.00 16.08 120 MET B CA 1
ATOM 3216 C C . MET B 1 124 ? 52.576 30.019 22.665 1.00 14.98 120 MET B C 1
ATOM 3217 O O . MET B 1 124 ? 51.712 29.136 22.712 1.00 13.88 120 MET B O 1
ATOM 3222 N N . LYS B 1 125 ? 53.770 29.819 22.105 1.00 14.87 121 LYS B N 1
ATOM 3223 C CA . LYS B 1 125 ? 54.135 28.499 21.591 1.00 16.08 121 LYS B CA 1
ATOM 3224 C C . LYS B 1 125 ? 53.996 27.416 22.666 1.00 16.28 121 LYS B C 1
ATOM 3225 O O . LYS B 1 125 ? 53.517 26.292 22.381 1.00 15.96 121 LYS B O 1
ATOM 3231 N N . ALA B 1 126 ? 54.442 27.728 23.885 1.00 14.86 122 ALA B N 1
ATOM 3232 C CA . ALA B 1 126 ? 54.356 26.777 25.002 1.00 14.96 122 ALA B CA 1
ATOM 3233 C C . ALA B 1 126 ? 52.883 26.486 25.374 1.00 14.92 122 ALA B C 1
ATOM 3234 O O . ALA B 1 126 ? 52.559 25.357 25.737 1.00 14.16 122 ALA B O 1
ATOM 3236 N N . CYS B 1 127 ? 52.016 27.497 25.277 1.00 14.18 123 CYS B N 1
ATOM 3237 C CA . CYS B 1 127 ? 50.564 27.314 25.485 1.00 14.09 123 CYS B CA 1
ATOM 3238 C C . CYS B 1 127 ? 50.012 26.308 24.508 1.00 14.58 123 CYS B C 1
ATOM 3239 O O . CYS B 1 127 ? 49.291 25.395 24.908 1.00 13.75 123 CYS B O 1
ATOM 3242 N N . LEU B 1 128 ? 50.379 26.453 23.229 1.00 14.81 124 LEU B N 1
ATOM 3243 C CA . LEU B 1 128 ? 49.900 25.549 22.203 1.00 15.38 124 LEU B CA 1
ATOM 3244 C C . LEU B 1 128 ? 50.392 24.121 22.387 1.00 15.71 124 LEU B C 1
ATOM 3245 O O . LEU B 1 128 ? 49.635 23.179 22.132 1.00 15.07 124 LEU B O 1
ATOM 3250 N N . GLU B 1 129 ? 51.627 23.962 22.829 1.00 15.78 125 GLU B N 1
ATOM 3251 C CA . GLU B 1 129 ? 52.171 22.641 23.136 1.00 17.36 125 GLU B CA 1
ATOM 3252 C C . GLU B 1 129 ? 51.432 21.983 24.293 1.00 17.25 125 GLU B C 1
ATOM 3253 O O . GLU B 1 129 ? 51.120 20.804 24.236 1.00 17.26 125 GLU B O 1
ATOM 3259 N N . LYS B 1 130 ? 51.160 22.745 25.344 1.00 15.89 126 LYS B N 1
ATOM 3260 C CA . LYS B 1 130 ? 50.447 22.211 26.506 1.00 16.13 126 LYS B CA 1
ATOM 3261 C C . LYS B 1 130 ? 49.025 21.790 26.129 1.00 16.50 126 LYS B C 1
ATOM 3262 O O . LYS B 1 130 ? 48.487 20.812 26.649 1.00 15.30 126 LYS B O 1
ATOM 3268 N N . LEU B 1 131 ? 48.417 22.560 25.246 1.00 17.04 127 LEU B N 1
ATOM 3269 C CA . LEU B 1 131 ? 47.075 22.281 24.785 1.00 17.73 127 LEU B CA 1
ATOM 3270 C C . LEU B 1 131 ? 47.025 20.909 24.094 1.00 18.98 127 LEU B C 1
ATOM 3271 O O . LEU B 1 131 ? 46.065 20.143 24.289 1.00 18.24 127 LEU B O 1
ATOM 3276 N N . GLU B 1 132 ? 48.068 20.563 23.339 1.00 19.05 128 GLU B N 1
ATOM 3277 C CA . GLU B 1 132 ? 48.155 19.213 22.745 1.00 20.48 128 GLU B CA 1
ATOM 3278 C C . GLU B 1 132 ? 48.163 18.122 23.821 1.00 19.98 128 GLU B C 1
ATOM 3279 O O . GLU B 1 132 ? 47.522 17.089 23.656 1.00 19.75 128 GLU B O 1
ATOM 3285 N N . GLU B 1 133 ? 48.853 18.357 24.934 1.00 20.68 129 GLU B N 1
ATOM 3286 C CA A GLU B 1 133 ? 48.854 17.403 26.041 0.50 20.65 129 GLU B CA 1
ATOM 3287 C CA B GLU B 1 133 ? 48.854 17.408 26.043 0.50 20.75 129 GLU B CA 1
ATOM 3288 C C . GLU B 1 133 ? 47.451 17.305 26.654 1.00 20.62 129 GLU B C 1
ATOM 3289 O O . GLU B 1 133 ? 46.977 16.203 26.958 1.00 19.74 129 GLU B O 1
ATOM 3300 N N . LEU B 1 134 ? 46.774 18.451 26.821 1.00 19.19 130 LEU B N 1
ATOM 3301 C CA . LEU B 1 134 ? 45.432 18.470 27.403 1.00 19.72 130 LEU B CA 1
ATOM 3302 C C . LEU B 1 134 ? 44.421 17.709 26.550 1.00 19.09 130 LEU B C 1
ATOM 3303 O O . LEU B 1 134 ? 43.539 17.043 27.082 1.00 18.74 130 LEU B O 1
ATOM 3308 N N . LYS B 1 135 ? 44.550 17.768 25.229 1.00 18.17 131 LYS B N 1
ATOM 3309 C CA . LYS B 1 135 ? 43.637 17.027 24.346 1.00 19.64 131 LYS B CA 1
ATOM 3310 C C . LYS B 1 135 ? 43.584 15.530 24.646 1.00 19.78 131 LYS B C 1
ATOM 3311 O O . LYS B 1 135 ? 42.548 14.898 24.420 1.00 19.35 131 LYS B O 1
ATOM 3317 N N . LYS B 1 136 ? 44.718 14.969 25.072 1.00 20.99 132 LYS B N 1
ATOM 3318 C CA . LYS B 1 136 ? 44.838 13.530 25.324 1.00 23.05 132 LYS B CA 1
ATOM 3319 C C . LYS B 1 136 ? 43.899 13.070 26.430 1.00 22.19 132 LYS B C 1
ATOM 3320 O O . LYS B 1 136 ? 43.544 11.900 26.487 1.00 21.46 132 LYS B O 1
ATOM 3326 N N . ASN B 1 137 ? 43.514 13.977 27.318 1.00 20.77 133 ASN B N 1
ATOM 3327 C CA . ASN B 1 137 ? 42.657 13.614 28.431 1.00 21.78 133 ASN B CA 1
ATOM 3328 C C . ASN B 1 137 ? 41.197 13.991 28.252 1.00 19.96 133 ASN B C 1
ATOM 3329 O O . ASN B 1 137 ? 40.364 13.685 29.115 1.00 21.94 133 ASN B O 1
ATOM 3334 N N . GLU B 1 138 ? 40.882 14.583 27.107 1.00 17.18 134 GLU B N 1
ATOM 3335 C CA . GLU B 1 138 ? 39.518 14.959 26.789 1.00 16.72 134 GLU B CA 1
ATOM 3336 C C . GLU B 1 138 ? 38.932 14.019 25.772 1.00 16.15 134 GLU B C 1
ATOM 3337 O O . GLU B 1 138 ? 39.447 13.884 24.664 1.00 16.63 134 GLU B O 1
ATOM 3343 N N . LYS B 1 139 ? 37.812 13.412 26.139 1.00 14.47 135 LYS B N 1
ATOM 3344 C CA . LYS B 1 139 ? 37.089 12.520 25.247 1.00 13.26 135 LYS B CA 1
ATOM 3345 C C . LYS B 1 139 ? 36.461 13.253 24.075 1.00 12.99 135 LYS B C 1
ATOM 3346 O O . LYS B 1 139 ? 36.314 12.687 22.985 1.00 12.45 135 LYS B O 1
ATOM 3352 N N . LYS B 1 140 ? 36.077 14.515 24.277 1.00 11.99 136 LYS B N 1
ATOM 3353 C CA . LYS B 1 140 ? 35.349 15.226 23.267 1.00 12.03 136 LYS B CA 1
ATOM 3354 C C . LYS B 1 140 ? 35.676 16.682 23.477 1.00 12.36 136 LYS B C 1
ATOM 3355 O O . LYS B 1 140 ? 35.367 17.225 24.534 1.00 11.79 136 LYS B O 1
ATOM 3361 N N . TYR B 1 141 ? 36.340 17.273 22.496 1.00 11.70 137 TYR B N 1
ATOM 3362 C CA . TYR B 1 141 ? 36.776 18.667 22.612 1.00 11.91 137 TYR B CA 1
ATOM 3363 C C . TYR B 1 141 ? 36.619 19.427 21.313 1.00 11.85 137 TYR B C 1
ATOM 3364 O O . TYR B 1 141 ? 36.410 18.835 20.226 1.00 11.34 137 TYR B O 1
ATOM 3373 N N . PHE B 1 142 ? 36.655 20.748 21.431 1.00 11.25 138 PHE B N 1
ATOM 3374 C CA . PHE B 1 142 ? 36.694 21.641 20.277 1.00 11.13 138 PHE B CA 1
ATOM 3375 C C . PHE B 1 142 ? 37.707 22.734 20.622 1.00 11.05 138 PHE B C 1
ATOM 3376 O O . PHE B 1 142 ? 37.606 23.330 21.681 1.00 10.67 138 PHE B O 1
ATOM 3384 N N . VAL B 1 143 ? 38.690 22.936 19.748 1.00 11.48 139 VAL B N 1
ATOM 3385 C CA . VAL B 1 143 ? 39.690 23.980 19.884 1.00 11.66 139 VAL B CA 1
ATOM 3386 C C . VAL B 1 143 ? 39.376 25.101 18.868 1.00 11.92 139 VAL B C 1
ATOM 3387 O O . VAL B 1 143 ? 39.523 24.929 17.652 1.00 11.36 139 VAL B O 1
ATOM 3391 N N . PRO B 1 144 ? 38.939 26.251 19.354 1.00 11.78 140 PRO B N 1
ATOM 3392 C CA . PRO B 1 144 ? 38.562 27.286 18.371 1.00 12.32 140 PRO B CA 1
ATOM 3393 C C . PRO B 1 144 ? 39.766 27.671 17.483 1.00 12.41 140 PRO B C 1
ATOM 3394 O O . PRO B 1 144 ? 39.623 27.812 16.262 1.00 12.41 140 PRO B O 1
ATOM 3398 N N . ASN B 1 145 ? 40.934 27.733 18.094 1.00 12.84 141 ASN B N 1
ATOM 3399 C CA . ASN B 1 145 ? 42.205 28.092 17.463 1.00 13.60 141 ASN B CA 1
ATOM 3400 C C . ASN B 1 145 ? 42.183 29.454 16.754 1.00 12.39 141 ASN B C 1
ATOM 3401 O O . ASN B 1 145 ? 42.176 29.553 15.529 1.00 12.95 141 ASN B O 1
ATOM 3406 N N . GLN B 1 146 ? 42.160 30.499 17.565 1.00 11.45 142 GLN B N 1
ATOM 3407 C CA . GLN B 1 146 ? 42.108 31.861 17.073 1.00 10.46 142 GLN B CA 1
ATOM 3408 C C . GLN B 1 146 ? 43.275 32.213 16.137 1.00 10.68 142 GLN B C 1
ATOM 3409 O O . GLN B 1 146 ? 43.184 33.193 15.400 1.00 10.28 142 GLN B O 1
ATOM 3415 N N . PHE B 1 147 ? 44.377 31.460 16.212 1.00 10.97 143 PHE B N 1
ATOM 3416 C CA . PHE B 1 147 ? 45.534 31.691 15.333 1.00 11.77 143 PHE B CA 1
ATOM 3417 C C . PHE B 1 147 ? 45.293 31.274 13.904 1.00 12.44 143 PHE B C 1
ATOM 3418 O O . PHE B 1 147 ? 45.978 31.789 13.005 1.00 12.76 143 PHE B O 1
ATOM 3426 N N . THR B 1 148 ? 44.343 30.365 13.686 1.00 12.54 144 THR B N 1
ATOM 3427 C CA . THR B 1 148 ? 44.081 29.866 12.319 1.00 13.09 144 THR B CA 1
ATOM 3428 C C . THR B 1 148 ? 42.654 29.981 11.848 1.00 12.97 144 THR B C 1
ATOM 3429 O O . THR B 1 148 ? 42.381 29.826 10.647 1.00 13.26 144 THR B O 1
ATOM 3433 N N . ASN B 1 149 ? 41.731 30.196 12.771 1.00 11.68 145 ASN B N 1
ATOM 3434 C CA . ASN B 1 149 ? 40.314 30.122 12.494 1.00 11.72 145 ASN B CA 1
ATOM 3435 C C . ASN B 1 149 ? 39.883 31.330 11.718 1.00 12.84 145 ASN B C 1
ATOM 3436 O O . ASN B 1 149 ? 39.970 32.452 12.218 1.00 11.44 145 ASN B O 1
ATOM 3441 N N . VAL B 1 150 ? 39.378 31.107 10.497 1.00 12.36 146 VAL B N 1
ATOM 3442 C CA . VAL B 1 150 ? 38.914 32.211 9.669 1.00 13.37 146 VAL B CA 1
ATOM 3443 C C . VAL B 1 150 ? 37.864 33.061 10.364 1.00 12.21 146 VAL B C 1
ATOM 3444 O O . VAL B 1 150 ? 37.729 34.236 10.065 1.00 11.76 146 VAL B O 1
ATOM 3448 N N . ASN B 1 151 ? 37.127 32.479 11.299 1.00 11.18 147 ASN B N 1
ATOM 3449 C CA . ASN B 1 151 ? 36.072 33.213 11.996 1.00 10.87 147 ASN B CA 1
ATOM 3450 C C . ASN B 1 151 ? 36.569 34.266 12.988 1.00 10.41 147 ASN B C 1
ATOM 3451 O O . ASN B 1 151 ? 35.765 35.038 13.479 1.00 11.09 147 ASN B O 1
ATOM 3456 N N . ASN B 1 152 ? 37.869 34.279 13.279 1.00 9.72 148 ASN B N 1
ATOM 3457 C CA . ASN B 1 152 ? 38.500 35.388 14.031 1.00 9.35 148 ASN B CA 1
ATOM 3458 C C . ASN B 1 152 ? 38.458 36.652 13.119 1.00 9.15 148 ASN B C 1
ATOM 3459 O O . ASN B 1 152 ? 37.635 37.508 13.350 1.00 8.79 148 ASN B O 1
ATOM 3464 N N . PRO B 1 153 ? 39.242 36.706 12.024 1.00 9.47 149 PRO B N 1
ATOM 3465 C CA . PRO B 1 153 ? 39.120 37.913 11.181 1.00 9.81 149 PRO B CA 1
ATOM 3466 C C . PRO B 1 153 ? 37.730 38.139 10.570 1.00 9.76 149 PRO B C 1
ATOM 3467 O O . PRO B 1 153 ? 37.336 39.287 10.403 1.00 9.39 149 PRO B O 1
ATOM 3471 N N . LYS B 1 154 ? 36.996 37.075 10.254 1.00 10.23 150 LYS B N 1
ATOM 3472 C CA . LYS B 1 154 ? 35.671 37.226 9.675 1.00 11.37 150 LYS B CA 1
ATOM 3473 C C . LYS B 1 154 ? 34.673 37.931 10.603 1.00 10.44 150 LYS B C 1
ATOM 3474 O O . LYS B 1 154 ? 33.826 38.661 10.119 1.00 10.30 150 LYS B O 1
ATOM 3480 N N . ALA B 1 155 ? 34.806 37.759 11.921 1.00 9.62 151 ALA B N 1
ATOM 3481 C CA . ALA B 1 155 ? 33.942 38.459 12.850 1.00 10.20 151 ALA B CA 1
ATOM 3482 C C . ALA B 1 155 ? 34.095 39.963 12.647 1.00 9.89 151 ALA B C 1
ATOM 3483 O O . ALA B 1 155 ? 33.109 40.675 12.581 1.00 10.49 151 ALA B O 1
ATOM 3485 N N . HIS B 1 156 ? 35.333 40.406 12.550 1.00 10.05 152 HIS B N 1
ATOM 3486 C CA . HIS B 1 156 ? 35.665 41.833 12.425 1.00 9.82 152 HIS B CA 1
ATOM 3487 C C . HIS B 1 156 ? 35.293 42.397 11.064 1.00 10.68 152 HIS B C 1
ATOM 3488 O O . HIS B 1 156 ? 34.869 43.556 10.926 1.00 11.41 152 HIS B O 1
ATOM 3495 N N . TYR B 1 157 ? 35.446 41.575 10.045 1.00 10.61 153 TYR B N 1
ATOM 3496 C CA . TYR B 1 157 ? 35.028 41.918 8.698 1.00 11.19 153 TYR B CA 1
ATOM 3497 C C . TYR B 1 157 ? 33.518 42.183 8.675 1.00 11.30 153 TYR B C 1
ATOM 3498 O O . TYR B 1 157 ? 33.055 43.158 8.087 1.00 11.04 153 TYR B O 1
ATOM 3507 N N . GLU B 1 158 ? 32.761 41.338 9.369 1.00 12.52 154 GLU B N 1
ATOM 3508 C CA . GLU B 1 158 ? 31.288 41.449 9.389 1.00 12.66 154 GLU B CA 1
ATOM 3509 C C . GLU B 1 158 ? 30.686 42.475 10.313 1.00 12.60 154 GLU B C 1
ATOM 3510 O O . GLU B 1 158 ? 29.617 43.022 10.004 1.00 12.89 154 GLU B O 1
ATOM 3516 N N . THR B 1 159 ? 31.317 42.741 11.468 1.00 12.27 155 THR B N 1
ATOM 3517 C CA . THR B 1 159 ? 30.714 43.631 12.453 1.00 11.67 155 THR B CA 1
ATOM 3518 C C . THR B 1 159 ? 31.585 44.862 12.775 1.00 10.98 155 THR B C 1
ATOM 3519 O O . THR B 1 159 ? 31.195 46.000 12.461 1.00 11.39 155 THR B O 1
ATOM 3523 N N . THR B 1 160 ? 32.785 44.651 13.310 1.00 10.61 156 THR B N 1
ATOM 3524 C CA . THR B 1 160 ? 33.632 45.764 13.711 1.00 10.51 156 THR B CA 1
ATOM 3525 C C . THR B 1 160 ? 33.777 46.829 12.604 1.00 10.93 156 THR B C 1
ATOM 3526 O O . THR B 1 160 ? 33.578 48.036 12.838 1.00 10.60 156 THR B O 1
ATOM 3530 N N . ALA B 1 161 ? 34.147 46.386 11.410 1.00 11.62 157 ALA B N 1
ATOM 3531 C CA . ALA B 1 161 ? 34.343 47.306 10.277 1.00 11.69 157 AL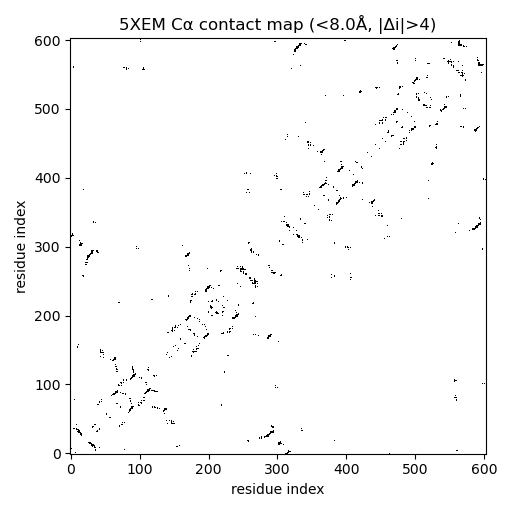A B CA 1
ATOM 3532 C C . ALA B 1 161 ? 33.065 48.006 9.839 1.00 11.65 157 ALA B C 1
ATOM 3533 O O . ALA B 1 161 ? 33.094 49.199 9.521 1.00 11.22 157 ALA B O 1
ATOM 3535 N N . GLU B 1 162 ? 31.962 47.267 9.777 1.00 12.10 158 GLU B N 1
ATOM 3536 C CA . GLU B 1 162 ? 30.669 47.846 9.389 1.00 12.77 158 GLU B CA 1
ATOM 3537 C C . GLU B 1 162 ? 30.217 48.902 10.390 1.00 12.15 158 GLU B C 1
ATOM 3538 O O . GLU B 1 162 ? 29.631 49.925 10.019 1.00 12.28 158 GLU B O 1
ATOM 3544 N N . GLU B 1 163 ? 30.519 48.692 11.671 1.00 11.00 159 GLU B N 1
ATOM 3545 C CA . GLU B 1 163 ? 30.170 49.685 12.668 1.00 11.29 159 GLU B CA 1
ATOM 3546 C C . GLU B 1 163 ? 30.962 50.982 12.497 1.00 10.98 159 GLU B C 1
ATOM 3547 O O . GLU B 1 163 ? 30.413 52.072 12.713 1.00 11.63 159 GLU B O 1
ATOM 3553 N N . ILE B 1 164 ? 32.237 50.855 12.133 1.00 10.62 160 ILE B N 1
ATOM 3554 C CA . ILE B 1 164 ? 33.107 52.001 11.900 1.00 11.22 160 ILE B CA 1
ATOM 3555 C C . ILE B 1 164 ? 32.572 52.812 10.722 1.00 12.24 160 ILE B C 1
ATOM 3556 O O . ILE B 1 164 ? 32.472 54.037 10.784 1.00 12.02 160 ILE B O 1
ATOM 3561 N N . LEU B 1 165 ? 32.210 52.105 9.662 1.00 13.54 161 LEU B N 1
ATOM 3562 C CA . LEU B 1 165 ? 31.708 52.766 8.452 1.00 14.05 161 LEU B CA 1
ATOM 3563 C C . LEU B 1 165 ? 30.409 53.504 8.700 1.00 14.80 161 LEU B C 1
ATOM 3564 O O . LEU B 1 165 ? 30.250 54.644 8.252 1.00 16.64 161 LEU B O 1
ATOM 3569 N N . LYS B 1 166 ? 29.507 52.872 9.440 1.00 14.85 162 LYS B N 1
ATOM 3570 C CA . LYS B 1 166 ? 28.197 53.428 9.742 1.00 16.20 162 LYS B CA 1
ATOM 3571 C C . LYS B 1 166 ? 28.324 54.641 10.671 1.00 15.25 162 LYS B C 1
ATOM 3572 O O . LYS B 1 166 ? 27.811 55.706 10.366 1.00 14.92 162 LYS B O 1
ATOM 3578 N N . ASP B 1 167 ? 29.058 54.503 11.767 1.00 14.81 163 ASP B N 1
ATOM 3579 C CA . ASP B 1 167 ? 29.211 55.606 12.697 1.00 15.41 163 ASP B CA 1
ATOM 3580 C C . ASP B 1 167 ? 29.899 56.832 12.089 1.00 15.21 163 ASP B C 1
ATOM 3581 O O . ASP B 1 167 ? 29.658 57.940 12.546 1.00 14.35 163 ASP B O 1
ATOM 3586 N N . LEU B 1 168 ? 30.791 56.645 11.115 1.00 14.99 164 LEU B N 1
ATOM 3587 C CA . LEU B 1 168 ? 31.514 57.791 10.509 1.00 16.08 164 LEU B CA 1
ATOM 3588 C C . LEU B 1 168 ? 30.958 58.115 9.133 1.00 16.70 164 LEU B C 1
ATOM 3589 O O . LEU B 1 168 ? 31.564 58.890 8.386 1.00 16.41 164 LEU B O 1
ATOM 3594 N N . ASN B 1 169 ? 29.808 57.521 8.804 1.00 18.42 165 ASN B N 1
ATOM 3595 C CA . ASN B 1 169 ? 29.107 57.781 7.552 1.00 20.71 165 ASN B CA 1
ATOM 3596 C C . ASN B 1 169 ? 29.993 57.607 6.337 1.00 20.23 165 ASN B C 1
ATOM 3597 O O . ASN B 1 169 ? 30.005 58.452 5.420 1.00 18.12 165 ASN B O 1
ATOM 3602 N N . ASN B 1 170 ? 30.759 56.516 6.351 1.00 19.28 166 ASN B N 1
ATOM 3603 C CA . ASN B 1 170 ? 31.683 56.168 5.276 1.00 20.55 166 ASN B CA 1
ATOM 3604 C C . ASN B 1 170 ? 32.829 57.142 5.001 1.00 21.21 166 ASN B C 1
ATOM 3605 O O . ASN B 1 170 ? 33.438 57.083 3.925 1.00 22.11 166 ASN B O 1
ATOM 3610 N N . LYS B 1 171 ? 33.128 58.008 5.962 1.00 19.91 167 LYS B N 1
ATOM 3611 C CA . LYS B 1 171 ? 34.260 58.929 5.855 1.00 22.10 167 LYS B CA 1
ATOM 3612 C C . LYS B 1 171 ? 35.319 58.469 6.836 1.00 19.20 167 LYS B C 1
ATOM 3613 O O . LYS B 1 171 ? 35.295 58.869 8.009 1.00 20.68 167 LYS B O 1
ATOM 3619 N N . VAL B 1 172 ? 36.233 57.628 6.362 1.00 17.51 168 VAL B N 1
ATOM 3620 C CA . VAL B 1 172 ? 37.344 57.163 7.166 1.00 15.82 168 VAL B CA 1
ATOM 3621 C C . VAL B 1 172 ? 38.593 57.156 6.332 1.00 15.16 168 VAL B C 1
ATOM 3622 O O . VAL B 1 172 ? 38.651 56.491 5.278 1.00 15.17 168 VAL B O 1
ATOM 3626 N N . ASP B 1 173 ? 39.642 57.807 6.823 1.00 13.94 169 ASP B N 1
ATOM 3627 C CA . ASP B 1 173 ? 40.884 57.915 6.077 1.00 12.75 169 ASP B CA 1
ATOM 3628 C C . ASP B 1 173 ? 41.971 56.965 6.509 1.00 12.29 169 ASP B C 1
ATOM 3629 O O . ASP B 1 173 ? 42.819 56.588 5.694 1.00 11.29 169 ASP B O 1
ATOM 3634 N N . VAL B 1 174 ? 42.018 56.662 7.810 1.00 11.15 170 VAL B N 1
ATOM 3635 C CA . VAL B 1 174 ? 43.080 55.851 8.395 1.00 11.42 170 VAL B CA 1
ATOM 3636 C C . VAL B 1 174 ? 42.475 54.989 9.515 1.00 10.97 170 VAL B C 1
ATOM 3637 O O . VAL B 1 174 ? 41.602 55.451 10.262 1.00 11.53 170 VAL B O 1
ATOM 3641 N N . PHE B 1 175 ? 42.942 53.744 9.591 1.00 10.58 171 PHE B N 1
ATOM 3642 C CA . PHE B 1 175 ? 42.591 52.784 10.651 1.00 10.69 171 PHE B CA 1
ATOM 3643 C C . PHE B 1 175 ? 43.877 52.165 11.186 1.00 10.64 171 PHE B C 1
ATOM 3644 O O . PHE B 1 175 ? 44.719 51.709 10.420 1.00 11.14 171 PHE B O 1
ATOM 3652 N N . ILE B 1 176 ? 44.029 52.185 12.504 1.00 10.56 172 ILE B N 1
ATOM 3653 C CA . ILE B 1 176 ? 45.240 51.727 13.182 1.00 10.76 172 ILE B CA 1
ATOM 3654 C C . ILE B 1 176 ? 44.813 50.778 14.299 1.00 10.42 172 ILE B C 1
ATOM 3655 O O . ILE B 1 176 ? 43.886 51.069 15.062 1.00 9.58 172 ILE B O 1
ATOM 3660 N N . CYS B 1 177 ? 45.497 49.649 14.379 1.00 10.15 173 CYS B N 1
ATOM 3661 C CA . CYS B 1 177 ? 45.070 48.563 15.248 1.00 10.81 173 CYS B CA 1
ATOM 3662 C C . CYS B 1 177 ? 46.273 47.733 15.682 1.00 9.98 173 CYS B C 1
ATOM 3663 O O . CYS B 1 177 ? 47.148 47.391 14.888 1.00 9.53 173 CYS B O 1
ATOM 3666 N N . GLY B 1 178 ? 46.336 47.438 16.971 1.00 10.03 174 GLY B N 1
ATOM 3667 C CA . GLY B 1 178 ? 47.365 46.593 17.510 1.00 10.11 174 GLY B CA 1
ATOM 3668 C C . GLY B 1 178 ? 47.176 45.161 17.034 1.00 10.46 174 GLY B C 1
ATOM 3669 O O . GLY B 1 178 ? 46.059 44.767 16.662 1.00 11.75 174 GLY B O 1
ATOM 3670 N N . THR B 1 179 ? 48.256 44.398 17.060 1.00 9.90 175 THR B N 1
ATOM 3671 C CA . THR B 1 179 ? 48.230 43.001 16.603 1.00 9.87 175 THR B CA 1
ATOM 3672 C C . THR B 1 179 ? 48.803 42.014 17.620 1.00 10.27 175 THR B C 1
ATOM 3673 O O . THR B 1 179 ? 49.800 42.280 18.291 1.00 11.42 175 THR B O 1
ATOM 3677 N N . GLY B 1 180 ? 48.191 40.830 17.649 1.00 10.36 176 GLY B N 1
ATOM 3678 C CA . GLY B 1 180 ? 48.638 39.681 18.376 1.00 10.20 176 GLY B CA 1
ATOM 3679 C C . GLY B 1 180 ? 48.435 38.496 17.456 1.00 10.13 176 GLY B C 1
ATOM 3680 O O . GLY B 1 180 ? 49.409 37.974 16.887 1.00 10.53 176 GLY B O 1
ATOM 3681 N N . THR B 1 181 ? 47.181 38.073 17.275 1.00 10.25 177 THR B N 1
ATOM 3682 C CA . THR B 1 181 ? 46.860 37.149 16.193 1.00 9.95 177 THR B CA 1
ATOM 3683 C C . THR B 1 181 ? 46.884 37.824 14.829 1.00 10.12 177 THR B C 1
ATOM 3684 O O . THR B 1 181 ? 47.156 37.187 13.826 1.00 10.55 177 THR B O 1
ATOM 3688 N N . GLY B 1 182 ? 46.608 39.120 14.815 1.00 9.60 178 GLY B N 1
ATOM 3689 C CA . GLY B 1 182 ? 46.401 39.861 13.607 1.00 9.59 178 GLY B CA 1
ATOM 3690 C C . GLY B 1 182 ? 44.986 39.873 13.065 1.00 9.74 178 GLY B C 1
ATOM 3691 O O . GLY B 1 182 ? 44.725 40.525 12.045 1.00 10.03 178 GLY B O 1
ATOM 3692 N N . GLY B 1 183 ? 44.077 39.168 13.743 1.00 9.37 179 GLY B N 1
ATOM 3693 C CA . GLY B 1 183 ? 42.674 39.051 13.310 1.00 9.49 179 GLY B CA 1
ATOM 3694 C C . GLY B 1 183 ? 41.845 40.313 13.292 1.00 9.35 179 GLY B C 1
ATOM 3695 O O . GLY B 1 183 ? 41.116 40.568 12.328 1.00 8.74 179 GLY B O 1
ATOM 3696 N N . SER B 1 184 ? 41.935 41.101 14.360 1.00 9.57 180 SER B N 1
ATOM 3697 C CA . SER B 1 184 ? 41.175 42.344 14.436 1.00 9.65 180 SER B CA 1
ATOM 3698 C C . SER B 1 184 ? 41.680 43.368 13.403 1.00 9.40 180 SER B C 1
ATOM 3699 O O . SER B 1 184 ? 40.876 43.990 12.732 1.00 9.22 180 SER B O 1
ATOM 3702 N N . PHE B 1 185 ? 42.982 43.508 13.276 1.00 9.06 181 PHE B N 1
ATOM 3703 C CA . PHE B 1 185 ? 43.542 44.364 12.220 1.00 9.29 181 PHE B CA 1
ATOM 3704 C C . PHE B 1 185 ? 43.097 43.883 10.850 1.00 9.15 181 PHE B C 1
ATOM 3705 O O . PHE B 1 185 ? 42.558 44.641 10.063 1.00 9.26 181 PHE B O 1
ATOM 3713 N N . SER B 1 186 ? 43.282 42.597 10.606 1.00 9.57 182 SER B N 1
ATOM 3714 C CA . SER B 1 186 ? 43.184 42.052 9.254 1.00 9.89 182 SER B CA 1
ATOM 3715 C C . SER B 1 186 ? 41.736 41.971 8.795 1.00 9.98 182 SER B C 1
ATOM 3716 O O . SER B 1 186 ? 41.415 42.331 7.657 1.00 10.53 182 SER B O 1
ATOM 3719 N N . GLY B 1 187 ? 40.848 41.509 9.667 1.00 9.60 183 GLY B N 1
ATOM 3720 C CA . GLY B 1 187 ? 39.435 41.431 9.318 1.00 9.26 183 GLY B CA 1
ATOM 3721 C C . GLY B 1 187 ? 38.822 42.808 9.131 1.00 9.45 183 GLY B C 1
ATOM 3722 O O . GLY B 1 187 ? 38.053 43.053 8.222 1.00 9.18 183 GLY B O 1
ATOM 3723 N N . THR B 1 188 ? 39.131 43.719 10.038 1.00 9.19 184 THR B N 1
ATOM 3724 C CA . THR B 1 188 ? 38.532 45.027 9.961 1.00 8.87 184 THR B CA 1
ATOM 3725 C C . THR B 1 188 ? 39.080 45.769 8.734 1.00 9.01 184 THR B C 1
ATOM 3726 O O . THR B 1 188 ? 38.306 46.390 7.987 1.00 9.00 184 THR B O 1
ATOM 3730 N N . ALA B 1 189 ? 40.395 45.721 8.530 1.00 9.10 185 ALA B N 1
ATOM 3731 C CA . ALA B 1 189 ? 41.042 46.411 7.394 1.00 9.94 185 ALA B CA 1
ATOM 3732 C C . ALA B 1 189 ? 40.550 45.853 6.071 1.00 10.82 185 ALA B C 1
ATOM 3733 O O . ALA B 1 189 ? 40.336 46.607 5.101 1.00 11.81 185 ALA B O 1
ATOM 3735 N N . LYS B 1 190 ? 40.327 44.539 6.018 1.00 11.19 186 LYS B N 1
ATOM 3736 C CA . LYS B 1 190 ? 39.816 43.940 4.801 1.00 12.30 186 LYS B CA 1
ATOM 3737 C C . LYS B 1 190 ? 38.479 44.556 4.355 1.00 11.45 186 LYS B C 1
ATOM 3738 O O . LYS B 1 190 ? 38.331 44.969 3.204 1.00 12.25 186 LYS B O 1
ATOM 3744 N N . LYS B 1 191 ? 37.505 44.646 5.256 1.00 11.25 187 LYS B N 1
ATOM 3745 C CA . LYS B 1 191 ? 36.238 45.263 4.943 1.00 11.49 187 LYS B CA 1
ATOM 3746 C C . LYS B 1 191 ? 36.352 46.748 4.650 1.00 11.45 187 LYS B C 1
ATOM 3747 O O . LYS B 1 191 ? 35.753 47.228 3.669 1.00 11.77 187 LYS B O 1
ATOM 3753 N N . LEU B 1 192 ? 37.130 47.472 5.470 1.00 11.05 188 LEU B N 1
ATOM 3754 C CA . LEU B 1 192 ? 37.291 48.908 5.245 1.00 11.45 188 LEU B CA 1
ATOM 3755 C C . LEU B 1 192 ? 37.792 49.188 3.846 1.00 12.32 188 LEU B C 1
ATOM 3756 O O . LEU B 1 192 ? 37.241 50.076 3.142 1.00 13.43 188 LEU B O 1
ATOM 3761 N N . LYS B 1 193 ? 38.807 48.421 3.449 1.00 12.72 189 LYS B N 1
ATOM 3762 C CA . LYS B 1 193 ? 39.448 48.568 2.118 1.00 13.59 189 LYS B CA 1
ATOM 3763 C C . LYS B 1 193 ? 38.519 48.176 0.953 1.00 14.50 189 LYS B C 1
ATOM 3764 O O . LYS B 1 193 ? 38.553 48.802 -0.114 1.00 13.82 189 LYS B O 1
ATOM 3770 N N . GLU B 1 194 ? 37.662 47.191 1.172 1.00 15.75 190 GLU B N 1
ATOM 3771 C CA A GLU B 1 194 ? 36.645 46.826 0.175 0.55 16.33 190 GLU B CA 1
ATOM 3772 C CA B GLU B 1 194 ? 36.646 46.803 0.199 0.45 16.56 190 GLU B CA 1
ATOM 3773 C C . GLU B 1 194 ? 35.673 47.971 -0.092 1.00 16.74 190 GLU B C 1
ATOM 3774 O O . GLU B 1 194 ? 35.283 48.203 -1.243 1.00 16.42 190 GLU B O 1
ATOM 3785 N N . LYS B 1 195 ? 35.270 48.696 0.951 1.00 16.65 191 LYS B N 1
ATOM 3786 C CA . LYS B 1 195 ? 34.315 49.796 0.825 1.00 18.05 191 LYS B CA 1
ATOM 3787 C C . LYS B 1 195 ? 34.940 51.180 0.546 1.00 17.83 191 LYS B C 1
ATOM 3788 O O . LYS B 1 195 ? 34.282 52.043 -0.061 1.00 15.98 191 LYS B O 1
ATOM 3794 N N . LEU B 1 196 ? 36.164 51.381 1.025 1.00 15.68 192 LEU B N 1
ATOM 3795 C CA . LEU B 1 196 ? 36.887 52.654 0.952 1.00 16.27 192 LEU B CA 1
ATOM 3796 C C . LEU B 1 196 ? 38.290 52.410 0.340 1.00 15.48 192 LEU B C 1
ATOM 3797 O O . LEU B 1 196 ? 39.327 52.213 1.042 1.00 13.94 192 LEU B O 1
ATOM 3802 N N . PRO B 1 197 ? 38.352 52.394 -0.998 1.00 16.09 193 PRO B N 1
ATOM 3803 C CA . PRO B 1 197 ? 39.619 52.002 -1.611 1.00 16.23 193 PRO B CA 1
ATOM 3804 C C . PRO B 1 197 ? 40.828 52.848 -1.267 1.00 16.66 193 PRO B C 1
ATOM 3805 O O . PRO B 1 197 ? 41.952 52.399 -1.465 1.00 17.44 193 PRO B O 1
ATOM 3809 N N . ASN B 1 198 ? 40.635 54.092 -0.812 1.00 16.34 194 ASN B N 1
ATOM 3810 C CA . ASN B 1 198 ? 41.766 54.929 -0.521 1.00 16.99 194 ASN B CA 1
ATOM 3811 C C . ASN B 1 198 ? 42.139 54.950 0.961 1.00 15.23 194 ASN B C 1
ATOM 3812 O O . ASN B 1 198 ? 43.082 55.613 1.337 1.00 14.00 194 ASN B O 1
ATOM 3817 N N . ILE B 1 199 ? 41.445 54.178 1.798 1.00 14.99 195 ILE B N 1
ATOM 3818 C CA . ILE B 1 199 ? 41.795 54.151 3.221 1.00 13.70 195 ILE B CA 1
ATOM 3819 C C . ILE B 1 199 ? 43.189 53.587 3.442 1.00 13.97 195 ILE B C 1
ATOM 3820 O O . ILE B 1 199 ? 43.637 52.683 2.730 1.00 13.96 195 ILE B O 1
ATOM 3825 N N . LYS B 1 200 ? 43.893 54.114 4.436 1.00 14.02 196 LYS B N 1
ATOM 3826 C CA . LYS B 1 200 ? 45.176 53.561 4.848 1.00 14.82 196 LYS B CA 1
ATOM 3827 C C . LYS B 1 200 ? 44.970 52.786 6.148 1.00 13.61 196 LYS B C 1
ATOM 3828 O O . LYS B 1 200 ? 44.271 53.244 7.034 1.00 12.96 196 LYS B O 1
ATOM 3834 N N . THR B 1 201 ? 45.540 51.598 6.228 1.00 12.98 197 THR B N 1
ATOM 3835 C CA . THR B 1 201 ? 45.366 50.736 7.421 1.00 11.81 197 THR B CA 1
ATOM 3836 C C . THR B 1 201 ? 46.720 50.262 7.906 1.00 11.77 197 THR B C 1
ATOM 3837 O O . THR B 1 201 ? 47.516 49.724 7.124 1.00 12.44 197 THR B O 1
ATOM 3841 N N . PHE B 1 202 ? 46.999 50.442 9.198 1.00 11.18 198 PHE B N 1
ATOM 3842 C CA . PHE B 1 202 ? 48.295 50.109 9.761 1.00 11.64 198 PHE B CA 1
ATOM 3843 C C . PHE B 1 202 ? 48.156 49.225 10.997 1.00 11.21 198 PHE B C 1
ATOM 3844 O O . PHE B 1 202 ? 47.394 49.568 11.925 1.00 11.13 198 PHE B O 1
ATOM 3852 N N . PRO B 1 203 ? 48.932 48.127 11.057 1.00 11.72 199 PRO B N 1
ATOM 3853 C CA . PRO B 1 203 ? 49.059 47.378 12.278 1.00 11.77 199 PRO B CA 1
ATOM 3854 C C . PRO B 1 203 ? 50.158 47.941 13.169 1.00 11.80 199 PRO B C 1
ATOM 3855 O O . PRO B 1 203 ? 51.101 48.578 12.674 1.00 11.70 199 PRO B O 1
ATOM 3859 N N . VAL B 1 204 ? 50.035 47.669 14.456 1.00 10.75 200 VAL B N 1
ATOM 3860 C CA . VAL B 1 204 ? 51.022 48.047 15.438 1.00 10.62 200 VAL B CA 1
ATOM 3861 C C . VAL B 1 204 ? 51.573 46.795 16.123 1.00 11.07 200 VAL B C 1
ATOM 3862 O O . VAL B 1 204 ? 50.819 45.869 16.471 1.00 11.43 200 VAL B O 1
ATOM 3866 N N . GLU B 1 205 ? 52.882 46.768 16.343 1.00 11.71 201 GLU B N 1
ATOM 3867 C CA . GLU B 1 205 ? 53.499 45.714 17.135 1.00 12.33 201 GLU B CA 1
ATOM 3868 C C . GLU B 1 205 ? 54.433 46.312 18.184 1.00 11.87 201 GLU B C 1
ATOM 3869 O O . GLU B 1 205 ? 54.756 47.515 18.115 1.00 11.48 201 GLU B O 1
ATOM 3875 N N . PRO B 1 206 ? 54.853 45.494 19.168 1.00 12.14 202 PRO B N 1
ATOM 3876 C CA . PRO B 1 206 ? 55.737 46.028 20.198 1.00 12.55 202 PRO B CA 1
ATOM 3877 C C . PRO B 1 206 ? 57.124 46.314 19.614 1.00 13.11 202 PRO B C 1
ATOM 3878 O O . PRO B 1 206 ? 57.679 45.482 18.872 1.00 13.06 202 PRO B O 1
ATOM 3882 N N . ALA B 1 207 ? 57.656 47.509 19.896 1.00 14.17 203 ALA B N 1
ATOM 3883 C CA . ALA B 1 207 ? 59.024 47.836 19.486 1.00 14.99 203 ALA B CA 1
ATOM 3884 C C . ALA B 1 207 ? 60.019 46.802 20.004 1.00 14.74 203 ALA B C 1
ATOM 3885 O O . ALA B 1 207 ? 60.993 46.497 19.318 1.00 15.69 203 ALA B O 1
ATOM 3887 N N . SER B 1 208 ? 59.774 46.250 21.185 1.00 14.89 204 SER B N 1
ATOM 3888 C CA . SER B 1 208 ? 60.637 45.201 21.760 1.00 16.14 204 SER B CA 1
ATOM 3889 C C . SER B 1 208 ? 60.402 43.802 21.199 1.00 15.75 204 SER B C 1
ATOM 3890 O O . SER B 1 208 ? 61.093 42.859 21.609 1.00 15.82 204 SER B O 1
ATOM 3893 N N . SER B 1 209 ? 59.400 43.637 20.326 1.00 15.09 205 SER B N 1
ATOM 3894 C CA . SER B 1 209 ? 59.137 42.332 19.668 1.00 14.68 205 SER B CA 1
ATOM 3895 C C . SER B 1 209 ? 58.742 42.577 18.206 1.00 14.50 205 SER B C 1
ATOM 3896 O O . SER B 1 209 ? 57.631 42.310 17.762 1.00 14.69 205 SER B O 1
ATOM 3899 N N . PRO B 1 210 ? 59.691 43.104 17.431 1.00 14.75 206 PRO B N 1
ATOM 3900 C CA . PRO B 1 210 ? 59.427 43.663 16.125 1.00 15.16 206 PRO B CA 1
ATOM 3901 C C . PRO B 1 210 ? 59.441 42.620 14.995 1.00 15.71 206 PRO B C 1
ATOM 3902 O O . PRO B 1 210 ? 60.239 42.698 14.050 1.00 16.98 206 PRO B O 1
ATOM 3906 N N . LEU B 1 211 ? 58.547 41.650 15.075 1.00 15.52 207 LEU B N 1
ATOM 3907 C CA . LEU B 1 211 ? 58.592 40.529 14.146 1.00 15.45 207 LEU B CA 1
ATOM 3908 C C . LEU B 1 211 ? 58.330 40.993 12.715 1.00 15.38 207 LEU B C 1
ATOM 3909 O O . LEU B 1 211 ? 59.056 40.629 11.790 1.00 16.09 207 LEU B O 1
ATOM 3914 N N . LEU B 1 212 ? 57.291 41.797 12.523 1.00 15.42 208 LEU B N 1
ATOM 3915 C CA . LEU B 1 212 ? 56.898 42.203 11.171 1.00 16.01 208 LEU B CA 1
ATOM 3916 C C . LEU B 1 212 ? 57.838 43.282 10.603 1.00 16.86 208 LEU B C 1
ATOM 3917 O O . LEU B 1 212 ? 58.051 43.338 9.403 1.00 17.86 208 LEU B O 1
ATOM 3922 N N . SER B 1 213 ? 58.365 44.149 11.452 1.00 18.09 209 SER B N 1
ATOM 3923 C CA . SER B 1 213 ? 59.203 45.260 10.967 1.00 19.00 209 SER B CA 1
ATOM 3924 C C . SER B 1 213 ? 60.698 44.892 10.924 1.00 20.69 209 SER B C 1
ATOM 3925 O O . SER B 1 213 ? 61.419 45.393 10.071 1.00 21.87 209 SER B O 1
ATOM 3928 N N . LYS B 1 214 ? 61.153 44.012 11.810 1.00 21.46 210 LYS B N 1
ATOM 3929 C CA . LYS B 1 214 ? 62.591 43.677 11.890 1.00 23.33 210 LYS B CA 1
ATOM 3930 C C . LYS B 1 214 ? 62.909 42.192 11.754 1.00 23.81 210 LYS B C 1
ATOM 3931 O O . LYS B 1 214 ? 64.081 41.830 11.558 1.00 23.91 210 LYS B O 1
ATOM 3937 N N . GLY B 1 215 ? 61.914 41.316 11.883 1.00 22.94 211 GLY B N 1
ATOM 3938 C CA . GLY B 1 215 ? 62.141 39.875 11.688 1.00 21.87 211 GLY B CA 1
ATOM 3939 C C . GLY B 1 215 ? 62.527 39.059 12.901 1.00 21.35 211 GLY B C 1
ATOM 3940 O O . GLY B 1 215 ? 62.901 37.890 12.772 1.00 20.47 211 GLY B O 1
ATOM 3941 N N . TYR B 1 216 ? 62.377 39.612 14.097 1.00 19.17 212 TYR B N 1
ATOM 3942 C CA . TYR B 1 216 ? 62.677 38.853 15.297 1.00 19.38 212 TYR B CA 1
ATOM 3943 C C . TYR B 1 216 ? 61.739 39.241 16.441 1.00 18.28 212 TYR B C 1
ATOM 3944 O O . TYR B 1 216 ? 61.130 40.313 16.411 1.00 17.21 212 TYR B O 1
ATOM 3953 N N . ILE B 1 217 ? 61.614 38.357 17.431 1.00 17.83 213 ILE B N 1
ATOM 3954 C CA . ILE B 1 217 ? 60.775 38.626 18.591 1.00 17.49 213 ILE B CA 1
ATOM 3955 C C . ILE B 1 217 ? 61.656 38.880 19.808 1.00 18.08 213 ILE B C 1
ATOM 3956 O O . ILE B 1 217 ? 62.877 38.662 19.780 1.00 17.92 213 ILE B O 1
ATOM 3961 N N . GLY B 1 218 ? 61.028 39.353 20.872 1.00 17.32 214 GLY B N 1
ATOM 3962 C CA . GLY B 1 218 ? 61.681 39.593 22.135 1.00 17.44 214 GLY B CA 1
ATOM 3963 C C . GLY B 1 218 ? 60.644 39.707 23.233 1.00 17.70 214 GLY B C 1
ATOM 3964 O O . GLY B 1 218 ? 59.451 39.758 22.941 1.00 16.73 214 GLY B O 1
ATOM 3965 N N . PRO B 1 219 ? 61.084 39.718 24.498 1.00 18.83 215 PRO B N 1
ATOM 3966 C CA . PRO B 1 219 ? 60.155 39.944 25.584 1.00 18.32 215 PRO B CA 1
ATOM 3967 C C . PRO B 1 219 ? 59.650 41.383 25.559 1.00 18.23 215 PRO B C 1
ATOM 3968 O O . PRO B 1 219 ? 60.396 42.308 25.254 1.00 16.95 215 PRO B O 1
ATOM 3972 N N . HIS B 1 220 ? 58.372 41.550 25.860 1.00 17.90 216 HIS B N 1
ATOM 3973 C CA . HIS B 1 220 ? 57.757 42.866 25.914 1.00 16.76 216 HIS B CA 1
ATOM 3974 C C . HIS B 1 220 ? 56.623 42.837 26.919 1.00 16.76 216 HIS B C 1
ATOM 3975 O O . HIS B 1 220 ? 56.204 41.751 27.379 1.00 16.13 216 HIS B O 1
ATOM 3982 N N . LYS B 1 221 ? 56.122 44.022 27.275 1.00 15.69 217 LYS B N 1
ATOM 3983 C CA . LYS B 1 221 ? 55.142 44.176 28.333 1.00 16.53 217 LYS B CA 1
ATOM 3984 C C . LYS B 1 221 ? 53.766 44.671 27.818 1.00 13.95 217 LYS B C 1
ATOM 3985 O O . LYS B 1 221 ? 52.878 44.989 28.601 1.00 13.93 217 LYS B O 1
ATOM 3991 N N . ILE B 1 222 ? 53.599 44.727 26.513 1.00 13.31 218 ILE B N 1
ATOM 3992 C CA . ILE B 1 222 ? 52.346 45.222 25.916 1.00 13.03 218 ILE B CA 1
ATOM 3993 C C . ILE B 1 222 ? 51.399 44.016 25.784 1.00 13.19 218 ILE B C 1
ATOM 3994 O O . ILE B 1 222 ? 51.264 43.403 24.728 1.00 11.90 218 ILE B O 1
ATOM 3999 N N . GLN B 1 223 ? 50.749 43.702 26.892 1.00 14.14 219 GLN B N 1
ATOM 4000 C CA . GLN B 1 223 ? 49.964 42.478 27.040 1.00 15.36 219 GLN B CA 1
ATOM 4001 C C . GLN B 1 223 ? 48.907 42.352 25.964 1.00 13.77 219 GLN B C 1
ATOM 4002 O O . GLN B 1 223 ? 48.154 43.286 25.704 1.00 13.48 219 GLN B O 1
ATOM 4008 N N . GLY B 1 224 ? 48.903 41.204 25.293 1.00 13.41 220 GLY B N 1
ATOM 4009 C CA . GLY B 1 224 ? 47.943 40.911 24.249 1.00 13.20 220 GLY B CA 1
ATOM 4010 C C . GLY B 1 224 ? 48.510 41.089 22.871 1.00 12.97 220 GLY B C 1
ATOM 4011 O O . GLY B 1 224 ? 48.128 40.383 21.916 1.00 12.42 220 GLY B O 1
ATOM 4012 N N . MET B 1 225 ? 49.417 42.038 22.742 1.00 11.90 221 MET B N 1
ATOM 4013 C CA . MET B 1 225 ? 50.124 42.242 21.481 1.00 12.28 221 MET B CA 1
ATOM 4014 C C . MET B 1 225 ? 51.344 41.347 21.369 1.00 11.74 221 MET B C 1
ATOM 4015 O O . MET B 1 225 ? 51.753 40.712 22.337 1.00 12.13 221 MET B O 1
ATOM 4020 N N . GLY B 1 226 ? 51.937 41.322 20.187 1.00 11.68 222 GLY B N 1
ATOM 4021 C CA . GLY B 1 226 ? 53.116 40.520 19.918 1.00 12.08 222 GLY B CA 1
ATOM 4022 C C . GLY B 1 226 ? 52.728 39.155 19.398 1.00 12.18 222 GLY B C 1
ATOM 4023 O O . GLY B 1 226 ? 51.600 38.669 19.618 1.00 12.21 222 GLY B O 1
ATOM 4024 N N . MET B 1 227 ? 53.678 38.545 18.710 1.00 12.42 223 MET B N 1
ATOM 4025 C CA . MET B 1 227 ? 53.494 37.261 18.050 1.00 13.22 223 MET B CA 1
ATOM 4026 C C . MET B 1 227 ? 54.512 36.283 18.590 1.00 13.64 223 MET B C 1
ATOM 4027 O O . MET B 1 227 ? 55.705 36.397 18.288 1.00 14.45 223 MET B O 1
ATOM 4032 N N . SER B 1 228 ? 54.060 35.335 19.415 1.00 12.97 224 SER B N 1
ATOM 4033 C CA . SER B 1 228 ? 54.989 34.417 20.058 1.00 12.89 224 SER B CA 1
ATOM 4034 C C . SER B 1 228 ? 54.668 32.939 19.873 1.00 13.04 224 SER B C 1
ATOM 4035 O O . SER B 1 228 ? 55.123 32.123 20.675 1.00 12.84 224 SER B O 1
ATOM 4038 N N . ILE B 1 229 ? 53.930 32.574 18.819 1.00 13.31 225 ILE B N 1
ATOM 4039 C CA . ILE B 1 229 ? 53.632 31.140 18.572 1.00 14.99 225 ILE B CA 1
ATOM 4040 C C . ILE B 1 229 ? 54.737 30.457 17.759 1.00 16.83 225 ILE B C 1
ATOM 4041 O O . ILE B 1 229 ? 54.675 29.255 17.536 1.00 18.40 225 ILE B O 1
ATOM 4046 N N . GLY B 1 230 ? 55.730 31.227 17.314 1.00 17.91 226 GLY B N 1
ATOM 4047 C CA . GLY B 1 230 ? 56.824 30.698 16.497 1.00 18.89 226 GLY B CA 1
ATOM 4048 C C . GLY B 1 230 ? 56.704 31.044 15.033 1.00 20.80 226 GLY B C 1
ATOM 4049 O O . GLY B 1 230 ? 57.361 30.431 14.199 1.00 23.05 226 GLY B O 1
ATOM 4050 N N . GLY B 1 231 ? 55.906 32.052 14.703 1.00 19.49 227 GLY B N 1
ATOM 4051 C CA . GLY B 1 231 ? 55.773 32.504 13.335 1.00 18.93 227 GLY B CA 1
ATOM 4052 C C . GLY B 1 231 ? 54.648 33.511 13.252 1.00 17.59 227 GLY B C 1
ATOM 4053 O O . GLY B 1 231 ? 53.981 33.790 14.257 1.00 17.22 227 GLY B O 1
ATOM 4054 N N . ILE B 1 232 ? 54.441 34.063 12.062 1.00 15.60 228 ILE B N 1
ATOM 4055 C CA . ILE B 1 232 ? 53.348 34.984 11.853 1.00 15.07 228 ILE B CA 1
ATOM 4056 C C . ILE B 1 232 ? 52.043 34.184 11.736 1.00 14.46 228 ILE B C 1
ATOM 4057 O O . ILE B 1 232 ? 51.941 33.285 10.911 1.00 13.45 228 ILE B O 1
ATOM 4062 N N . PRO B 1 233 ? 51.010 34.505 12.544 1.00 13.47 229 PRO B N 1
ATOM 4063 C CA . PRO B 1 233 ? 49.786 33.723 12.407 1.00 13.44 229 PRO B CA 1
ATOM 4064 C C . PRO B 1 233 ? 49.108 33.787 11.045 1.00 13.65 229 PRO B C 1
ATOM 4065 O O . PRO B 1 233 ? 49.128 34.821 10.381 1.00 14.00 229 PRO B O 1
ATOM 4069 N N . ALA B 1 234 ? 48.469 32.681 10.668 1.00 13.72 230 ALA B N 1
ATOM 4070 C CA . ALA B 1 234 ? 47.753 32.574 9.403 1.00 13.90 230 ALA B CA 1
ATOM 4071 C C . ALA B 1 234 ? 46.650 33.630 9.278 1.00 13.77 230 ALA B C 1
ATOM 4072 O O . ALA B 1 234 ? 46.335 34.029 8.177 1.00 13.44 230 ALA B O 1
ATOM 4074 N N . VAL B 1 235 ? 46.037 34.046 10.404 1.00 12.68 231 VAL B N 1
ATOM 4075 C CA . VAL B 1 235 ? 44.965 35.012 10.352 1.00 11.71 231 VAL B CA 1
ATOM 4076 C C . VAL B 1 235 ? 45.446 36.464 10.152 1.00 11.83 231 VAL B C 1
ATOM 4077 O O . VAL B 1 235 ? 44.621 37.314 9.947 1.00 13.05 231 VAL B O 1
ATOM 4081 N N . TYR B 1 236 ? 46.755 36.718 10.211 1.00 11.75 232 TYR B N 1
ATOM 4082 C CA . TYR B 1 236 ? 47.322 38.025 9.913 1.00 11.73 232 TYR B CA 1
ATOM 4083 C C . TYR B 1 236 ? 47.516 38.095 8.397 1.00 13.21 232 TYR B C 1
ATOM 4084 O O . TYR B 1 236 ? 48.112 37.176 7.798 1.00 12.36 232 TYR B O 1
ATOM 4093 N N . ASP B 1 237 ? 46.996 39.162 7.800 1.00 13.63 233 ASP B N 1
ATOM 4094 C CA . ASP B 1 237 ? 47.117 39.420 6.358 1.00 14.75 233 ASP B CA 1
ATOM 4095 C C . ASP B 1 237 ? 47.984 40.655 6.165 1.00 14.01 233 ASP B C 1
ATOM 4096 O O . ASP B 1 237 ? 47.496 41.786 6.174 1.00 15.16 233 ASP B O 1
ATOM 4101 N N . GLY B 1 238 ? 49.270 40.427 5.977 1.00 13.53 234 GLY B N 1
ATOM 4102 C CA . GLY B 1 238 ? 50.242 41.499 5.868 1.00 13.82 234 GLY B CA 1
ATOM 4103 C C . GLY B 1 238 ? 50.073 42.381 4.657 1.00 13.54 234 GLY B C 1
ATOM 4104 O O . GLY B 1 238 ? 50.529 43.542 4.660 1.00 12.80 234 GLY B O 1
ATOM 4105 N N . SER B 1 239 ? 49.385 41.875 3.628 1.00 12.69 235 SER B N 1
ATOM 4106 C CA . SER B 1 239 ? 49.184 42.694 2.435 1.00 13.13 235 SER B CA 1
ATOM 4107 C C . SER B 1 239 ? 48.337 43.909 2.725 1.00 13.13 235 SER B C 1
ATOM 4108 O O . SER B 1 239 ? 48.364 44.868 1.985 1.00 13.79 235 SER B O 1
ATOM 4111 N N . LEU B 1 240 ? 47.579 43.875 3.817 1.00 13.48 236 LEU B N 1
ATOM 4112 C CA . LEU B 1 240 ? 46.748 45.030 4.186 1.00 13.38 236 LEU B CA 1
ATOM 4113 C C . LEU B 1 240 ? 47.503 46.167 4.851 1.00 12.99 236 LEU B C 1
ATOM 4114 O O . LEU B 1 240 ? 46.996 47.281 4.920 1.00 13.30 236 LEU B O 1
ATOM 4119 N N . ALA B 1 241 ? 48.698 45.893 5.354 1.00 13.40 237 ALA B N 1
ATOM 4120 C CA . ALA B 1 241 ? 49.468 46.871 6.125 1.00 13.74 237 ALA B CA 1
ATOM 4121 C C . ALA B 1 241 ? 50.143 47.881 5.197 1.00 15.87 237 ALA B C 1
ATOM 4122 O O . ALA B 1 241 ? 50.966 47.507 4.351 1.00 15.63 237 ALA B O 1
ATOM 4124 N N . ASP B 1 242 ? 49.765 49.140 5.341 1.00 16.62 238 ASP B N 1
ATOM 4125 C CA . ASP B 1 242 ? 50.388 50.222 4.572 1.00 17.68 238 ASP B CA 1
ATOM 4126 C C . ASP B 1 242 ? 51.796 50.563 5.075 1.00 18.68 238 ASP B C 1
ATOM 4127 O O . ASP B 1 242 ? 52.624 51.090 4.321 1.00 20.29 238 ASP B O 1
ATOM 4132 N N . ASP B 1 243 ? 52.072 50.216 6.328 1.00 17.14 239 ASP B N 1
ATOM 4133 C CA . ASP B 1 243 ? 53.379 50.288 6.951 1.00 17.37 239 ASP B CA 1
ATOM 4134 C C . ASP B 1 243 ? 53.205 49.537 8.286 1.00 16.05 239 ASP B C 1
ATOM 4135 O O . ASP B 1 243 ? 52.061 49.268 8.704 1.00 16.80 239 ASP B O 1
ATOM 4140 N N . ILE B 1 244 ? 54.305 49.197 8.938 1.00 14.84 240 ILE B N 1
ATOM 4141 C CA . ILE B 1 244 ? 54.276 48.617 10.288 1.00 14.21 240 ILE B CA 1
ATOM 4142 C C . ILE B 1 244 ? 54.631 49.716 11.297 1.00 15.17 240 ILE B C 1
ATOM 4143 O O . ILE B 1 244 ? 55.709 50.337 11.212 1.00 14.51 240 ILE B O 1
ATOM 4148 N N . LEU B 1 245 ? 53.728 49.970 12.248 1.00 13.44 241 LEU B N 1
ATOM 4149 C CA . LEU B 1 245 ? 53.987 50.913 13.327 1.00 13.27 241 LEU B CA 1
ATOM 4150 C C . LEU B 1 245 ? 54.405 50.166 14.583 1.00 13.96 241 LEU B C 1
ATOM 4151 O O . LEU B 1 245 ? 54.063 48.990 14.781 1.00 12.45 241 LEU B O 1
ATOM 4156 N N . VAL B 1 246 ? 55.160 50.830 15.450 1.00 13.97 242 VAL B N 1
ATOM 4157 C CA . VAL B 1 246 ? 55.600 50.177 16.662 1.00 14.35 242 VAL B CA 1
ATOM 4158 C C . VAL B 1 246 ? 55.450 51.074 17.873 1.00 15.06 242 VAL B C 1
ATOM 4159 O O . VAL B 1 246 ? 55.259 52.299 17.735 1.00 14.20 242 VAL B O 1
ATOM 4163 N N . CYS B 1 247 ? 55.527 50.476 19.071 1.00 13.79 243 CYS B N 1
ATOM 4164 C CA . CYS B 1 247 ? 55.507 51.267 20.282 1.00 14.14 243 CYS B CA 1
ATOM 4165 C C . CYS B 1 247 ? 56.349 50.591 21.348 1.00 14.28 243 CYS B C 1
ATOM 4166 O O . CYS B 1 247 ? 56.321 49.378 21.498 1.00 13.76 243 CYS B O 1
ATOM 4169 N N . GLU B 1 248 ? 57.131 51.389 22.065 1.00 14.36 244 GLU B N 1
ATOM 4170 C CA . GLU B 1 248 ? 57.872 50.912 23.224 1.00 14.86 244 GLU B CA 1
ATOM 4171 C C . GLU B 1 248 ? 56.975 50.618 24.396 1.00 14.50 244 GLU B C 1
ATOM 4172 O O . GLU B 1 248 ? 55.897 51.202 24.501 1.00 13.68 244 GLU B O 1
ATOM 4178 N N . ASP B 1 249 ? 57.429 49.725 25.294 1.00 15.27 245 ASP B N 1
ATOM 4179 C CA . ASP B 1 249 ? 56.665 49.352 26.483 1.00 15.95 245 ASP B CA 1
ATOM 4180 C C . ASP B 1 249 ? 56.293 50.553 27.359 1.00 15.90 245 ASP B C 1
ATOM 4181 O O . ASP B 1 249 ? 55.117 50.774 27.708 1.00 14.04 245 ASP B O 1
ATOM 4186 N N . ASP B 1 250 ? 57.304 51.318 27.760 1.00 15.79 246 ASP B N 1
ATOM 4187 C CA . ASP B 1 250 ? 57.015 52.438 28.646 1.00 16.11 246 ASP B CA 1
ATOM 4188 C C . ASP B 1 250 ? 56.142 53.499 27.985 1.00 14.94 246 ASP B C 1
ATOM 4189 O O . ASP B 1 250 ? 55.283 54.057 28.641 1.00 14.61 246 ASP B O 1
ATOM 4194 N N . ASP B 1 251 ? 56.338 53.747 26.706 1.00 14.14 247 ASP B N 1
ATOM 4195 C CA . ASP B 1 251 ? 55.477 54.685 25.991 1.00 14.53 247 ASP B CA 1
ATOM 4196 C C . ASP B 1 251 ? 54.005 54.228 25.937 1.00 13.65 247 ASP B C 1
ATOM 4197 O O . ASP B 1 251 ? 53.108 55.057 25.993 1.00 13.04 247 ASP B O 1
ATOM 4202 N N . ALA B 1 252 ? 53.775 52.919 25.811 1.00 13.20 248 ALA B N 1
ATOM 4203 C CA . ALA B 1 252 ? 52.429 52.360 25.833 1.00 12.64 248 ALA B CA 1
ATOM 4204 C C . ALA B 1 252 ? 51.782 52.605 27.204 1.00 13.10 248 ALA B C 1
ATOM 4205 O O . ALA B 1 252 ? 50.645 53.070 27.262 1.00 12.26 248 ALA B O 1
ATOM 4207 N N . PHE B 1 253 ? 52.497 52.314 28.304 1.00 13.85 249 PHE B N 1
ATOM 4208 C CA . PHE B 1 253 ? 51.974 52.574 29.653 1.00 15.36 249 PHE B CA 1
ATOM 4209 C C . PHE B 1 253 ? 51.703 54.074 29.853 1.00 15.34 249 PHE B C 1
ATOM 4210 O O . PHE B 1 253 ? 50.673 54.447 30.415 1.00 15.41 249 PHE B O 1
ATOM 4218 N N . GLU B 1 254 ? 52.620 54.917 29.389 1.00 15.78 250 GLU B N 1
ATOM 4219 C CA . GLU B 1 254 ? 52.461 56.352 29.538 1.00 16.21 250 GLU B CA 1
ATOM 4220 C C . GLU B 1 254 ? 51.248 56.872 28.776 1.00 14.24 250 GLU B C 1
ATOM 4221 O O . GLU B 1 254 ? 50.497 57.689 29.306 1.00 12.94 250 GLU B O 1
ATOM 4227 N N . MET B 1 255 ? 51.038 56.371 27.561 1.00 12.67 251 MET B N 1
ATOM 4228 C CA . MET B 1 255 ? 49.885 56.802 26.778 1.00 12.51 251 MET B CA 1
ATOM 4229 C C . MET B 1 255 ? 48.568 56.289 27.359 1.00 11.99 251 MET B C 1
ATOM 4230 O O . MET B 1 255 ? 47.551 56.978 27.267 1.00 11.01 251 MET B O 1
ATOM 4235 N N . MET B 1 256 ? 48.583 55.083 27.929 1.00 11.92 252 MET B N 1
ATOM 4236 C CA . MET B 1 256 ? 47.418 54.573 28.663 1.00 13.00 252 MET B CA 1
ATOM 4237 C C . MET B 1 256 ? 46.973 55.593 29.716 1.00 13.67 252 MET B C 1
ATOM 4238 O O . MET B 1 256 ? 45.791 55.958 29.800 1.00 11.17 252 MET B O 1
ATOM 4243 N N . ARG B 1 257 ? 47.931 56.117 30.488 1.00 14.88 253 ARG B N 1
ATOM 4244 C CA . ARG B 1 257 ? 47.605 57.153 31.479 1.00 16.86 253 ARG B CA 1
ATOM 4245 C C . ARG B 1 257 ? 47.250 58.521 30.884 1.00 15.74 253 ARG B C 1
ATOM 4246 O O . ARG B 1 257 ? 46.432 59.227 31.448 1.00 15.56 253 ARG B O 1
ATOM 4254 N N . GLU B 1 258 ? 47.848 58.907 29.763 1.00 14.53 254 GLU B N 1
ATOM 4255 C CA . GLU B 1 258 ? 47.434 60.139 29.089 1.00 14.96 254 GLU B CA 1
ATOM 4256 C C . GLU B 1 258 ? 45.950 60.047 28.719 1.00 13.63 254 GLU B C 1
ATOM 4257 O O . GLU B 1 258 ? 45.205 60.986 28.917 1.00 12.19 254 GLU B O 1
ATOM 4263 N N . LEU B 1 259 ? 45.530 58.898 28.171 1.00 11.90 255 LEU B N 1
ATOM 4264 C CA . LEU B 1 259 ? 44.136 58.732 27.745 1.00 11.15 255 LEU B CA 1
ATOM 4265 C C . LEU B 1 259 ? 43.160 58.794 28.921 1.00 10.52 255 LEU B C 1
ATOM 4266 O O . LEU B 1 259 ? 42.118 59.389 28.806 1.00 10.29 255 LEU B O 1
ATOM 4271 N N . SER B 1 260 ? 43.488 58.171 30.046 1.00 10.35 256 SER B N 1
ATOM 4272 C CA . SER B 1 260 ? 42.593 58.186 31.184 1.00 10.44 256 SER B CA 1
ATOM 4273 C C . SER B 1 260 ? 42.592 59.581 31.843 1.00 10.96 256 SER B C 1
ATOM 4274 O O . SER B 1 260 ? 41.532 60.093 32.148 1.00 10.07 256 SER B O 1
ATOM 4277 N N . PHE B 1 261 ? 43.758 60.187 31.993 1.00 10.97 257 PHE B N 1
ATOM 4278 C CA . PHE B 1 261 ? 43.863 61.531 32.607 1.00 12.56 257 PHE B CA 1
ATOM 4279 C C . PHE B 1 261 ? 43.143 62.616 31.787 1.00 11.73 257 PHE B C 1
ATOM 4280 O O . PHE B 1 261 ? 42.507 63.507 32.338 1.00 11.47 257 PHE B O 1
ATOM 4288 N N . LYS B 1 262 ? 43.294 62.552 30.471 1.00 11.57 258 LYS B N 1
ATOM 4289 C CA . LYS B 1 262 ? 42.880 63.643 29.595 1.00 12.45 258 LYS B CA 1
ATOM 4290 C C . LYS B 1 262 ? 41.542 63.404 28.920 1.00 12.89 258 LYS B C 1
ATOM 4291 O O . LYS B 1 262 ? 40.883 64.369 28.520 1.00 13.60 258 LYS B O 1
ATOM 4297 N N . GLU B 1 263 ? 41.159 62.142 28.722 1.00 11.84 259 GLU B N 1
ATOM 4298 C CA . GLU B 1 263 ? 39.912 61.839 27.971 1.00 11.67 259 GLU B CA 1
ATOM 4299 C C . GLU B 1 263 ? 38.891 61.023 28.765 1.00 11.15 259 GLU B C 1
ATOM 4300 O O . GLU B 1 263 ? 37.779 60.781 28.304 1.00 11.31 259 GLU B O 1
ATOM 4306 N N . GLY B 1 264 ? 39.252 60.551 29.944 1.00 10.99 260 GLY B N 1
ATOM 4307 C CA . GLY B 1 264 ? 38.377 59.677 30.703 1.00 11.37 260 GLY B CA 1
ATOM 4308 C C . GLY B 1 264 ? 38.192 58.324 30.042 1.00 11.66 260 GLY B C 1
ATOM 4309 O O . GLY B 1 264 ? 37.217 57.630 30.321 1.00 11.77 260 GLY B O 1
ATOM 4310 N N . ILE B 1 265 ? 39.129 57.969 29.163 1.00 11.83 261 ILE B N 1
ATOM 4311 C CA . ILE B 1 265 ? 39.135 56.679 28.455 1.00 12.18 261 ILE B CA 1
ATOM 4312 C C . ILE B 1 265 ? 40.117 55.768 29.189 1.00 12.56 261 ILE B C 1
ATOM 4313 O O . ILE B 1 265 ? 41.317 56.052 29.250 1.00 13.38 261 ILE B O 1
ATOM 4318 N N . LEU B 1 266 ? 39.595 54.689 29.760 1.00 12.55 262 LEU B N 1
ATOM 4319 C CA . LEU B 1 266 ? 40.379 53.718 30.478 1.00 13.14 262 LEU B CA 1
ATOM 4320 C C . LEU B 1 266 ? 40.550 52.504 29.580 1.00 11.98 262 LEU B C 1
ATOM 4321 O O . LEU B 1 266 ? 39.700 51.626 29.527 1.00 11.07 262 LEU B O 1
ATOM 4326 N N . GLY B 1 267 ? 41.661 52.467 28.877 1.00 10.77 263 GLY B N 1
ATOM 4327 C CA . GLY B 1 267 ? 41.960 51.360 27.973 1.00 10.81 263 GLY B CA 1
ATOM 4328 C C . GLY B 1 267 ? 43.128 50.540 28.479 1.00 10.48 263 GLY B C 1
ATOM 4329 O O . GLY B 1 267 ? 43.868 50.967 29.362 1.00 10.34 263 GLY B O 1
ATOM 4330 N N . GLY B 1 268 ? 43.353 49.394 27.851 1.00 9.99 264 GLY B N 1
ATOM 4331 C CA . GLY B 1 268 ? 44.455 48.547 28.228 1.00 9.80 264 GLY B CA 1
ATOM 4332 C C . GLY B 1 268 ? 45.805 49.035 27.719 1.00 9.91 264 GLY B C 1
ATOM 4333 O O . GLY B 1 268 ? 45.927 50.094 27.079 1.00 9.65 264 GLY B O 1
ATOM 4334 N N . ILE B 1 269 ? 46.824 48.251 28.008 1.00 10.41 265 ILE B N 1
ATOM 4335 C CA . ILE B 1 269 ? 48.195 48.588 27.620 1.00 10.11 265 ILE B CA 1
ATOM 4336 C C . ILE B 1 269 ? 48.312 48.677 26.095 1.00 9.79 265 ILE B C 1
ATOM 4337 O O . ILE B 1 269 ? 48.908 49.624 25.549 1.00 9.28 265 ILE B O 1
ATOM 4342 N N . SER B 1 270 ? 47.709 47.724 25.394 1.00 9.54 266 SER B N 1
ATOM 4343 C CA . SER B 1 270 ? 47.716 47.769 23.924 1.00 9.45 266 SER B CA 1
ATOM 4344 C C . SER B 1 270 ? 46.994 48.986 23.354 1.00 9.03 266 SER B C 1
ATOM 4345 O O . SER B 1 270 ? 47.339 49.439 22.279 1.00 9.90 266 SER B O 1
ATOM 4348 N N . THR B 1 271 ? 45.966 49.473 24.045 1.00 9.10 267 THR B N 1
ATOM 4349 C CA . THR B 1 271 ? 45.291 50.692 23.636 1.00 9.45 267 THR B CA 1
ATOM 4350 C C . THR B 1 271 ? 46.250 51.873 23.726 1.00 9.32 267 THR B C 1
ATOM 4351 O O . THR B 1 271 ? 46.323 52.690 22.801 1.00 8.56 267 THR B O 1
ATOM 4355 N N . GLY B 1 272 ? 47.026 51.923 24.810 1.00 9.06 268 GLY B N 1
ATOM 4356 C CA . GLY B 1 272 ? 48.075 52.901 24.908 1.00 9.46 268 GLY B CA 1
ATOM 4357 C C . GLY B 1 272 ? 49.075 52.825 23.753 1.00 9.49 268 GLY B C 1
ATOM 4358 O O . GLY B 1 272 ? 49.427 53.861 23.130 1.00 9.42 268 GLY B O 1
ATOM 4359 N N . ALA B 1 273 ? 49.495 51.604 23.448 1.00 9.27 269 ALA B N 1
ATOM 4360 C CA . ALA B 1 273 ? 50.428 51.340 22.352 1.00 9.15 269 ALA B CA 1
ATOM 4361 C C . ALA B 1 273 ? 49.867 51.775 21.018 1.00 9.18 269 ALA B C 1
ATOM 4362 O O . ALA B 1 273 ? 50.546 52.465 20.255 1.00 9.95 269 ALA B O 1
ATOM 4364 N N . THR B 1 274 ? 48.631 51.373 20.726 1.00 8.99 270 THR B N 1
ATOM 4365 C CA . THR B 1 274 ? 47.994 51.640 19.428 1.00 9.32 270 THR B CA 1
ATOM 4366 C C . THR B 1 274 ? 47.688 53.144 19.280 1.00 9.56 270 THR B C 1
ATOM 4367 O O . THR B 1 274 ? 47.917 53.740 18.230 1.00 9.25 270 THR B O 1
ATOM 4371 N N . PHE B 1 275 ? 47.235 53.760 20.368 1.00 9.60 271 PHE B N 1
ATOM 4372 C CA . PHE B 1 275 ? 46.976 55.184 20.342 1.00 9.74 271 PHE B CA 1
ATOM 4373 C C . PHE B 1 275 ? 48.267 56.005 20.183 1.00 9.97 271 PHE B C 1
ATOM 4374 O O . PHE B 1 275 ? 48.275 56.976 19.442 1.00 9.93 271 PHE B O 1
ATOM 4382 N N . LYS B 1 276 ? 49.335 55.641 20.887 1.00 10.97 272 LYS B N 1
ATOM 4383 C CA . LYS B 1 276 ? 50.641 56.317 20.733 1.00 11.96 272 LYS B CA 1
ATOM 4384 C C . LYS B 1 276 ? 51.081 56.251 19.288 1.00 12.15 272 LYS B C 1
ATOM 4385 O O . LYS B 1 276 ? 51.461 57.263 18.685 1.00 11.14 272 LYS B O 1
ATOM 4391 N N . ALA B 1 277 ? 50.987 55.065 18.700 1.00 11.65 273 ALA B N 1
ATOM 4392 C CA . ALA B 1 277 ? 51.347 54.910 17.295 1.00 11.84 273 ALA B CA 1
ATOM 4393 C C . ALA B 1 277 ? 50.498 55.821 16.374 1.00 11.69 273 ALA B C 1
ATOM 4394 O O . ALA B 1 277 ? 51.006 56.435 15.418 1.00 12.01 273 ALA B O 1
ATOM 4396 N N . ALA B 1 278 ? 49.209 55.925 16.657 1.00 11.43 274 ALA B N 1
ATOM 4397 C CA . ALA B 1 278 ? 48.290 56.734 15.881 1.00 11.21 274 ALA B CA 1
ATOM 4398 C C . ALA B 1 278 ? 48.579 58.237 16.031 1.00 11.22 274 ALA B C 1
ATOM 4399 O O . ALA B 1 278 ? 48.494 59.007 15.070 1.00 11.19 274 ALA B O 1
ATOM 4401 N N . LEU B 1 279 ? 48.866 58.649 17.249 1.00 11.40 275 LEU B N 1
ATOM 4402 C CA . LEU B 1 279 ? 49.150 60.051 17.504 1.00 12.19 275 LEU B CA 1
ATOM 4403 C C . LEU B 1 279 ? 50.447 60.455 16.801 1.00 12.14 275 LEU B C 1
ATOM 4404 O O . LEU B 1 279 ? 50.507 61.549 16.239 1.00 13.06 275 LEU B O 1
ATOM 4409 N N . ASP B 1 280 ? 51.471 59.592 16.855 1.00 13.38 276 ASP B N 1
ATOM 4410 C CA . ASP B 1 280 ? 52.728 59.790 16.117 1.00 14.24 276 ASP B CA 1
ATOM 4411 C C . ASP B 1 280 ? 52.462 59.896 14.616 1.00 13.84 276 ASP B C 1
ATOM 4412 O O . ASP B 1 280 ? 52.998 60.802 13.948 1.00 13.34 276 ASP B O 1
ATOM 4417 N N . TYR B 1 281 ? 51.612 59.006 14.089 1.00 13.35 277 TYR B N 1
ATOM 4418 C CA . TYR B 1 281 ? 51.175 59.082 12.689 1.00 13.48 277 TYR B CA 1
ATOM 4419 C C . TYR B 1 281 ? 50.487 60.429 12.391 1.00 12.42 277 TYR B C 1
ATOM 4420 O O . TYR B 1 281 ? 50.821 61.082 11.403 1.00 12.57 277 TYR B O 1
ATOM 4429 N N . SER B 1 282 ? 49.541 60.845 13.233 1.00 12.12 278 SER B N 1
ATOM 4430 C CA . SER B 1 282 ? 48.818 62.115 13.025 1.00 12.50 278 SER B CA 1
ATOM 4431 C C . SER B 1 282 ? 49.789 63.309 12.962 1.00 13.45 278 SER B C 1
ATOM 4432 O O . SER B 1 282 ? 49.665 64.203 12.086 1.00 13.27 278 SER B O 1
ATOM 4435 N N . LYS B 1 283 ? 50.732 63.304 13.900 1.00 13.76 279 LYS B N 1
ATOM 4436 C CA . LYS B 1 283 ? 51.785 64.327 13.981 1.00 16.71 279 LYS B CA 1
ATOM 4437 C C . LYS B 1 283 ? 52.608 64.392 12.697 1.00 16.04 279 LYS B C 1
ATOM 4438 O O . LYS B 1 283 ? 52.871 65.479 12.177 1.00 16.21 279 LYS B O 1
ATOM 4444 N N . GLU B 1 284 ? 52.997 63.238 12.165 1.00 16.66 280 GLU B N 1
ATOM 4445 C CA . GLU B 1 284 ? 53.740 63.166 10.893 1.00 18.05 280 GLU B CA 1
ATOM 4446 C C . GLU B 1 284 ? 52.888 63.573 9.708 1.00 17.45 280 GLU B C 1
ATOM 4447 O O . GLU B 1 284 ? 53.403 63.894 8.644 1.00 17.37 280 GLU B O 1
ATOM 4453 N N . ASN B 1 285 ? 51.574 63.539 9.881 1.00 16.31 281 ASN B N 1
ATOM 4454 C CA . ASN B 1 285 ? 50.624 63.895 8.836 1.00 16.12 281 ASN B CA 1
ATOM 4455 C C . ASN B 1 285 ? 49.734 65.071 9.254 1.00 15.48 281 ASN B C 1
ATOM 4456 O O . ASN B 1 285 ? 48.533 65.117 8.934 1.00 14.09 281 ASN B O 1
ATOM 4461 N N . ALA B 1 286 ? 50.360 66.062 9.903 1.00 14.65 282 ALA B N 1
ATOM 4462 C CA . ALA B 1 286 ? 49.619 67.110 10.600 1.00 15.32 282 ALA B CA 1
ATOM 4463 C C . ALA B 1 286 ? 48.800 67.972 9.631 1.00 16.37 282 ALA B C 1
ATOM 4464 O O . ALA B 1 286 ? 49.165 68.121 8.443 1.00 17.58 282 ALA B O 1
ATOM 4466 N N . ASP B 1 287 ? 47.660 68.470 10.107 1.00 16.14 283 ASP B N 1
ATOM 4467 C CA . ASP B 1 287 ? 46.877 69.476 9.381 1.00 17.66 283 ASP B CA 1
ATOM 4468 C C . ASP B 1 287 ? 46.254 69.038 8.050 1.00 18.53 283 ASP B C 1
ATOM 4469 O O . ASP B 1 287 ? 45.932 69.887 7.194 1.00 20.46 283 ASP B O 1
ATOM 4474 N N . LYS B 1 288 ? 46.033 67.725 7.897 1.00 17.42 284 LYS B N 1
ATOM 4475 C CA . LYS B 1 288 ? 45.438 67.168 6.689 1.00 16.95 284 LYS B CA 1
ATOM 4476 C C . LYS B 1 288 ? 43.935 66.952 6.795 1.00 16.34 284 LYS B C 1
ATOM 4477 O O . LYS B 1 288 ? 43.293 66.638 5.815 1.00 16.72 284 LYS B O 1
ATOM 4483 N N . GLY B 1 289 ? 43.375 67.113 7.976 1.00 15.06 285 GLY B N 1
ATOM 4484 C CA . GLY B 1 289 ? 41.939 66.901 8.201 1.00 15.73 285 GLY B CA 1
ATOM 4485 C C . GLY B 1 289 ? 41.518 65.436 8.083 1.00 15.04 285 GLY B C 1
ATOM 4486 O O . GLY B 1 289 ? 40.385 65.132 7.754 1.00 15.20 285 GLY B O 1
ATOM 4487 N N . LEU B 1 290 ? 42.446 64.546 8.370 1.00 14.54 286 LEU B N 1
ATOM 4488 C CA . LEU B 1 290 ? 42.190 63.100 8.299 1.00 14.60 286 LEU B CA 1
ATOM 4489 C C . LEU B 1 290 ? 41.236 62.667 9.394 1.00 15.08 286 LEU B C 1
ATOM 4490 O O . LEU B 1 290 ? 41.227 63.243 10.505 1.00 15.52 286 LEU B O 1
ATOM 4495 N N . LYS B 1 291 ? 40.415 61.658 9.074 1.00 14.81 287 LYS B N 1
ATOM 4496 C CA . LYS B 1 291 ? 39.608 60.978 10.068 1.00 14.56 287 LYS B CA 1
ATOM 4497 C C . LYS B 1 291 ? 40.322 59.671 10.362 1.00 13.30 287 LYS B C 1
ATOM 4498 O O . LYS B 1 291 ? 40.437 58.833 9.471 1.00 11.52 287 LYS B O 1
ATOM 4504 N N . ILE B 1 292 ? 40.861 59.552 11.583 1.00 11.74 288 ILE B N 1
ATOM 4505 C CA . ILE B 1 292 ? 41.685 58.433 11.988 1.00 11.23 288 ILE B CA 1
ATOM 4506 C C . ILE B 1 292 ? 40.983 57.624 13.072 1.00 10.97 288 ILE B C 1
ATOM 4507 O O . ILE B 1 292 ? 40.607 58.172 14.102 1.00 11.00 288 ILE B O 1
ATOM 4512 N N . VAL B 1 293 ? 40.889 56.311 12.878 1.00 10.50 289 VAL B N 1
ATOM 4513 C CA . VAL B 1 293 ? 40.205 55.430 13.821 1.00 10.34 289 VAL B CA 1
ATOM 4514 C C . VAL B 1 293 ? 41.237 54.504 14.453 1.00 9.92 289 VAL B C 1
ATOM 4515 O O . VAL B 1 293 ? 42.040 53.858 13.770 1.00 10.28 289 VAL B O 1
ATOM 4519 N N . VAL B 1 294 ? 41.205 54.439 15.774 1.00 9.96 290 VAL B N 1
ATOM 4520 C CA . VAL B 1 294 ? 42.100 53.607 16.553 1.00 10.60 290 VAL B CA 1
ATOM 4521 C C . VAL B 1 294 ? 41.223 52.546 17.240 1.00 10.78 290 VAL B C 1
ATOM 4522 O O . VAL B 1 294 ? 40.266 52.907 17.913 1.00 9.70 290 VAL B O 1
ATOM 4526 N N . LEU B 1 295 ? 41.540 51.259 17.076 1.00 11.08 291 LEU B N 1
ATOM 4527 C CA . LEU B 1 295 ? 40.832 50.211 17.839 1.00 10.66 291 LEU B CA 1
ATOM 4528 C C . LEU B 1 295 ? 41.438 50.109 19.230 1.00 9.97 291 LEU B C 1
ATOM 4529 O O . LEU B 1 295 ? 42.649 49.940 19.372 1.00 10.00 291 LEU B O 1
ATOM 4534 N N . SER B 1 296 ? 40.609 50.258 20.257 1.00 9.44 292 SER B N 1
ATOM 4535 C CA . SER B 1 296 ? 41.021 49.981 21.638 1.00 9.01 292 SER B CA 1
ATOM 4536 C C . SER B 1 296 ? 40.526 48.580 21.950 1.00 9.17 292 SER B C 1
ATOM 4537 O O . SER B 1 296 ? 39.322 48.375 22.069 1.00 8.43 292 SER B O 1
ATOM 4540 N N . THR B 1 297 ? 41.449 47.649 22.117 1.00 9.42 293 THR B N 1
ATOM 4541 C CA . THR B 1 297 ? 41.081 46.234 22.172 1.00 9.91 293 THR B CA 1
ATOM 4542 C C . THR B 1 297 ? 40.375 45.858 23.473 1.00 10.38 293 THR B C 1
ATOM 4543 O O . THR B 1 297 ? 39.437 45.044 23.467 1.00 9.99 293 THR B O 1
ATOM 4547 N N . ASP B 1 298 ? 40.791 46.468 24.584 1.00 10.89 294 ASP B N 1
ATOM 4548 C CA . ASP B 1 298 ? 40.173 46.147 25.883 1.00 10.76 294 ASP B CA 1
ATOM 4549 C C . ASP B 1 298 ? 40.190 47.305 26.858 1.00 12.02 294 ASP B C 1
ATOM 4550 O O . ASP B 1 298 ? 40.792 48.358 26.580 1.00 11.25 294 ASP B O 1
ATOM 4555 N N . SER B 1 299 ? 39.452 47.155 27.946 1.00 13.44 295 SER B N 1
ATOM 4556 C CA . SER B 1 299 ? 39.446 48.187 28.980 1.00 15.43 295 SER B CA 1
ATOM 4557 C C . SER B 1 299 ? 40.671 48.059 29.928 1.00 15.60 295 SER B C 1
ATOM 4558 O O . SER B 1 299 ? 41.315 47.012 30.040 1.00 14.58 295 SER B O 1
ATOM 4561 N N . GLY B 1 300 ? 40.959 49.152 30.626 1.00 15.34 296 GLY B N 1
ATOM 4562 C CA . GLY B 1 300 ? 42.126 49.269 31.455 1.00 16.09 296 GLY B CA 1
ATOM 4563 C C . GLY B 1 300 ? 41.988 48.718 32.854 1.00 18.31 296 GLY B C 1
ATOM 4564 O O . GLY B 1 300 ? 42.982 48.603 33.560 1.00 15.99 296 GLY B O 1
ATOM 4565 N N . GLU B 1 301 ? 40.771 48.343 33.257 1.00 21.45 297 GLU B N 1
ATOM 4566 C CA . GLU B 1 301 ? 40.555 47.868 34.637 1.00 26.20 297 GLU B CA 1
ATOM 4567 C C . GLU B 1 301 ? 41.374 46.635 34.981 1.00 25.72 297 GLU B C 1
ATOM 4568 O O . GLU B 1 301 ? 41.784 46.455 36.125 1.00 29.65 297 GLU B O 1
ATOM 4574 N N . LYS B 1 302 ? 41.676 45.797 34.012 1.00 23.54 298 LYS B N 1
ATOM 4575 C CA . LYS B 1 302 ? 42.387 44.575 34.358 1.00 24.18 298 LYS B CA 1
ATOM 4576 C C . LYS B 1 302 ? 43.915 44.755 34.442 1.00 22.65 298 LYS B C 1
ATOM 4577 O O . LYS B 1 302 ? 44.647 43.767 34.580 1.00 24.47 298 LYS B O 1
ATOM 4583 N N . TYR B 1 303 ? 44.379 46.009 34.380 1.00 20.66 299 TYR B N 1
ATOM 4584 C CA . TYR B 1 303 ? 45.794 46.343 34.425 1.00 20.53 299 TYR B CA 1
ATOM 4585 C C . TYR B 1 303 ? 46.181 47.222 35.638 1.00 25.03 299 TYR B C 1
ATOM 4586 O O . TYR B 1 303 ? 47.308 47.711 35.710 1.00 27.41 299 TYR B O 1
ATOM 4595 N N . LEU B 1 304 ? 45.284 47.354 36.603 1.00 26.80 300 LEU B N 1
ATOM 4596 C CA . LEU B 1 304 ? 45.543 48.156 37.815 1.00 31.00 300 LEU B CA 1
ATOM 4597 C C . LEU B 1 304 ? 46.669 47.552 38.671 1.00 34.34 300 LEU B C 1
ATOM 4598 O O . LEU B 1 304 ? 47.445 48.293 39.264 1.00 35.52 300 LEU B O 1
ATOM 4603 N N . SER B 1 305 ? 46.758 46.219 38.725 1.00 38.66 301 SER B N 1
ATOM 4604 C CA . SER B 1 305 ? 47.901 45.517 39.360 1.00 41.67 301 SER B CA 1
ATOM 4605 C C . SER B 1 305 ? 49.237 45.730 38.594 1.00 44.32 301 SER B C 1
ATOM 4606 O O . SER B 1 305 ? 50.315 45.700 39.188 1.00 44.24 301 SER B O 1
ATOM 4609 N N . ASN B 1 306 ? 49.152 45.936 37.278 1.00 45.79 302 ASN B N 1
ATOM 4610 C CA . ASN B 1 306 ? 50.296 46.396 36.481 1.00 47.49 302 ASN B CA 1
ATOM 4611 C C . ASN B 1 306 ? 50.475 47.911 36.637 1.00 48.18 302 ASN B C 1
ATOM 4612 O O . ASN B 1 306 ? 51.594 48.413 36.687 1.00 50.79 302 ASN B O 1
#

Foldseek 3Di:
DDDPALLVQQAPFDWAWDDFDDLQQAIETEGQQCSRPLFFNLLLLLVQLVVVCVVVVQDDLAAEEEEEAQASVLSSVLRVCLVVVHAYEYEHEPPHQVLRVVSNVVSPYHYHYDHPVQPSLRRVVVVVVVVVVDPGYDYSPCLAHLSLLQSLLPGVLVSVCVVVVNAAAEEFEEAESQRNQQSNLVNNCVSPVNHAGEYEAAPQQPCPQPNGGHDADQRRGHYRSPHRGPNRDCVSHPDYFYFYRVQLVVQCVCCCVGPVAAADSRQSTRVSSSSVVCNVVGNPHGYYYYYRGGGHPSPVVD/DDPALLVQQAPFDWAWADFDDLFQAIEIEGQQCSRPLFFNLLLLLVQLVVVCVVVVQDDLAAEEEEEAQASVLSSVLRVCLVSVHAYEYEHEPLHFVLSVVSSVVSPHHYHYDHPVQPSLRSVVVSVVVVVVGPGYDYSYCLAHLSLLQSLLPGVQVSVCVVVVNAAAEEEEEAESQRNQQSNLVNNCVSPVRHAYAYEAAPQQPCPQPNGGHDADQRRGHYNSPDRGPNRDCVRHPDYFYFYQVQLVVQQVVCCVGPVAFADSRQSTRVSRSSVVSNVVGSPHGYYYYYRGGGNVSPPVD

B-factor: mean 18.19, std 8.14, range [7.45, 68.42]